Protein AF-A0A5M3Z1S5-F1 (afdb_monomer_lite)

Secondary structure (DSSP, 8-state):
-----PPPSS--EEEGGGGGSTTTHHHHHHHHHHIIIIISEEEEES-SS-HHHHHHHHHHHHHHHTS-HHHHHTTBGGG-TTS-EEE-TT--EETTEE---EEEEEES--PPPPTTS-GGGGGS----PPPTTTSTTHHHHHHHHHHHHHHHHHHHHHHHHHHTT--TTTTGGGS-SSPPEEEEEEEEPPPPTTTGGG--SSPSB--SSSEEEEE--SS---EEEE-TTS-EEE----TTEEEEEE-HHHHHHTTTSSPPPPEEE---GGGGB-TTS-B---EEEEEEEEPPPTT--GGG------HHHHTT---HHHHHHHHHHHHHHTSS-HHHHHHHHHHHHSHHHHHHH-HHHHHHHHHHT--TT-EEEEPSEEE--SS-EEE----BTTB-EEEEESTT--EEEEGGGSTTSSPPTTPPPPGGG--SEEEES-BSEEEESEEEESSS-SEEEES-BS-EEES-EEES-SS-SEEEEES--S-EEES-EEE----GGGTT-S--SEEEEEE--S-EEEES-EEES-SS-SEE-TTB-S-EEEES-EEESTT---S--SS------SEE-----TTT------EEES-EEES-SS-SEE-TT--S--EEES-EEES-SSEEEEESSS--EEES-EEES-SSEEEEE-TT-EEES-TTTSSSPP-GGGBSB--THHHHSPPPTTSPPPP--BT-BTT--S-S--S---

Structure (mmCIF, N/CA/C/O backbone):
data_AF-A0A5M3Z1S5-F1
#
_entry.id   AF-A0A5M3Z1S5-F1
#
loop_
_atom_site.group_PDB
_atom_site.id
_atom_site.type_symbol
_atom_site.label_atom_id
_atom_site.label_alt_id
_atom_site.label_comp_id
_atom_site.label_asym_id
_atom_site.label_entity_id
_atom_site.label_seq_id
_atom_site.pdbx_PDB_ins_code
_atom_site.Cartn_x
_atom_site.Cartn_y
_atom_site.Cartn_z
_atom_site.occupancy
_atom_site.B_iso_or_equiv
_atom_site.auth_seq_id
_atom_site.auth_comp_id
_atom_site.auth_asym_id
_atom_site.auth_atom_id
_atom_site.pdbx_PDB_model_num
ATOM 1 N N . MET A 1 1 ? 0.746 31.531 33.035 1.00 31.23 1 MET A N 1
ATOM 2 C CA . MET A 1 1 ? 0.737 30.301 33.853 1.00 31.23 1 MET A CA 1
ATOM 3 C C . MET A 1 1 ? -0.451 29.482 33.391 1.00 31.23 1 MET A C 1
ATOM 5 O O . MET A 1 1 ? -1.576 29.908 33.619 1.00 31.23 1 MET A O 1
ATOM 9 N N . GLY A 1 2 ? -0.214 28.416 32.624 1.00 34.62 2 GLY A N 1
ATOM 10 C CA . GLY A 1 2 ? -1.288 27.522 32.191 1.00 34.62 2 GLY A CA 1
ATOM 11 C C . GLY A 1 2 ? -1.871 26.830 33.416 1.00 34.62 2 GLY A C 1
ATOM 12 O O . GLY A 1 2 ? -1.127 26.220 34.178 1.00 34.62 2 GLY A O 1
ATOM 13 N N . SER A 1 3 ? -3.172 26.990 33.645 1.00 36.91 3 SER A N 1
ATOM 14 C CA . SER A 1 3 ? -3.889 26.186 34.631 1.00 36.91 3 SER A CA 1
ATOM 15 C C . SER A 1 3 ? -3.786 24.737 34.162 1.00 36.91 3 SER A C 1
ATOM 17 O O . SER A 1 3 ? -4.304 24.375 33.108 1.00 36.91 3 SER A O 1
ATOM 19 N N . THR A 1 4 ? -3.047 23.924 34.911 1.00 44.56 4 THR A N 1
ATOM 20 C CA . THR A 1 4 ? -3.123 22.471 34.813 1.00 44.56 4 THR A CA 1
ATOM 21 C C . THR A 1 4 ? -4.563 22.105 35.135 1.00 44.56 4 THR A C 1
ATOM 23 O O . THR A 1 4 ? -5.009 22.308 36.264 1.00 44.56 4 THR A O 1
ATOM 26 N N . GLN A 1 5 ? -5.320 21.665 34.135 1.00 56.38 5 GLN A N 1
ATOM 27 C CA . GLN A 1 5 ? -6.647 21.105 34.355 1.00 56.38 5 GLN A CA 1
ATOM 28 C C . GLN A 1 5 ? -6.456 19.902 35.295 1.00 56.38 5 GLN A C 1
ATOM 30 O O . GLN A 1 5 ? -5.717 18.979 34.950 1.00 56.38 5 GLN A O 1
ATOM 35 N N . GLU A 1 6 ? -7.010 19.952 36.510 1.00 70.38 6 GLU A N 1
ATOM 36 C CA . GLU A 1 6 ? -6.863 18.860 37.478 1.00 70.38 6 GLU A CA 1
ATOM 37 C C . GLU A 1 6 ? -7.389 17.558 36.856 1.00 70.38 6 GLU A C 1
ATOM 39 O O . GLU A 1 6 ? -8.497 17.509 36.320 1.00 70.38 6 GLU A O 1
ATOM 44 N N . SER A 1 7 ? -6.558 16.513 36.862 1.00 86.31 7 SER A N 1
ATOM 45 C CA . SER A 1 7 ? -6.956 15.192 36.370 1.00 86.31 7 SER A CA 1
ATOM 46 C C . SER A 1 7 ? -7.886 14.531 37.380 1.00 86.31 7 SER A C 1
ATOM 48 O O . SER A 1 7 ? -7.648 14.614 38.584 1.00 86.31 7 SER A O 1
ATOM 50 N N . PHE A 1 8 ? -8.932 13.854 36.903 1.00 92.50 8 PHE A N 1
ATOM 51 C CA . PHE A 1 8 ? -9.831 13.132 37.798 1.00 92.50 8 PHE A CA 1
ATOM 52 C C . PHE A 1 8 ? -9.092 11.990 38.514 1.00 92.50 8 PHE A C 1
ATOM 54 O O . PHE A 1 8 ? -8.218 11.327 37.946 1.00 92.50 8 PHE A O 1
ATOM 61 N N . THR A 1 9 ? -9.476 11.755 39.766 1.00 94.81 9 THR A N 1
ATOM 62 C CA . THR A 1 9 ? -8.934 10.695 40.635 1.00 94.81 9 THR A CA 1
ATOM 63 C C . THR A 1 9 ? -9.995 9.673 41.048 1.00 94.81 9 THR A C 1
ATOM 65 O O . THR A 1 9 ? -9.673 8.656 41.656 1.00 94.81 9 THR A O 1
ATOM 68 N N . ALA A 1 10 ? -11.259 9.920 40.694 1.00 95.44 10 ALA A N 1
ATOM 69 C CA . ALA A 1 10 ? -12.390 9.037 40.937 1.00 95.44 10 ALA A CA 1
ATOM 70 C C . ALA A 1 10 ? -13.400 9.139 39.788 1.00 95.44 10 ALA A C 1
ATOM 72 O O . ALA A 1 10 ? -13.480 10.165 39.109 1.00 95.44 10 ALA A O 1
ATOM 73 N N . ILE A 1 11 ? -14.176 8.074 39.585 1.00 97.81 11 ILE A N 1
ATOM 74 C CA . ILE A 1 11 ? -15.256 8.038 38.595 1.00 97.81 11 ILE A CA 1
ATOM 75 C C . ILE A 1 11 ? -16.530 8.630 39.231 1.00 97.81 11 ILE A C 1
ATOM 77 O O . ILE A 1 11 ? -16.941 8.136 40.285 1.00 97.81 11 ILE A O 1
ATOM 81 N N . PRO A 1 12 ? -17.155 9.665 38.635 1.00 97.94 12 PRO A N 1
ATOM 82 C CA . PRO A 1 12 ? -18.381 10.275 39.149 1.00 97.94 12 PRO A CA 1
ATOM 83 C C . PRO A 1 12 ? -19.529 9.276 39.306 1.00 97.94 12 PRO A C 1
ATOM 85 O O . PRO A 1 12 ? -19.636 8.321 38.539 1.00 97.94 12 PRO A O 1
ATOM 88 N N . VAL A 1 13 ? -20.418 9.532 40.267 1.00 98.56 13 VAL A N 1
ATOM 89 C CA . VAL A 1 13 ? -21.649 8.761 40.487 1.00 98.56 13 VAL A CA 1
ATOM 90 C C . VAL A 1 13 ? -22.838 9.686 40.276 1.00 98.56 13 VAL A C 1
ATOM 92 O O . VAL A 1 13 ? -22.976 10.685 40.977 1.00 98.56 13 VAL A O 1
ATOM 95 N N . LEU A 1 14 ? -23.685 9.355 39.309 1.00 98.56 14 LEU A N 1
ATOM 96 C CA . LEU A 1 14 ? -24.862 10.125 38.930 1.00 98.56 14 LEU A CA 1
ATOM 97 C C . LEU A 1 14 ? -26.131 9.368 39.322 1.00 98.56 14 LEU A C 1
ATOM 99 O O . LEU A 1 14 ? -26.306 8.199 38.979 1.00 98.56 14 LEU A O 1
ATOM 103 N N . ASP A 1 15 ? -27.039 10.061 40.005 1.00 98.00 15 ASP A N 1
ATOM 104 C CA . ASP A 1 15 ? -28.352 9.536 40.377 1.00 98.00 15 ASP A CA 1
ATOM 105 C C . ASP A 1 15 ? -29.384 9.862 39.293 1.00 98.00 15 ASP A C 1
ATOM 107 O O . ASP A 1 15 ? -29.826 11.007 39.166 1.00 98.00 15 ASP A O 1
ATOM 111 N N . TYR A 1 16 ? -29.785 8.853 38.514 1.00 97.88 16 TYR A N 1
ATOM 112 C CA . TYR A 1 16 ? -30.726 9.037 37.409 1.00 97.88 16 TYR A CA 1
ATOM 113 C C . TYR A 1 16 ? -32.087 9.566 37.872 1.00 97.88 16 TYR A C 1
ATOM 115 O O . TYR A 1 16 ? -32.732 10.309 37.131 1.00 97.88 16 TYR A O 1
ATOM 123 N N . SER A 1 17 ? -32.521 9.268 39.103 1.00 96.12 17 SER A N 1
ATOM 124 C CA . SER A 1 17 ? -33.814 9.742 39.613 1.00 96.12 17 SER A CA 1
ATOM 125 C C . SER A 1 17 ? -33.900 11.275 39.637 1.00 96.12 17 SER A C 1
ATOM 127 O O . SER A 1 17 ? -34.969 11.840 39.381 1.00 96.12 17 SER A O 1
ATOM 129 N N . LYS A 1 18 ? -32.760 11.963 39.811 1.00 97.38 18 LYS A N 1
ATOM 130 C CA . LYS A 1 18 ? -32.663 13.428 39.768 1.00 97.38 18 LYS A CA 1
ATOM 131 C C . LYS A 1 18 ? -32.948 14.015 38.384 1.00 97.38 18 LYS A C 1
ATOM 133 O O . LYS A 1 18 ? -33.353 15.173 38.311 1.00 97.38 18 LYS A O 1
ATOM 138 N N . SER A 1 19 ? -32.794 13.249 37.303 1.00 96.25 19 SER A N 1
ATOM 139 C CA . SER A 1 19 ? -33.059 13.720 35.933 1.00 96.25 19 SER A CA 1
ATOM 140 C C . SER A 1 19 ? -34.552 13.943 35.641 1.00 96.25 19 SER A C 1
ATOM 142 O O . SER A 1 19 ? -34.900 14.680 34.719 1.00 96.25 19 SER A O 1
ATOM 144 N N . THR A 1 20 ? -35.439 13.348 36.449 1.00 90.75 20 THR A N 1
ATOM 145 C CA . THR A 1 20 ? -36.884 13.276 36.171 1.00 90.75 20 THR A CA 1
ATOM 146 C C . THR A 1 20 ? -37.706 14.437 36.743 1.00 90.75 20 THR A C 1
ATOM 148 O O . THR A 1 20 ? -38.813 14.694 36.271 1.00 90.75 20 THR A O 1
ATOM 151 N N . SER A 1 21 ? -37.182 15.172 37.731 1.00 92.50 21 SER A N 1
ATOM 152 C CA . SER A 1 21 ? -37.865 16.318 38.349 1.00 92.50 21 SER A CA 1
ATOM 153 C C . SER A 1 21 ? -37.245 17.641 37.913 1.00 92.50 21 SER A C 1
ATOM 155 O O . SER A 1 21 ? -36.029 17.811 37.949 1.00 92.50 21 SER A O 1
ATOM 157 N N . ALA A 1 22 ? -38.082 18.632 37.597 1.00 92.06 22 ALA A N 1
ATOM 158 C CA . ALA A 1 22 ? -37.635 19.971 37.210 1.00 92.06 22 ALA A CA 1
ATOM 159 C C . ALA A 1 22 ? -36.759 20.666 38.275 1.00 92.06 22 ALA A C 1
ATOM 161 O O . ALA A 1 22 ? -35.953 21.525 37.929 1.00 92.06 22 ALA A O 1
ATOM 162 N N . THR A 1 23 ? -36.895 20.303 39.556 1.00 95.81 23 THR A N 1
ATOM 163 C CA . THR A 1 23 ? -36.104 20.894 40.649 1.00 95.81 23 THR A CA 1
ATOM 164 C C . THR A 1 23 ? -34.704 20.298 40.779 1.00 95.81 23 THR A C 1
ATOM 166 O O . THR A 1 23 ? -33.784 21.008 41.168 1.00 95.81 23 THR A O 1
ATOM 169 N N . THR A 1 24 ? -34.530 19.016 40.455 1.00 96.88 24 THR A N 1
ATOM 170 C CA . THR A 1 24 ? -33.260 18.285 40.610 1.00 96.88 24 THR A CA 1
ATOM 171 C C . THR A 1 24 ? -32.516 18.109 39.290 1.00 96.88 24 THR A C 1
ATOM 173 O O . THR A 1 24 ? -31.300 17.933 39.288 1.00 96.88 24 THR A O 1
ATOM 176 N N . LYS A 1 25 ? -33.220 18.200 38.155 1.00 97.56 25 LYS A N 1
ATOM 177 C CA . LYS A 1 25 ? -32.637 18.040 36.822 1.00 97.56 25 LYS A CA 1
ATOM 178 C C . LYS A 1 25 ? -31.481 19.012 36.548 1.00 97.56 25 LYS A C 1
ATOM 180 O O . LYS A 1 25 ? -30.489 18.553 35.995 1.00 97.56 25 LYS A O 1
ATOM 185 N N . PRO A 1 26 ? -31.521 20.300 36.954 1.00 97.75 26 PRO A N 1
ATOM 186 C CA . PRO A 1 26 ? -30.384 21.200 36.749 1.00 97.75 26 PRO A CA 1
ATOM 187 C C . PRO A 1 26 ? -29.087 20.726 37.421 1.00 97.75 26 PRO A C 1
ATOM 189 O O . PRO A 1 26 ? -28.021 20.848 36.826 1.00 97.75 26 PRO A O 1
ATOM 192 N N . GLU A 1 27 ? -29.175 20.154 38.628 1.00 97.31 27 GLU A N 1
ATOM 193 C CA . GLU A 1 27 ? -28.022 19.566 39.328 1.00 97.31 27 GLU A CA 1
ATOM 194 C C . GLU A 1 27 ? -27.493 18.352 38.553 1.00 97.31 27 GLU A C 1
ATOM 196 O O . GLU A 1 27 ? -26.311 18.294 38.228 1.00 97.31 27 GLU A O 1
ATOM 201 N N . PHE A 1 28 ? -28.387 17.444 38.145 1.00 98.38 28 PHE A N 1
ATOM 202 C CA . PHE A 1 28 ? -28.019 16.279 37.338 1.00 98.38 28 PHE A CA 1
ATOM 203 C C . PHE A 1 28 ? -27.331 16.668 36.019 1.00 98.38 28 PHE A C 1
ATOM 205 O O . PHE A 1 28 ? -26.339 16.054 35.639 1.00 98.38 28 PHE A O 1
ATOM 212 N N . LEU A 1 29 ? -27.830 17.690 35.315 1.00 98.44 29 LEU A N 1
ATOM 213 C CA . LEU A 1 29 ? -27.228 18.164 34.065 1.00 98.44 29 LEU A CA 1
ATOM 214 C C . LEU A 1 29 ? -25.839 18.778 34.289 1.00 98.44 29 LEU A C 1
ATOM 216 O O . LEU A 1 29 ? -24.965 18.616 33.438 1.00 98.44 29 LEU A O 1
ATOM 220 N N . ALA A 1 30 ? -25.614 19.452 35.420 1.00 97.75 30 ALA A N 1
ATOM 221 C CA . ALA A 1 30 ? -24.298 19.973 35.783 1.00 97.75 30 ALA A CA 1
ATOM 222 C C . ALA A 1 30 ? -23.302 18.838 36.082 1.00 97.75 30 ALA A C 1
ATOM 224 O O . ALA A 1 30 ? -22.184 18.855 35.559 1.00 97.75 30 ALA A O 1
ATOM 225 N N . ASP A 1 31 ? -23.725 17.825 36.841 1.00 98.06 31 ASP A N 1
ATOM 226 C CA . ASP A 1 31 ? -22.919 16.633 37.132 1.00 98.06 31 ASP A CA 1
ATOM 227 C C . ASP A 1 31 ? -22.617 15.836 35.854 1.00 98.06 31 ASP A C 1
ATOM 229 O O . ASP A 1 31 ? -21.479 15.421 35.620 1.00 98.06 31 ASP A O 1
ATOM 233 N N . LEU A 1 32 ? -23.613 15.690 34.973 1.00 98.62 32 LEU A N 1
ATOM 234 C CA . LEU A 1 32 ? -23.456 15.050 33.669 1.00 98.62 32 LEU A CA 1
ATOM 235 C C . LEU A 1 32 ? -22.481 15.817 32.785 1.00 98.62 32 LEU A C 1
ATOM 237 O O . LEU A 1 32 ? -21.563 15.208 32.242 1.00 98.62 32 LEU A O 1
ATOM 241 N N . ARG A 1 33 ? -22.613 17.146 32.686 1.00 98.06 33 ARG A N 1
ATOM 242 C CA . ARG A 1 33 ? -21.656 17.996 31.964 1.00 98.06 33 ARG A CA 1
ATOM 243 C C . ARG A 1 33 ? -20.241 17.780 32.489 1.00 98.06 33 ARG A C 1
ATOM 245 O O . ARG A 1 33 ? -19.320 17.605 31.695 1.00 98.06 33 ARG A O 1
ATOM 252 N N . HIS A 1 34 ? -20.055 17.762 33.809 1.00 95.81 34 HIS A N 1
ATOM 253 C CA . HIS A 1 34 ? -18.743 17.511 34.393 1.00 95.81 34 HIS A CA 1
ATOM 254 C C . HIS A 1 34 ? -18.195 16.137 33.984 1.00 95.81 34 HIS A C 1
ATOM 256 O O . HIS A 1 34 ? -17.055 16.063 33.514 1.00 95.81 34 HIS A O 1
ATOM 262 N N . ALA A 1 35 ? -19.008 15.083 34.103 1.00 97.56 35 ALA A N 1
ATOM 263 C CA . ALA A 1 35 ? -18.623 13.719 33.765 1.00 97.56 35 ALA A CA 1
ATOM 264 C C . ALA A 1 35 ? -18.248 13.569 32.282 1.00 97.56 35 ALA A C 1
ATOM 266 O O . ALA A 1 35 ? -17.169 13.064 31.980 1.00 97.56 35 ALA A O 1
ATOM 267 N N . ILE A 1 36 ? -19.078 14.050 31.351 1.00 97.25 36 ILE A N 1
ATOM 268 C CA . ILE A 1 36 ? -18.842 13.864 29.909 1.00 97.25 36 ILE A CA 1
ATOM 269 C C . ILE A 1 36 ? -17.706 14.738 29.368 1.00 97.25 36 ILE A C 1
ATOM 271 O O . ILE A 1 36 ? -17.037 14.331 28.422 1.00 97.25 36 ILE A O 1
ATOM 275 N N . VAL A 1 37 ? -17.456 15.911 29.961 1.00 94.62 37 VAL A N 1
ATOM 276 C CA . VAL A 1 37 ? -16.393 16.826 29.510 1.00 94.62 37 VAL A CA 1
ATOM 277 C C . VAL A 1 37 ? -15.037 16.464 30.112 1.00 94.62 37 VAL A C 1
ATOM 279 O O . VAL A 1 37 ? -14.031 16.476 29.405 1.00 94.62 37 VAL A O 1
ATOM 282 N N . ASN A 1 38 ? -14.977 16.136 31.407 1.00 92.19 38 ASN A N 1
ATOM 283 C CA . ASN A 1 38 ? -13.699 16.014 32.123 1.00 92.19 38 ASN A CA 1
ATOM 284 C C . ASN A 1 38 ? -13.256 14.570 32.373 1.00 92.19 38 ASN A C 1
ATOM 286 O O . ASN A 1 38 ? -12.061 14.340 32.564 1.00 92.19 38 ASN A O 1
ATOM 290 N N . VAL A 1 39 ? -14.192 13.615 32.388 1.00 95.69 39 VAL A N 1
ATOM 291 C CA . VAL A 1 39 ? -13.917 12.227 32.794 1.00 95.69 39 VAL A CA 1
ATOM 292 C C . VAL A 1 39 ? -14.161 11.234 31.664 1.00 95.69 39 VAL A C 1
ATOM 294 O O . VAL A 1 39 ? -13.369 10.313 31.492 1.00 95.69 39 VAL A O 1
ATOM 297 N N . GLY A 1 40 ? -15.243 11.388 30.901 1.00 96.50 40 GLY A N 1
ATOM 298 C CA . GLY A 1 40 ? -15.674 10.444 29.866 1.00 96.50 40 GLY A CA 1
ATOM 299 C C . GLY A 1 40 ? -16.294 9.145 30.397 1.00 96.50 40 GLY A C 1
ATOM 300 O O . GLY A 1 40 ? -16.609 8.259 29.605 1.00 96.50 40 GLY A O 1
ATOM 301 N N . PHE A 1 41 ? -16.456 9.026 31.719 1.00 97.88 41 PHE A N 1
ATOM 302 C CA . PHE A 1 41 ? -16.986 7.866 32.441 1.00 97.88 41 PHE A CA 1
ATOM 303 C C . PHE A 1 41 ? -17.805 8.326 33.650 1.00 97.88 41 PHE A C 1
ATOM 305 O O . PHE A 1 41 ? -17.449 9.318 34.287 1.00 97.88 41 PHE A O 1
ATOM 312 N N . PHE A 1 42 ? -18.851 7.582 34.002 1.00 98.69 42 PHE A N 1
ATOM 313 C CA . PHE A 1 42 ? -19.573 7.726 35.269 1.00 98.69 42 PHE A CA 1
ATOM 314 C C . PHE A 1 42 ? -20.336 6.446 35.636 1.00 98.69 42 PHE A C 1
ATOM 316 O O . PHE A 1 42 ? -20.694 5.655 34.767 1.00 98.69 42 PHE A O 1
ATOM 323 N N . TYR A 1 43 ? -20.617 6.256 36.923 1.00 98.81 43 TYR A N 1
ATOM 324 C CA . TYR A 1 43 ? -21.642 5.321 37.384 1.00 98.81 43 TYR A CA 1
ATOM 325 C C . TYR A 1 43 ? -23.011 5.981 37.308 1.00 98.81 43 TYR A C 1
ATOM 327 O O . TYR A 1 43 ? -23.169 7.133 37.704 1.00 98.81 43 TYR A O 1
ATOM 335 N N . LEU A 1 44 ? -24.009 5.232 36.863 1.00 98.69 44 LEU A N 1
ATOM 336 C CA . LEU A 1 44 ? -25.404 5.630 36.854 1.00 98.69 44 LEU A CA 1
ATOM 337 C C . LEU A 1 44 ? -26.184 4.734 37.815 1.00 98.69 44 LEU A C 1
ATOM 339 O O . LEU A 1 44 ? -26.415 3.562 37.516 1.00 98.69 44 LEU A O 1
ATOM 343 N N . ILE A 1 45 ? -26.586 5.283 38.957 1.00 98.38 45 ILE A N 1
ATOM 344 C CA . ILE A 1 45 ? -27.422 4.599 39.952 1.00 98.38 45 ILE A CA 1
ATOM 345 C C . ILE A 1 45 ? -28.891 4.984 39.777 1.00 98.38 45 ILE A C 1
ATOM 347 O O . ILE A 1 45 ? -29.209 5.999 39.151 1.00 98.38 45 ILE A O 1
ATOM 351 N N . HIS A 1 46 ? -29.790 4.169 40.335 1.00 97.19 46 HIS A N 1
ATOM 352 C CA . HIS A 1 46 ? -31.245 4.357 40.235 1.00 97.19 46 HIS A CA 1
ATOM 353 C C . HIS A 1 46 ? -31.742 4.504 38.781 1.00 97.19 46 HIS A C 1
ATOM 355 O O . HIS A 1 46 ? -32.722 5.200 38.511 1.00 97.19 46 HIS A O 1
ATOM 361 N N . HIS A 1 47 ? -31.054 3.857 37.834 1.00 97.06 47 HIS A N 1
ATOM 362 C CA . HIS A 1 47 ? -31.477 3.770 36.438 1.00 97.06 47 HIS A CA 1
ATOM 363 C C . HIS A 1 47 ? -32.789 2.960 36.323 1.00 97.06 47 HIS A C 1
ATOM 365 O O . HIS A 1 47 ? -33.087 2.136 37.188 1.00 97.06 47 HIS A O 1
ATOM 371 N N . PRO A 1 48 ? -33.589 3.139 35.257 1.00 96.38 48 PRO A N 1
ATOM 372 C CA . PRO A 1 48 ? -34.958 2.618 35.194 1.00 96.38 48 PRO A CA 1
ATOM 373 C C . PRO A 1 48 ? -35.058 1.128 34.817 1.00 96.38 48 PRO A C 1
ATOM 375 O O . PRO A 1 48 ? -36.157 0.624 34.597 1.00 96.38 48 PRO A O 1
ATOM 378 N N . VAL A 1 49 ? -33.934 0.413 34.705 1.00 97.50 49 VAL A N 1
ATOM 379 C CA . VAL A 1 49 ? -33.937 -1.002 34.299 1.00 97.50 49 VAL A CA 1
ATOM 380 C C . VAL A 1 49 ? -34.211 -1.857 35.528 1.00 97.50 49 VAL A C 1
ATOM 382 O O . VAL A 1 49 ? -33.453 -1.811 36.494 1.00 97.50 49 VAL A O 1
ATOM 385 N N . ASP A 1 50 ? -35.285 -2.642 35.474 1.00 98.06 50 ASP A N 1
ATOM 386 C CA . ASP A 1 50 ? -35.726 -3.491 36.581 1.00 98.06 50 ASP A CA 1
ATOM 387 C C . ASP A 1 50 ? -34.604 -4.458 37.031 1.00 98.06 50 ASP A C 1
ATOM 389 O O . ASP A 1 50 ? -34.082 -5.220 36.203 1.00 98.06 50 ASP A O 1
ATOM 393 N N . PRO A 1 51 ? -34.242 -4.482 38.331 1.00 97.62 51 PRO A N 1
ATOM 394 C CA . PRO A 1 51 ? -33.271 -5.428 38.877 1.00 97.62 51 PRO A CA 1
ATOM 395 C C . PRO A 1 51 ? -33.564 -6.900 38.545 1.00 97.62 51 PRO A C 1
ATOM 397 O O . PRO A 1 51 ? -32.629 -7.681 38.366 1.00 97.62 51 PRO A O 1
ATOM 400 N N . ALA A 1 52 ? -34.834 -7.297 38.412 1.00 98.12 52 ALA A N 1
ATOM 401 C CA . ALA A 1 52 ? -35.207 -8.656 38.021 1.00 98.12 52 ALA A CA 1
ATOM 402 C C . ALA A 1 52 ? -34.821 -8.974 36.565 1.00 98.12 52 ALA A C 1
ATOM 404 O O . ALA A 1 52 ? -34.397 -10.093 36.268 1.00 98.12 52 ALA A O 1
ATOM 405 N N . VAL A 1 53 ? -34.914 -7.989 35.662 1.00 98.50 53 VAL A N 1
ATOM 406 C CA . VAL A 1 53 ? -34.464 -8.123 34.265 1.00 98.50 53 VAL A CA 1
ATOM 407 C C . VAL A 1 53 ? -32.943 -8.264 34.217 1.00 98.50 53 VAL A C 1
ATOM 409 O O . VAL A 1 53 ? -32.434 -9.143 33.520 1.00 98.50 53 VAL A O 1
ATOM 412 N N . VAL A 1 54 ? -32.223 -7.455 35.004 1.00 98.25 54 VAL A N 1
ATOM 413 C CA . VAL A 1 54 ? -30.760 -7.545 35.146 1.00 98.25 54 VAL A CA 1
ATOM 414 C C . VAL A 1 54 ? -30.351 -8.928 35.651 1.00 98.25 54 VAL A C 1
ATOM 416 O O . VAL A 1 54 ? -29.522 -9.588 35.026 1.00 98.25 54 VAL A O 1
ATOM 419 N N . GLN A 1 55 ? -30.955 -9.401 36.743 1.00 97.94 55 GLN A N 1
ATOM 420 C CA . GLN A 1 55 ? -30.599 -10.686 37.341 1.00 97.94 55 GLN A CA 1
ATOM 421 C C . GLN A 1 55 ? -30.866 -11.857 36.385 1.00 97.94 55 GLN A C 1
ATOM 423 O O . GLN A 1 55 ? -29.992 -12.702 36.193 1.00 97.94 55 GLN A O 1
ATOM 428 N N . ASN A 1 56 ? -32.023 -11.869 35.714 1.00 98.19 56 ASN A N 1
ATOM 429 C CA . ASN A 1 56 ? -32.348 -12.895 34.723 1.00 98.19 56 ASN A CA 1
ATOM 430 C C . ASN A 1 56 ? -31.331 -12.906 33.566 1.00 98.19 56 ASN A C 1
ATOM 432 O O . ASN A 1 56 ? -30.889 -13.974 33.137 1.00 98.19 56 ASN A O 1
ATOM 436 N N . LEU A 1 57 ? -30.893 -11.734 33.089 1.00 98.56 57 LEU A N 1
ATOM 437 C CA . LEU A 1 57 ? -29.842 -11.652 32.074 1.00 98.56 57 LEU A CA 1
ATOM 438 C C . LEU A 1 57 ? -28.516 -12.239 32.565 1.00 98.56 57 LEU A C 1
ATOM 440 O O . LEU A 1 57 ? -27.874 -12.987 31.824 1.00 98.56 57 LEU A O 1
ATOM 444 N N . VAL A 1 58 ? -28.097 -11.917 33.791 1.00 98.31 58 VAL A N 1
ATOM 445 C CA . VAL A 1 58 ? -26.856 -12.448 34.376 1.00 98.31 58 VAL A CA 1
ATOM 446 C C . VAL A 1 58 ? -26.912 -13.975 34.466 1.00 98.31 58 VAL A C 1
ATOM 448 O O . VAL A 1 58 ? -25.961 -14.648 34.060 1.00 98.31 58 VAL A O 1
ATOM 451 N N . ASP A 1 59 ? -28.037 -14.533 34.912 1.00 98.25 59 ASP A N 1
ATOM 452 C CA . ASP A 1 59 ? -28.220 -15.982 35.033 1.00 98.25 59 ASP A CA 1
ATOM 453 C C . ASP A 1 59 ? -28.197 -16.677 33.662 1.00 98.25 59 ASP A C 1
ATOM 455 O O . ASP A 1 59 ? -27.496 -17.676 33.476 1.00 98.25 59 ASP A O 1
ATOM 459 N N . LYS A 1 60 ? -28.887 -16.114 32.660 1.00 98.31 60 LYS A N 1
ATOM 460 C CA . LYS A 1 60 ? -28.865 -16.627 31.278 1.00 98.31 60 LYS A CA 1
ATOM 461 C C . LYS A 1 60 ? -27.502 -16.481 30.612 1.00 98.31 60 LYS A C 1
ATOM 463 O O . LYS A 1 60 ? -27.113 -17.353 29.839 1.00 98.31 60 LYS A O 1
ATOM 468 N N . THR A 1 61 ? -26.755 -15.432 30.941 1.00 98.38 61 THR A N 1
ATOM 469 C CA . THR A 1 61 ? -25.380 -15.238 30.468 1.00 98.38 61 THR A CA 1
ATOM 470 C C . THR A 1 61 ? -24.466 -16.339 30.998 1.00 98.38 61 THR A C 1
ATOM 472 O O . THR A 1 61 ? -23.727 -16.939 30.222 1.00 98.38 61 THR A O 1
ATOM 475 N N . ARG A 1 62 ? -24.542 -16.664 32.296 1.00 97.75 62 ARG A N 1
ATOM 476 C CA . ARG A 1 62 ? -23.771 -17.777 32.879 1.00 97.75 62 ARG A CA 1
ATOM 477 C C . ARG A 1 62 ? -24.117 -19.104 32.205 1.00 97.75 62 ARG A C 1
ATOM 479 O O . ARG A 1 62 ? -23.215 -19.780 31.718 1.00 97.75 62 ARG A O 1
ATOM 486 N N . ALA A 1 63 ? -25.412 -19.402 32.069 1.00 97.88 63 ALA A N 1
ATOM 487 C CA . ALA A 1 63 ? -25.883 -20.608 31.386 1.00 97.88 63 ALA A CA 1
ATOM 488 C C . ALA A 1 63 ? -25.376 -20.709 29.935 1.00 97.88 63 ALA A C 1
ATOM 490 O O . ALA A 1 63 ? -25.013 -21.795 29.490 1.00 97.88 63 ALA A O 1
ATOM 491 N N . LEU A 1 64 ? -25.300 -19.585 29.210 1.00 98.25 64 LEU A N 1
ATOM 492 C CA . LEU A 1 64 ? -24.753 -19.533 27.852 1.00 98.25 64 LEU A CA 1
ATOM 493 C C . LEU A 1 64 ? -23.279 -19.930 27.796 1.00 98.25 64 LEU A C 1
ATOM 495 O O . LEU A 1 64 ? -22.884 -20.731 26.950 1.00 98.25 64 LEU A O 1
ATOM 499 N N . PHE A 1 65 ? -22.462 -19.396 28.701 1.00 98.00 65 PHE A N 1
ATOM 500 C CA . PHE A 1 65 ? -21.036 -19.712 28.734 1.00 98.00 65 PHE A CA 1
ATOM 501 C C . PHE A 1 65 ? -20.726 -21.128 29.233 1.00 98.00 65 PHE A C 1
ATOM 503 O O . PHE A 1 65 ? -19.668 -21.664 28.880 1.00 98.00 65 PHE A O 1
ATOM 510 N N . ASP A 1 66 ? -21.630 -21.716 30.017 1.00 96.75 66 ASP A N 1
ATOM 511 C CA . ASP A 1 66 ? -21.532 -23.084 30.536 1.00 96.75 66 ASP A CA 1
ATOM 512 C C . ASP A 1 66 ? -21.978 -24.150 29.521 1.00 96.75 66 ASP A C 1
ATOM 514 O O . ASP A 1 66 ? -21.779 -25.344 29.756 1.00 96.75 66 ASP A O 1
ATOM 518 N N . LEU A 1 67 ? -22.528 -23.748 28.366 1.00 97.38 67 LEU A N 1
ATOM 519 C CA . LEU A 1 67 ? -22.804 -24.683 27.279 1.00 97.38 67 LEU A CA 1
ATOM 520 C C . LEU A 1 67 ? -21.526 -25.407 26.813 1.00 97.38 67 LEU A C 1
ATOM 522 O O . LEU A 1 67 ? -20.454 -24.788 26.737 1.00 97.38 67 LEU A O 1
ATOM 526 N N . PRO A 1 68 ? -21.644 -26.686 26.398 1.00 96.62 68 PRO A N 1
ATOM 527 C CA . PRO A 1 68 ? -20.580 -27.383 25.684 1.00 96.62 68 PRO A CA 1
ATOM 528 C C . PRO A 1 68 ? -20.105 -26.580 24.472 1.00 96.62 68 PRO A C 1
ATOM 530 O O . PRO A 1 68 ? -20.899 -25.897 23.818 1.00 96.62 68 PRO A O 1
ATOM 533 N N . LEU A 1 69 ? -18.811 -26.669 24.155 1.00 96.19 69 LEU A N 1
ATOM 534 C CA . LEU A 1 69 ? -18.216 -25.913 23.052 1.00 96.19 69 LEU A CA 1
ATOM 535 C C . LEU A 1 69 ? -18.959 -26.166 21.738 1.00 96.19 69 LEU A C 1
ATOM 537 O O . LEU A 1 69 ? -19.244 -25.221 21.016 1.00 96.19 69 LEU A O 1
ATOM 541 N N . GLU A 1 70 ? -19.347 -27.410 21.473 1.00 96.56 70 GLU A N 1
ATOM 542 C CA . GLU A 1 70 ? -20.069 -27.817 20.268 1.00 96.56 70 GLU A CA 1
ATOM 543 C C . GLU A 1 70 ? -21.356 -27.004 20.083 1.00 96.56 70 GLU A C 1
ATOM 545 O O . GLU A 1 70 ? -21.647 -26.554 18.980 1.00 96.56 70 GLU A O 1
ATOM 550 N N . LYS A 1 71 ? -22.083 -26.737 21.177 1.00 96.81 71 LYS A N 1
ATOM 551 C CA . LYS A 1 71 ? -23.311 -25.934 21.161 1.00 96.81 71 LYS A CA 1
ATOM 552 C C . LYS A 1 71 ? -23.042 -24.445 20.973 1.00 96.81 71 LYS A C 1
ATOM 554 O O . LYS A 1 71 ? -23.828 -23.764 20.326 1.00 96.81 71 LYS A O 1
ATOM 559 N N . LYS A 1 72 ? -21.924 -23.934 21.491 1.00 97.56 72 LYS A N 1
ATOM 560 C CA . LYS A 1 72 ? -21.500 -22.545 21.251 1.00 97.56 72 LYS A CA 1
ATOM 561 C C . LYS A 1 72 ? -21.073 -22.332 19.796 1.00 97.56 72 LYS A C 1
ATOM 563 O O . LYS A 1 72 ? -21.358 -21.284 19.225 1.00 97.56 72 LYS A O 1
ATOM 568 N N . LEU A 1 73 ? -20.450 -23.340 19.180 1.00 96.75 73 LEU A N 1
ATOM 569 C CA . LEU A 1 73 ? -20.015 -23.299 17.781 1.00 96.75 73 LEU A CA 1
ATOM 570 C C . LEU A 1 73 ? -21.174 -23.319 16.772 1.00 96.75 73 LEU A C 1
ATOM 572 O O . LEU A 1 73 ? -21.017 -22.799 15.669 1.00 96.75 73 LEU A O 1
ATOM 576 N N . GLU A 1 74 ? -22.349 -23.841 17.143 1.00 96.69 74 GLU A N 1
ATOM 577 C CA . GLU A 1 74 ? -23.565 -23.741 16.311 1.00 96.69 74 GLU A CA 1
ATOM 578 C C . GLU A 1 74 ? -23.927 -22.277 15.997 1.00 96.69 74 GLU A C 1
ATOM 580 O O . GLU A 1 74 ? -24.450 -21.995 14.921 1.00 96.69 74 GLU A O 1
ATOM 585 N N . ILE A 1 75 ? -23.576 -21.343 16.889 1.00 97.19 75 ILE A N 1
ATOM 586 C CA . ILE A 1 75 ? -23.795 -19.898 16.739 1.00 97.19 75 ILE A CA 1
ATOM 587 C C . ILE A 1 75 ? -22.480 -19.106 16.632 1.00 97.19 75 ILE A C 1
ATOM 589 O O . ILE A 1 75 ? -22.428 -17.938 17.011 1.00 97.19 75 ILE A O 1
ATOM 593 N N . GLU A 1 76 ? -21.399 -19.722 16.136 1.00 97.81 76 GLU A N 1
ATOM 594 C CA . GLU A 1 76 ? -20.100 -19.060 15.914 1.00 97.81 76 GLU A CA 1
ATOM 595 C C . GLU A 1 76 ? -20.217 -17.871 14.953 1.00 97.81 76 GLU A C 1
ATOM 597 O O . GLU A 1 76 ? -20.944 -17.930 13.959 1.00 97.81 76 GLU A O 1
ATOM 602 N N . MET A 1 77 ? -19.491 -16.782 15.229 1.00 97.75 77 MET A N 1
ATOM 603 C CA . MET A 1 77 ? -19.583 -15.536 14.458 1.00 97.75 77 MET A CA 1
ATOM 604 C C . MET A 1 77 ? -19.305 -15.740 12.961 1.00 97.75 77 MET A C 1
ATOM 606 O O . MET A 1 77 ? -19.956 -15.105 12.134 1.00 97.75 77 MET A O 1
ATOM 610 N N . ILE A 1 78 ? -18.427 -16.684 12.599 1.00 96.88 78 ILE A N 1
ATOM 611 C CA . ILE A 1 78 ? -18.144 -17.066 11.206 1.00 96.88 78 ILE A CA 1
ATOM 612 C C . ILE A 1 78 ? -19.406 -17.459 10.418 1.00 96.88 78 ILE A C 1
ATOM 614 O O . ILE A 1 78 ? -19.446 -17.316 9.197 1.00 96.88 78 ILE A O 1
ATOM 618 N N . ASN A 1 79 ? -20.460 -17.933 11.085 1.00 97.25 79 ASN A N 1
ATOM 619 C CA . ASN A 1 79 ? -21.721 -18.318 10.451 1.00 97.25 79 ASN A CA 1
ATOM 620 C C . ASN A 1 79 ? -22.648 -17.123 10.162 1.00 97.25 79 ASN A C 1
ATOM 622 O O . ASN A 1 79 ? -23.645 -17.295 9.463 1.00 97.25 79 ASN A O 1
ATOM 626 N N . SER A 1 80 ? -22.309 -15.917 10.626 1.00 97.06 80 SER A N 1
ATOM 627 C CA . SER A 1 80 ? -23.098 -14.703 10.426 1.00 97.06 80 SER A CA 1
ATOM 628 C C . SER A 1 80 ? -22.341 -13.671 9.601 1.00 97.06 80 SER A C 1
ATOM 630 O O . SER A 1 80 ? -21.354 -13.087 10.050 1.00 97.06 80 SER A O 1
ATOM 632 N N . LYS A 1 81 ? -22.885 -13.330 8.427 1.00 95.00 81 LYS A N 1
ATOM 633 C CA . LYS A 1 81 ? -22.417 -12.173 7.647 1.00 95.00 81 LYS A CA 1
ATOM 634 C C . LYS A 1 81 ? -22.591 -10.834 8.390 1.00 95.00 81 LYS A C 1
ATOM 636 O O . LYS A 1 81 ? -22.063 -9.826 7.936 1.00 95.00 81 LYS A O 1
ATOM 641 N N . HIS A 1 82 ? -23.294 -10.832 9.528 1.00 96.69 82 HIS A N 1
ATOM 642 C CA . HIS A 1 82 ? -23.602 -9.659 10.347 1.00 96.69 82 HIS A CA 1
ATOM 643 C C . HIS A 1 82 ? -22.661 -9.456 11.541 1.00 96.69 82 HIS A C 1
ATOM 645 O O . HIS A 1 82 ? -22.844 -8.510 12.303 1.00 96.69 82 HIS A O 1
ATOM 651 N N . PHE A 1 83 ? -21.634 -10.303 11.706 1.00 97.00 83 PHE A N 1
ATOM 652 C CA . PHE A 1 83 ? -20.679 -10.221 12.825 1.00 97.00 83 PHE A CA 1
ATOM 653 C C . PHE A 1 83 ? -21.359 -10.322 14.206 1.00 97.00 83 PHE A C 1
ATOM 655 O O . PHE A 1 83 ? -21.004 -9.609 15.155 1.00 97.00 83 PHE A O 1
ATOM 662 N N . LEU A 1 84 ? -22.364 -11.202 14.291 1.00 97.62 84 LEU A N 1
ATOM 663 C CA . LEU A 1 84 ? -23.106 -11.562 15.503 1.00 97.62 84 LEU A CA 1
ATOM 664 C C . LEU A 1 84 ? -22.923 -13.057 15.774 1.00 97.62 84 LEU A C 1
ATOM 666 O O . LEU A 1 84 ? -23.020 -13.861 14.848 1.00 97.62 84 LEU A O 1
ATOM 670 N N . GLY A 1 85 ? -22.673 -13.440 17.022 1.00 97.94 85 GLY A N 1
ATOM 671 C CA . GLY A 1 85 ? -22.424 -14.825 17.419 1.00 97.94 85 GLY A CA 1
ATOM 672 C C . GLY A 1 85 ? -21.248 -14.987 18.378 1.00 97.94 85 GLY A C 1
ATOM 673 O O . GLY A 1 85 ? -20.754 -14.026 18.963 1.00 97.94 85 GLY A O 1
ATOM 674 N N . TYR A 1 86 ? -20.822 -16.232 18.550 1.00 98.44 86 TYR A N 1
ATOM 675 C CA . TYR A 1 86 ? -19.767 -16.653 19.463 1.00 98.44 86 TYR A CA 1
ATOM 676 C C . TYR A 1 86 ? -18.357 -16.393 18.908 1.00 98.44 86 TYR A C 1
ATOM 678 O O . TYR A 1 86 ? -18.056 -16.790 17.781 1.00 98.44 86 TYR A O 1
ATOM 686 N N . SER A 1 87 ? -17.490 -15.803 19.736 1.00 96.94 87 SER A N 1
ATOM 687 C CA . SER A 1 87 ? -16.035 -15.724 19.557 1.00 96.94 87 SER A CA 1
ATOM 688 C C . SER A 1 87 ? -15.339 -16.538 20.652 1.00 96.94 87 SER A C 1
ATOM 690 O O . SER A 1 87 ? -15.605 -16.379 21.850 1.00 96.94 87 SER A O 1
ATOM 692 N N . ARG A 1 88 ? -14.400 -17.394 20.242 1.00 96.25 88 ARG A N 1
ATOM 693 C CA . ARG A 1 88 ? -13.644 -18.277 21.143 1.00 96.25 88 ARG A CA 1
ATOM 694 C C . ARG A 1 88 ? -12.745 -17.495 22.106 1.00 96.25 88 ARG A C 1
ATOM 696 O O . ARG A 1 88 ? -12.377 -16.350 21.849 1.00 96.25 88 ARG A O 1
ATOM 703 N N . LEU A 1 89 ? -12.332 -18.157 23.190 1.00 95.31 89 LEU A N 1
ATOM 704 C CA . LEU A 1 89 ? -11.340 -17.620 24.123 1.00 95.31 89 LEU A CA 1
ATOM 705 C C . LEU A 1 89 ? -10.060 -17.208 23.377 1.00 95.31 89 LEU A C 1
ATOM 707 O O . LEU A 1 89 ? -9.439 -18.043 22.723 1.00 95.31 89 LEU A O 1
ATOM 711 N N . GLY A 1 90 ? -9.658 -15.941 23.496 1.00 92.88 90 GLY A N 1
ATOM 712 C CA . GLY A 1 90 ? -8.439 -15.438 22.851 1.00 92.88 90 GLY A CA 1
ATOM 713 C C . GLY A 1 90 ? -8.586 -15.064 21.374 1.00 92.88 90 GLY A C 1
ATOM 714 O O . GLY A 1 90 ? -7.585 -14.716 20.756 1.00 92.88 90 GLY A O 1
ATOM 715 N N . ALA A 1 91 ? -9.793 -15.138 20.799 1.00 91.19 91 ALA A N 1
ATOM 716 C CA . ALA A 1 91 ? -10.018 -14.814 19.387 1.00 91.19 91 ALA A CA 1
ATOM 717 C C . ALA A 1 91 ? -9.972 -13.302 19.093 1.00 91.19 91 ALA A C 1
ATOM 719 O O . ALA A 1 91 ? -9.650 -12.895 17.981 1.00 91.19 91 ALA A O 1
ATOM 720 N N . GLU A 1 92 ? -10.281 -12.464 20.082 1.00 90.94 92 GLU A N 1
ATOM 721 C CA . GLU A 1 92 ? -10.296 -11.007 19.929 1.00 90.94 92 GLU A CA 1
ATOM 722 C C . GLU A 1 92 ? -8.906 -10.407 20.170 1.00 90.94 92 GLU A C 1
ATOM 724 O O . GLU A 1 92 ? -8.131 -10.913 20.981 1.00 90.94 92 GLU A O 1
ATOM 729 N N . THR A 1 93 ? -8.597 -9.298 19.498 1.00 89.19 93 THR A N 1
ATOM 730 C CA . THR A 1 93 ? -7.310 -8.602 19.623 1.00 89.19 93 THR A CA 1
ATOM 731 C C . THR A 1 93 ? -7.527 -7.128 19.945 1.00 89.19 93 THR A C 1
ATOM 733 O O . THR A 1 93 ? -8.148 -6.408 19.168 1.00 89.19 93 THR A O 1
ATOM 736 N N . THR A 1 94 ? -6.939 -6.655 21.044 1.00 89.38 94 THR A N 1
ATOM 737 C CA . THR A 1 94 ? -6.877 -5.230 21.402 1.00 89.38 94 THR A CA 1
ATOM 738 C C . THR A 1 94 ? -5.428 -4.833 21.655 1.00 89.38 94 THR A C 1
ATOM 740 O O . THR A 1 94 ? -4.629 -5.631 22.145 1.00 89.38 94 THR A O 1
ATOM 743 N N . ALA A 1 95 ? -5.050 -3.602 21.294 1.00 86.56 95 ALA A N 1
ATOM 744 C CA . ALA A 1 95 ? -3.678 -3.103 21.452 1.00 86.56 95 ALA A CA 1
ATOM 745 C C . ALA A 1 95 ? -2.604 -4.062 20.876 1.00 86.56 95 ALA A C 1
ATOM 747 O O . ALA A 1 95 ? -1.510 -4.195 21.426 1.00 86.56 95 ALA A O 1
ATOM 748 N N . ARG A 1 96 ? -2.928 -4.727 19.750 1.00 85.12 96 ARG A N 1
ATOM 749 C CA . ARG A 1 96 ? -2.079 -5.701 19.025 1.00 85.12 96 ARG A CA 1
ATOM 750 C C . ARG A 1 96 ? -1.711 -6.964 19.819 1.00 85.12 96 ARG A C 1
ATOM 752 O O . ARG A 1 96 ? -0.739 -7.635 19.485 1.00 85.12 96 ARG A O 1
ATOM 759 N N . LYS A 1 97 ? -2.466 -7.289 20.865 1.00 88.94 97 LYS A N 1
ATOM 760 C CA . LYS A 1 97 ? -2.311 -8.510 21.664 1.00 88.94 97 LYS A CA 1
ATOM 761 C C . LYS A 1 97 ? -3.658 -9.235 21.749 1.00 88.94 97 LYS A C 1
ATOM 763 O O . LYS A 1 97 ? -4.705 -8.604 21.630 1.00 88.94 97 LYS A O 1
ATOM 768 N N . ALA A 1 98 ? -3.633 -10.552 21.935 1.00 91.69 98 ALA A N 1
ATOM 769 C CA . ALA A 1 98 ? -4.854 -11.331 22.118 1.00 91.69 98 ALA A CA 1
ATOM 770 C C . ALA A 1 98 ? -5.510 -10.988 23.464 1.00 91.69 98 ALA A C 1
ATOM 772 O O . ALA A 1 98 ? -4.826 -10.885 24.485 1.00 91.69 98 ALA A O 1
ATOM 773 N N . ASP A 1 99 ? -6.824 -10.806 23.465 1.00 94.62 99 ASP A N 1
ATOM 774 C CA . ASP A 1 99 ? -7.614 -10.560 24.665 1.00 94.62 99 ASP A CA 1
ATOM 775 C C . ASP A 1 99 ? -7.987 -11.891 25.319 1.00 94.62 99 ASP A C 1
ATOM 777 O O . ASP A 1 99 ? -8.647 -12.726 24.699 1.00 94.62 99 ASP A O 1
ATOM 781 N N . TYR A 1 100 ? -7.632 -12.103 26.586 1.00 96.44 100 TYR A N 1
ATOM 782 C CA . TYR A 1 100 ? -7.960 -13.338 27.305 1.00 96.44 100 TYR A CA 1
ATOM 783 C C . TYR A 1 100 ? -9.416 -13.330 27.792 1.00 96.44 100 TYR A C 1
ATOM 785 O O . TYR A 1 100 ? -9.721 -13.222 28.982 1.00 96.44 100 TYR A O 1
ATOM 793 N N . ARG A 1 101 ? -10.329 -13.393 26.822 1.00 96.38 101 ARG A N 1
ATOM 794 C CA . ARG A 1 101 ? -11.779 -13.404 27.001 1.00 96.38 101 ARG A CA 1
ATOM 795 C C . ARG A 1 101 ? -12.455 -14.309 25.987 1.00 96.38 101 ARG A C 1
ATOM 797 O O . ARG A 1 101 ? -11.970 -14.475 24.872 1.00 96.38 101 ARG A O 1
ATOM 804 N N . GLU A 1 102 ? -13.589 -14.848 26.393 1.00 97.50 102 GLU A N 1
ATOM 805 C CA . GLU A 1 102 ? -14.567 -15.534 25.555 1.00 97.50 102 GLU A CA 1
ATOM 806 C C . GLU A 1 102 ? -15.795 -14.614 25.431 1.00 97.50 102 GLU A C 1
ATOM 808 O O . GLU A 1 102 ? -16.160 -13.971 26.422 1.00 97.50 102 GLU A O 1
ATOM 813 N N . GLN A 1 103 ? -16.430 -14.503 24.257 1.00 97.81 103 GLN A N 1
ATOM 814 C CA . GLN A 1 103 ? -17.563 -13.578 24.099 1.00 97.81 103 GLN A CA 1
ATOM 815 C C . GLN A 1 103 ? -18.650 -14.050 23.130 1.00 97.81 103 GLN A C 1
ATOM 817 O O . GLN A 1 103 ? -18.409 -14.875 22.253 1.00 97.81 103 GLN A O 1
ATOM 822 N N . PHE A 1 104 ? -19.839 -13.470 23.283 1.00 98.62 104 PHE A N 1
ATOM 823 C CA . PHE A 1 104 ? -20.923 -13.520 22.307 1.00 98.62 104 PHE A CA 1
ATOM 824 C C . PHE A 1 104 ? -21.363 -12.103 21.949 1.00 98.62 104 PHE A C 1
ATOM 826 O O . PHE A 1 104 ? -21.600 -11.285 22.840 1.00 98.62 104 PHE A O 1
ATOM 833 N N . ASP A 1 105 ? -21.518 -11.840 20.658 1.00 98.25 105 ASP A N 1
ATOM 834 C CA . ASP A 1 105 ? -22.023 -10.582 20.121 1.00 98.25 105 ASP A CA 1
ATOM 835 C C . ASP A 1 105 ? -23.487 -10.755 19.699 1.00 98.25 105 ASP A C 1
ATOM 837 O O . ASP A 1 105 ? -23.798 -11.555 18.818 1.00 98.25 105 ASP A O 1
ATOM 841 N N . PHE A 1 106 ? -24.369 -9.965 20.303 1.00 98.19 106 PHE A N 1
ATOM 842 C CA . PHE A 1 106 ? -25.781 -9.838 19.947 1.00 98.19 106 PHE A CA 1
ATOM 843 C C . PHE A 1 106 ? -26.098 -8.379 19.599 1.00 98.19 106 PHE A C 1
ATOM 845 O O . PHE A 1 106 ? -25.288 -7.477 19.817 1.00 98.19 106 PHE A O 1
ATOM 852 N N . ALA A 1 107 ? -27.277 -8.122 19.058 1.00 96.44 107 ALA A N 1
ATOM 853 C CA . ALA A 1 107 ? -27.772 -6.781 18.791 1.00 96.44 107 ALA A CA 1
ATOM 854 C C . ALA A 1 107 ? -29.295 -6.719 18.928 1.00 96.44 107 ALA A C 1
ATOM 856 O O . ALA A 1 107 ? -29.964 -7.739 19.093 1.00 96.44 107 ALA A O 1
ATOM 857 N N . THR A 1 108 ? -29.853 -5.513 18.833 1.00 94.50 108 THR A N 1
ATOM 858 C CA . THR A 1 108 ? -31.280 -5.326 18.545 1.00 94.50 108 THR A CA 1
ATOM 859 C C . THR A 1 108 ? -31.655 -6.170 17.326 1.00 94.50 108 THR A C 1
ATOM 861 O O . THR A 1 108 ? -30.995 -6.072 16.293 1.00 94.50 108 THR A O 1
ATOM 864 N N . GLU A 1 109 ? -32.673 -7.025 17.458 1.00 93.31 109 GLU A N 1
ATOM 865 C CA . GLU A 1 109 ? -33.084 -7.920 16.375 1.00 93.31 109 GLU A CA 1
ATOM 866 C C . GLU A 1 109 ? -33.612 -7.098 15.193 1.00 93.31 109 GLU A C 1
ATOM 868 O O . GLU A 1 109 ? -34.618 -6.397 15.305 1.00 93.31 109 GLU A O 1
ATOM 873 N N . LEU A 1 110 ? -32.930 -7.203 14.054 1.00 91.25 110 LEU A N 1
ATOM 874 C CA . LEU A 1 110 ? -33.286 -6.535 12.806 1.00 91.25 110 LEU A CA 1
ATOM 875 C C . LEU A 1 110 ? -33.282 -7.554 11.658 1.00 91.25 110 LEU A C 1
ATOM 877 O O . LEU A 1 110 ? -32.505 -8.512 11.692 1.00 91.25 110 LEU A O 1
ATOM 881 N N . PRO A 1 111 ? -34.129 -7.379 10.627 1.00 92.31 111 PRO A N 1
ATOM 882 C CA . PRO A 1 111 ? -34.051 -8.207 9.431 1.00 92.31 111 PRO A CA 1
ATOM 883 C C . PRO A 1 111 ? -32.714 -7.992 8.709 1.00 92.31 111 PRO A C 1
ATOM 885 O O . PRO A 1 111 ? -32.058 -6.962 8.869 1.00 92.31 111 PRO A O 1
ATOM 888 N N . ALA A 1 112 ? -32.311 -8.965 7.891 1.00 92.25 112 ALA A N 1
ATOM 889 C CA . ALA A 1 112 ? -31.173 -8.778 6.998 1.00 92.25 112 ALA A CA 1
ATOM 890 C C . ALA A 1 112 ? -31.503 -7.707 5.934 1.00 92.25 112 ALA A C 1
ATOM 892 O O . ALA A 1 112 ? -32.652 -7.656 5.484 1.00 92.25 112 ALA A O 1
ATOM 893 N N . PRO A 1 113 ? -30.521 -6.892 5.508 1.00 92.25 113 PRO A N 1
ATOM 894 C CA . PRO A 1 113 ? -30.717 -5.899 4.457 1.00 92.25 113 PRO A CA 1
ATOM 895 C C . PRO A 1 113 ? -31.052 -6.560 3.117 1.00 92.25 113 PRO A C 1
ATOM 897 O O . PRO A 1 113 ? -30.677 -7.714 2.860 1.00 92.25 113 PRO A O 1
ATOM 900 N N . GLY A 1 114 ? -31.751 -5.811 2.264 1.00 91.81 114 GLY A N 1
ATOM 901 C CA . GLY A 1 114 ? -32.086 -6.238 0.906 1.00 91.81 114 GLY A CA 1
ATOM 902 C C . GLY A 1 114 ? -30.849 -6.419 0.007 1.00 91.81 114 GLY A C 1
ATOM 903 O O . GLY A 1 114 ? -29.774 -5.911 0.323 1.00 91.81 114 GLY A O 1
ATOM 904 N N . PRO A 1 115 ? -30.979 -7.127 -1.132 1.00 88.62 115 PRO A N 1
ATOM 905 C CA . PRO A 1 115 ? -29.862 -7.362 -2.054 1.00 88.62 115 PRO A CA 1
ATOM 906 C C . PRO A 1 115 ? -29.327 -6.079 -2.712 1.00 88.62 115 PRO A C 1
ATOM 908 O O . PRO A 1 115 ? -28.159 -6.045 -3.085 1.00 88.62 115 PRO A O 1
ATOM 911 N N . ASP A 1 116 ? -30.161 -5.041 -2.821 1.00 92.44 116 ASP A N 1
ATOM 912 C CA . ASP A 1 116 ? -29.820 -3.758 -3.450 1.00 92.44 116 ASP A CA 1
ATOM 913 C C . ASP A 1 116 ? -29.304 -2.711 -2.445 1.00 92.44 116 ASP A C 1
ATOM 915 O O . ASP A 1 116 ? -28.979 -1.583 -2.820 1.00 92.44 116 ASP A O 1
ATOM 919 N N . GLU A 1 117 ? -29.248 -3.047 -1.152 1.00 93.12 117 GLU A N 1
ATOM 920 C CA . GLU A 1 117 ? -28.708 -2.142 -0.141 1.00 93.12 117 GLU A CA 1
ATOM 921 C C . GLU A 1 117 ? -27.172 -2.091 -0.187 1.00 93.12 117 GLU A C 1
ATOM 923 O O . GLU A 1 117 ? -26.520 -3.089 -0.509 1.00 93.12 117 GLU A O 1
ATOM 928 N N . PRO A 1 118 ? -26.559 -0.952 0.192 1.00 93.12 118 PRO A N 1
ATOM 929 C CA . PRO A 1 118 ? -25.109 -0.844 0.279 1.00 93.12 118 PRO A CA 1
ATOM 930 C C . PRO A 1 118 ? -24.497 -1.955 1.136 1.00 93.12 118 PRO A C 1
ATOM 932 O O . PRO A 1 118 ? -25.001 -2.265 2.216 1.00 93.12 118 PRO A O 1
ATOM 935 N N . LEU A 1 119 ? -23.358 -2.505 0.704 1.00 92.81 119 LEU A N 1
ATOM 936 C CA . LEU A 1 119 ? -22.732 -3.672 1.337 1.00 92.81 119 LEU A CA 1
ATOM 937 C C . LEU A 1 119 ? -22.544 -3.507 2.854 1.00 92.81 119 LEU A C 1
ATOM 939 O O . LEU A 1 119 ? -22.776 -4.455 3.610 1.00 92.81 119 LEU A O 1
ATOM 943 N N . TYR A 1 120 ? -22.188 -2.298 3.305 1.00 93.75 120 TYR A N 1
ATOM 944 C CA . TYR A 1 120 ? -21.996 -1.980 4.719 1.00 93.75 120 TYR A CA 1
ATOM 945 C C . TYR A 1 120 ? -23.241 -2.163 5.584 1.00 93.75 120 TYR A C 1
ATOM 947 O O . TYR A 1 120 ? -23.098 -2.365 6.787 1.00 93.75 120 TYR A O 1
ATOM 955 N N . ARG A 1 121 ? -24.455 -2.148 5.018 1.00 94.00 121 ARG A N 1
ATOM 956 C CA . ARG A 1 121 ? -25.689 -2.422 5.768 1.00 94.00 121 ARG A CA 1
ATOM 957 C C . ARG A 1 121 ? -25.733 -3.852 6.295 1.00 94.00 121 ARG A C 1
ATOM 959 O O . ARG A 1 121 ? -26.414 -4.097 7.285 1.00 94.00 121 ARG A O 1
ATOM 966 N N . ASN A 1 122 ? -24.935 -4.776 5.746 1.00 94.56 122 ASN A N 1
ATOM 967 C CA . ASN A 1 122 ? -24.836 -6.131 6.287 1.00 94.56 122 ASN A CA 1
ATOM 968 C C . ASN A 1 122 ? -24.222 -6.198 7.690 1.00 94.56 122 ASN A C 1
ATOM 970 O O . ASN A 1 122 ? -24.292 -7.257 8.290 1.00 94.56 122 ASN A O 1
ATOM 974 N N . ILE A 1 123 ? -23.690 -5.124 8.278 1.00 92.31 123 ILE A N 1
ATOM 975 C CA . ILE A 1 123 ? -23.372 -5.142 9.721 1.00 92.31 123 ILE A CA 1
ATOM 976 C C . ILE A 1 123 ? -24.628 -5.116 10.611 1.00 92.31 123 ILE A C 1
ATOM 978 O O . ILE A 1 123 ? -24.525 -5.266 11.826 1.00 92.31 123 ILE A O 1
ATOM 982 N N . CYS A 1 124 ? -25.804 -4.909 10.014 1.00 91.62 124 CYS A N 1
ATOM 983 C CA . CYS A 1 124 ? -27.115 -5.074 10.625 1.00 91.62 124 CYS A CA 1
ATOM 984 C C . CYS A 1 124 ? -27.772 -6.348 10.079 1.00 91.62 124 CYS A C 1
ATOM 986 O O . CYS A 1 124 ? -27.683 -6.637 8.885 1.00 91.62 124 CYS A O 1
ATOM 988 N N . GLY A 1 125 ? -28.426 -7.113 10.951 1.00 92.38 125 GLY A N 1
ATOM 989 C CA . GLY A 1 125 ? -29.145 -8.326 10.579 1.00 92.38 125 GLY A CA 1
ATOM 990 C C . GLY A 1 125 ? -29.519 -9.180 11.790 1.00 92.38 125 GLY A C 1
ATOM 991 O O . GLY A 1 125 ? -29.310 -8.749 12.928 1.00 92.38 125 GLY A O 1
ATOM 992 N N . PRO A 1 126 ? -30.076 -10.380 11.557 1.00 95.38 126 PRO A N 1
ATOM 993 C CA . PRO A 1 126 ? -30.593 -11.232 12.618 1.00 95.38 126 PRO A CA 1
ATOM 994 C C . PRO A 1 126 ? -29.479 -11.770 13.518 1.00 95.38 126 PRO A C 1
ATOM 996 O O . PRO A 1 126 ? -28.376 -12.094 13.062 1.00 95.38 126 PRO A O 1
ATOM 999 N N . ASN A 1 127 ? -29.798 -11.923 14.802 1.00 97.62 127 ASN A N 1
ATOM 1000 C CA . ASN A 1 127 ? -28.933 -12.605 15.755 1.00 97.62 127 ASN A CA 1
ATOM 1001 C C . ASN A 1 127 ? -28.854 -14.115 15.479 1.00 97.62 127 ASN A C 1
ATOM 1003 O O . ASN A 1 127 ? -29.775 -14.725 14.931 1.00 97.62 127 ASN A O 1
ATOM 1007 N N . GLN A 1 128 ? -27.772 -14.742 15.947 1.00 97.50 128 GLN A N 1
ATOM 1008 C CA . GLN A 1 128 ? -27.667 -16.199 16.036 1.00 97.50 128 GLN A CA 1
ATOM 1009 C C . GLN A 1 128 ? -28.073 -16.654 17.442 1.00 97.50 128 GLN A C 1
ATOM 1011 O O . GLN A 1 128 ? -27.316 -16.492 18.398 1.00 97.50 128 GLN A O 1
ATOM 1016 N N . TRP A 1 129 ? -29.282 -17.195 17.579 1.00 97.50 129 TRP A N 1
ATOM 1017 C CA . TRP A 1 129 ? -29.836 -17.598 18.873 1.00 97.50 129 TRP A CA 1
ATOM 1018 C C . TRP A 1 129 ? -29.407 -19.022 19.263 1.00 97.50 129 TRP A C 1
ATOM 1020 O O . TRP A 1 129 ? -29.438 -19.907 18.406 1.00 97.50 129 TRP A O 1
ATOM 1030 N N . PRO A 1 130 ? -29.035 -19.276 20.536 1.00 96.38 130 PRO A N 1
ATOM 1031 C CA . PRO A 1 130 ? -28.778 -20.634 21.006 1.00 96.38 130 PRO A CA 1
ATOM 1032 C C . PRO A 1 130 ? -30.053 -21.486 20.935 1.00 96.38 130 PRO A C 1
ATOM 1034 O O . PRO A 1 130 ? -31.165 -20.957 20.951 1.00 96.38 130 PRO A O 1
ATOM 1037 N N . ASP A 1 131 ? -29.894 -22.812 20.897 1.00 92.94 131 ASP A N 1
ATOM 1038 C CA . ASP A 1 131 ? -31.025 -23.746 20.929 1.00 92.94 131 ASP A CA 1
ATOM 1039 C C . ASP A 1 131 ? -31.911 -23.481 22.160 1.00 92.94 131 ASP A C 1
ATOM 1041 O O . ASP A 1 131 ? -31.463 -23.580 23.308 1.00 92.94 131 ASP A O 1
ATOM 1045 N N . GLU A 1 132 ? -33.188 -23.187 21.914 1.00 95.06 132 GLU A N 1
ATOM 1046 C CA . GLU A 1 132 ? -34.203 -22.922 22.937 1.00 95.06 132 GLU A CA 1
ATOM 1047 C C . GLU A 1 132 ? -34.337 -24.085 23.935 1.00 95.06 132 GLU A C 1
ATOM 1049 O O . GLU A 1 132 ? -34.705 -23.884 25.087 1.00 95.06 132 GLU A O 1
ATOM 1054 N N . ARG A 1 133 ? -34.000 -25.319 23.538 1.00 94.88 133 ARG A N 1
ATOM 1055 C CA . ARG A 1 133 ? -34.005 -26.483 24.442 1.00 94.88 133 ARG A CA 1
ATOM 1056 C C . ARG A 1 133 ? -32.790 -26.517 25.364 1.00 94.88 133 ARG A C 1
ATOM 1058 O O . ARG A 1 133 ? -32.869 -27.114 26.434 1.00 94.88 133 ARG A O 1
ATOM 1065 N N . ALA A 1 134 ? -31.676 -25.917 24.947 1.00 93.81 134 ALA A N 1
ATOM 1066 C CA . ALA A 1 134 ? -30.454 -25.847 25.738 1.00 93.81 134 ALA A CA 1
ATOM 1067 C C . ALA A 1 134 ? -30.533 -24.720 26.776 1.00 93.81 134 ALA A C 1
ATOM 1069 O O . ALA A 1 134 ? -30.121 -24.912 27.918 1.00 93.81 134 ALA A O 1
ATOM 1070 N N . ILE A 1 135 ? -31.100 -23.564 26.401 1.00 96.38 135 ILE A N 1
ATOM 1071 C CA . ILE A 1 135 ? -31.301 -22.425 27.309 1.00 96.38 135 ILE A CA 1
ATOM 1072 C C . ILE A 1 135 ? -32.684 -21.794 27.082 1.00 96.38 135 ILE A C 1
ATOM 1074 O O . ILE A 1 135 ? -32.786 -20.731 26.463 1.00 96.38 135 ILE A O 1
ATOM 1078 N N . PRO A 1 136 ? -33.758 -22.395 27.626 1.00 97.19 136 PRO A N 1
ATOM 1079 C CA . PRO A 1 136 ? -35.114 -21.880 27.447 1.00 97.19 136 PRO A CA 1
ATOM 1080 C C . PRO A 1 136 ? -35.244 -20.415 27.870 1.00 97.19 136 PRO A C 1
ATOM 1082 O O . PRO A 1 136 ? -34.764 -20.032 28.941 1.00 97.19 136 PRO A O 1
ATOM 1085 N N . GLY A 1 137 ? -35.891 -19.597 27.048 1.00 97.69 137 GLY A N 1
ATOM 1086 C CA . GLY A 1 137 ? -36.145 -18.179 27.285 1.00 97.69 137 GLY A CA 1
ATOM 1087 C C . GLY A 1 137 ? -34.943 -17.255 27.074 1.00 97.69 137 GLY A C 1
ATOM 1088 O O . GLY A 1 137 ? -35.052 -16.073 27.389 1.00 97.69 137 GLY A O 1
ATOM 1089 N N . PHE A 1 138 ? -33.801 -17.740 26.561 1.00 98.25 138 PHE A N 1
ATOM 1090 C CA . PHE A 1 138 ? -32.607 -16.901 26.374 1.00 98.25 138 PHE A CA 1
ATOM 1091 C C . PHE A 1 138 ? -32.882 -15.685 25.482 1.00 98.25 138 PHE A C 1
ATOM 1093 O O . PHE A 1 138 ? -32.580 -14.555 25.872 1.00 98.25 138 PHE A O 1
ATOM 1100 N N . ARG A 1 139 ? -33.497 -15.912 24.313 1.00 97.81 139 ARG A N 1
ATOM 1101 C CA . ARG A 1 139 ? -33.847 -14.843 23.368 1.00 97.81 139 ARG A CA 1
ATOM 1102 C C . ARG A 1 139 ? -34.715 -13.779 24.036 1.00 97.81 139 ARG A C 1
ATOM 1104 O O . ARG A 1 139 ? -34.367 -12.603 24.014 1.00 97.81 139 ARG A O 1
ATOM 1111 N N . GLN A 1 140 ? -35.799 -14.212 24.680 1.00 98.19 140 GLN A N 1
ATOM 1112 C CA . GLN A 1 140 ? -36.735 -13.314 25.352 1.00 98.19 140 GLN A CA 1
ATOM 1113 C C . GLN A 1 140 ? -36.041 -12.486 26.440 1.00 98.19 140 GLN A C 1
ATOM 1115 O O . GLN A 1 140 ? -36.276 -11.283 26.527 1.00 98.19 140 GLN A O 1
ATOM 1120 N N . THR A 1 141 ? -35.172 -13.096 27.254 1.00 98.44 141 THR A N 1
ATOM 1121 C CA . THR A 1 141 ? -34.394 -12.379 28.274 1.00 98.44 141 THR A CA 1
ATOM 1122 C C . THR A 1 141 ? -33.501 -11.297 27.660 1.00 98.44 141 THR A C 1
ATOM 1124 O O . THR A 1 141 ? -33.486 -10.171 28.159 1.00 98.44 141 THR A O 1
ATOM 1127 N N . LEU A 1 142 ? -32.778 -11.606 26.578 1.00 98.00 142 LEU A N 1
ATOM 1128 C CA . LEU A 1 142 ? -31.873 -10.653 25.930 1.00 98.00 142 LEU A CA 1
ATOM 1129 C C . LEU A 1 142 ? -32.639 -9.500 25.266 1.00 98.00 142 LEU A C 1
ATOM 1131 O O . LEU A 1 142 ? -32.297 -8.337 25.476 1.00 98.00 142 LEU A O 1
ATOM 1135 N N . GLU A 1 143 ? -33.706 -9.812 24.525 1.00 97.75 143 GLU A N 1
ATOM 1136 C CA . GLU A 1 143 ? -34.585 -8.813 23.903 1.00 97.75 143 GLU A CA 1
ATOM 1137 C C . GLU A 1 143 ? -35.249 -7.913 24.960 1.00 97.75 143 GLU A C 1
ATOM 1139 O O . GLU A 1 143 ? -35.330 -6.701 24.769 1.00 97.75 143 GLU A O 1
ATOM 1144 N N . THR A 1 144 ? -35.651 -8.472 26.108 1.00 98.31 144 THR A N 1
ATOM 1145 C CA . THR A 1 144 ? -36.247 -7.708 27.221 1.00 98.31 144 THR A CA 1
ATOM 1146 C C . THR A 1 144 ? -35.239 -6.733 27.829 1.00 98.31 144 THR A C 1
ATOM 1148 O O . THR A 1 144 ? -35.577 -5.577 28.073 1.00 98.31 144 THR A O 1
ATOM 1151 N N . TYR A 1 145 ? -33.992 -7.163 28.051 1.00 98.50 145 TYR A N 1
ATOM 1152 C CA . TYR A 1 145 ? -32.951 -6.279 28.577 1.00 98.50 145 TYR A CA 1
ATOM 1153 C C . TYR A 1 145 ? -32.582 -5.163 27.593 1.00 98.50 145 TYR A C 1
ATOM 1155 O O . TYR A 1 145 ? -32.550 -3.997 27.983 1.00 98.50 145 TYR A O 1
ATOM 1163 N N . LEU A 1 146 ? -32.371 -5.487 26.311 1.00 97.19 146 LEU A N 1
ATOM 1164 C CA . LEU A 1 146 ? -32.124 -4.475 25.278 1.00 97.19 146 LEU A CA 1
ATOM 1165 C C . LEU A 1 146 ? -33.291 -3.488 25.160 1.00 97.19 146 LEU A C 1
ATOM 1167 O O . LEU A 1 146 ? -33.064 -2.282 25.078 1.00 97.19 146 LEU A O 1
ATOM 1171 N N . GLY A 1 147 ? -34.530 -3.983 25.213 1.00 96.38 147 GLY A N 1
ATOM 1172 C CA . GLY A 1 147 ? -35.733 -3.155 25.219 1.00 96.38 147 GLY A CA 1
ATOM 1173 C C . GLY A 1 147 ? -35.853 -2.250 26.449 1.00 96.38 147 GLY A C 1
ATOM 1174 O O . GLY A 1 147 ? -36.428 -1.173 26.344 1.00 96.38 147 GLY A O 1
ATOM 1175 N N . ALA A 1 148 ? -35.284 -2.637 27.594 1.00 97.19 148 ALA A N 1
ATOM 1176 C CA . ALA A 1 148 ? -35.253 -1.810 28.801 1.00 97.19 148 ALA A CA 1
ATOM 1177 C C . ALA A 1 148 ? -34.126 -0.758 28.784 1.00 97.19 148 ALA A C 1
ATOM 1179 O O . ALA A 1 148 ? -34.292 0.328 29.337 1.00 97.19 148 ALA A O 1
ATOM 1180 N N . VAL A 1 149 ? -32.989 -1.056 28.144 1.00 97.38 149 VAL A N 1
ATOM 1181 C CA . VAL A 1 149 ? -31.863 -0.115 27.996 1.00 97.38 149 VAL A CA 1
ATOM 1182 C C . VAL A 1 149 ? -32.114 0.905 26.880 1.00 97.38 149 VAL A C 1
ATOM 1184 O O . VAL A 1 149 ? -31.688 2.048 27.007 1.00 97.38 149 VAL A O 1
ATOM 1187 N N . ALA A 1 150 ? -32.825 0.542 25.809 1.00 95.69 150 ALA A N 1
ATOM 1188 C CA . ALA A 1 150 ? -33.031 1.427 24.660 1.00 95.69 150 ALA A CA 1
ATOM 1189 C C . ALA A 1 150 ? -33.686 2.786 25.014 1.00 95.69 150 ALA A C 1
ATOM 1191 O O . ALA A 1 150 ? -33.110 3.809 24.647 1.00 95.69 150 ALA A O 1
ATOM 1192 N N . PRO A 1 151 ? -34.786 2.862 25.796 1.00 95.69 151 PRO A N 1
ATOM 1193 C CA . PRO A 1 151 ? -35.367 4.146 26.199 1.00 95.69 151 PRO A CA 1
ATOM 1194 C C . PRO A 1 151 ? -34.422 4.994 27.054 1.00 95.69 151 PRO A C 1
ATOM 1196 O O . PRO A 1 151 ? -34.423 6.217 26.953 1.00 95.69 151 PRO A O 1
ATOM 1199 N N . LEU A 1 152 ? -33.599 4.349 27.889 1.00 96.44 152 LEU A N 1
ATOM 1200 C CA . LEU A 1 152 ? -32.569 5.037 28.664 1.00 96.44 152 LEU A CA 1
ATOM 1201 C C . LEU A 1 152 ? -31.519 5.651 27.730 1.00 96.44 152 LEU A C 1
ATOM 1203 O O . LEU A 1 152 ? -31.155 6.811 27.899 1.00 96.44 152 LEU A O 1
ATOM 1207 N N . ALA A 1 153 ? -31.062 4.895 26.732 1.00 96.19 153 ALA A N 1
ATOM 1208 C CA . ALA A 1 153 ? -30.090 5.356 25.750 1.00 96.19 153 ALA A CA 1
ATOM 1209 C C . ALA A 1 153 ? -30.627 6.522 24.901 1.00 96.19 153 ALA A C 1
ATOM 1211 O O . ALA A 1 153 ? -29.894 7.481 24.652 1.00 96.19 153 ALA A O 1
ATOM 1212 N N . ASP A 1 154 ? -31.897 6.475 24.494 1.00 95.19 154 ASP A N 1
ATOM 1213 C CA . ASP A 1 154 ? -32.555 7.571 23.774 1.00 95.19 154 ASP A CA 1
ATOM 1214 C C . ASP A 1 154 ? -32.707 8.822 24.666 1.00 95.19 154 ASP A C 1
ATOM 1216 O O . ASP A 1 154 ? -32.428 9.936 24.222 1.00 95.19 154 ASP A O 1
ATOM 1220 N N . GLU A 1 155 ? -33.052 8.663 25.950 1.00 96.44 155 GLU A N 1
ATOM 1221 C CA . GLU A 1 155 ? -33.120 9.788 26.898 1.00 96.44 155 GLU A CA 1
ATOM 1222 C C . GLU A 1 155 ? -31.741 10.429 27.122 1.00 96.44 155 GLU A C 1
ATOM 1224 O O . GLU A 1 155 ? -31.634 11.650 27.232 1.00 96.44 155 GLU A O 1
ATOM 1229 N N . PHE A 1 156 ? -30.654 9.650 27.122 1.00 97.38 156 PHE A N 1
ATOM 1230 C CA . PHE A 1 156 ? -29.303 10.209 27.230 1.00 97.38 156 PHE A CA 1
ATOM 1231 C C . PHE A 1 156 ? -28.897 11.067 26.026 1.00 97.38 156 PHE A C 1
ATOM 1233 O O . PHE A 1 156 ? -28.102 11.988 26.205 1.00 97.38 156 PHE A O 1
ATOM 1240 N N . GLN A 1 157 ? -29.475 10.862 24.837 1.00 96.69 157 GLN A N 1
ATOM 1241 C CA . GLN A 1 157 ? -29.289 11.799 23.717 1.00 96.69 157 GLN A CA 1
ATOM 1242 C C . GLN A 1 157 ? -29.837 13.189 24.075 1.00 96.69 157 GLN A C 1
ATOM 1244 O O . GLN A 1 157 ? -29.225 14.204 23.749 1.00 96.69 157 GLN A O 1
ATOM 1249 N N . ILE A 1 158 ? -30.964 13.239 24.790 1.00 97.38 158 ILE A N 1
ATOM 1250 C CA . ILE A 1 158 ? -31.603 14.482 25.233 1.00 97.38 158 ILE A CA 1
ATOM 1251 C C . ILE A 1 158 ? -30.832 15.094 26.404 1.00 97.38 158 ILE A C 1
ATOM 1253 O O . ILE A 1 158 ? -30.502 16.279 26.368 1.00 97.38 158 ILE A O 1
ATOM 1257 N N . LEU A 1 159 ? -30.509 14.293 27.423 1.00 98.31 159 LEU A N 1
ATOM 1258 C CA . LEU A 1 159 ? -29.809 14.763 28.620 1.00 98.31 159 LEU A CA 1
ATOM 1259 C C . LEU A 1 159 ? -28.411 15.290 28.293 1.00 98.31 159 LEU A C 1
ATOM 1261 O O . LEU A 1 159 ? -28.000 16.292 28.868 1.00 98.31 159 LEU A O 1
ATOM 1265 N N . ILE A 1 160 ? -27.691 14.665 27.355 1.00 98.38 160 ILE A N 1
ATOM 1266 C CA . ILE A 1 160 ? -26.390 15.166 26.892 1.00 98.38 160 ILE A CA 1
ATOM 1267 C C . ILE A 1 160 ? -26.565 16.474 26.125 1.00 98.38 160 ILE A C 1
ATOM 1269 O O . ILE A 1 160 ? -25.815 17.413 26.377 1.00 98.38 160 ILE A O 1
ATOM 1273 N N . ALA A 1 161 ? -27.558 16.577 25.236 1.00 98.12 161 ALA A N 1
ATOM 1274 C CA . ALA A 1 161 ? -27.825 17.829 24.534 1.00 98.12 161 ALA A CA 1
ATOM 1275 C C . ALA A 1 161 ? -28.118 18.968 25.528 1.00 98.12 161 ALA A C 1
ATOM 1277 O O . ALA A 1 161 ? -27.472 20.011 25.473 1.00 98.12 161 ALA A O 1
ATOM 1278 N N . GLU A 1 162 ? -29.003 18.746 26.502 1.00 97.88 162 GLU A N 1
ATOM 1279 C CA . GLU A 1 162 ? -29.309 19.729 27.549 1.00 97.88 162 GLU A CA 1
ATOM 1280 C C . GLU A 1 162 ? -28.094 20.034 28.438 1.00 97.88 162 GLU A C 1
ATOM 1282 O O . GLU A 1 162 ? -27.844 21.192 28.766 1.00 97.88 162 GLU A O 1
ATOM 1287 N N . ALA A 1 163 ? -27.29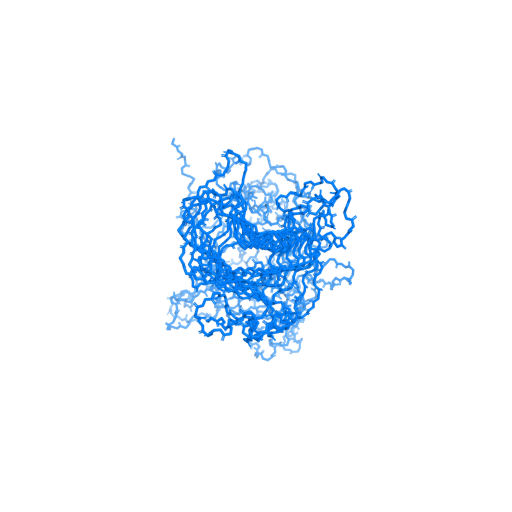3 19.026 28.796 1.00 98.06 163 ALA A N 1
ATOM 1288 C CA . ALA A 1 163 ? -26.064 19.226 29.558 1.00 98.06 163 ALA A CA 1
ATOM 1289 C C . ALA A 1 163 ? -25.031 20.044 28.774 1.00 98.06 163 ALA A C 1
ATOM 1291 O O . ALA A 1 163 ? -24.214 20.715 29.392 1.00 98.06 163 ALA A O 1
ATOM 1292 N N . LEU A 1 164 ? -25.079 20.053 27.443 1.00 97.69 164 LEU A N 1
ATOM 1293 C CA . LEU A 1 164 ? -24.251 20.892 26.574 1.00 97.69 164 LEU A CA 1
ATOM 1294 C C . LEU A 1 164 ? -24.958 22.192 26.148 1.00 97.69 164 LEU A C 1
ATOM 1296 O O . LEU A 1 164 ? -24.506 22.844 25.212 1.00 97.69 164 LEU A O 1
ATOM 1300 N N . ASP A 1 165 ? -26.059 22.571 26.808 1.00 97.38 165 ASP A N 1
ATOM 1301 C CA . ASP A 1 165 ? -26.881 23.747 26.480 1.00 97.38 165 ASP A CA 1
ATOM 1302 C C . ASP A 1 165 ? -27.324 23.799 24.996 1.00 97.38 165 ASP A C 1
ATOM 1304 O O . ASP A 1 165 ? -27.524 24.870 24.420 1.00 97.38 165 ASP A O 1
ATOM 1308 N N . LEU A 1 166 ? -27.486 22.628 24.372 1.00 97.25 166 LEU A N 1
ATOM 1309 C CA . LEU A 1 166 ? -27.996 22.443 23.015 1.00 97.25 166 LEU A CA 1
ATOM 1310 C C . LEU A 1 166 ? -29.524 22.267 23.015 1.00 97.25 166 LEU A C 1
ATOM 1312 O O . LEU A 1 166 ? -30.120 21.881 24.027 1.00 97.25 166 LEU A O 1
ATOM 1316 N N . PRO A 1 167 ? -30.193 22.466 21.862 1.00 96.69 167 PRO A N 1
ATOM 1317 C CA . PRO A 1 167 ? -31.575 22.032 21.689 1.00 96.69 167 PRO A CA 1
ATOM 1318 C C . PRO A 1 167 ? -31.739 20.540 22.013 1.00 96.69 167 PRO A C 1
ATOM 1320 O O . PRO A 1 167 ? -30.940 19.716 21.576 1.00 96.69 167 PRO A O 1
ATOM 1323 N N . ARG A 1 168 ? -32.822 20.177 22.714 1.00 95.19 168 ARG A N 1
ATOM 1324 C CA . ARG A 1 168 ? -33.091 18.806 23.206 1.00 95.19 168 ARG A CA 1
ATOM 1325 C C . ARG A 1 168 ? -32.978 17.705 22.143 1.00 95.19 168 ARG A C 1
ATOM 1327 O O . ARG A 1 168 ? -32.658 16.572 22.471 1.00 95.19 168 ARG A O 1
ATOM 1334 N N . THR A 1 169 ? -33.257 18.027 20.884 1.00 94.50 169 THR A N 1
ATOM 1335 C CA . THR A 1 169 ? -33.268 17.081 19.758 1.00 94.50 169 THR A CA 1
ATOM 1336 C C . THR A 1 169 ? -32.002 17.144 18.899 1.00 94.50 169 THR A C 1
ATOM 1338 O O . THR A 1 169 ? -31.915 16.436 17.899 1.00 94.50 169 THR A O 1
ATOM 1341 N N . ALA A 1 170 ? -31.009 17.967 19.261 1.00 95.25 170 ALA A N 1
ATOM 1342 C CA . ALA A 1 170 ? -29.838 18.249 18.424 1.00 95.25 170 ALA A CA 1
ATOM 1343 C C . ALA A 1 170 ? -29.009 17.002 18.076 1.00 95.25 170 ALA A C 1
ATOM 1345 O O . ALA A 1 170 ? -28.378 16.960 17.022 1.00 95.25 170 ALA A O 1
ATOM 1346 N N . LEU A 1 171 ? -29.026 15.986 18.944 1.00 95.50 171 LEU A N 1
ATOM 1347 C CA . LEU A 1 171 ? -28.276 14.745 18.759 1.00 95.50 171 LEU A CA 1
ATOM 1348 C C . LEU A 1 171 ? -29.088 13.637 18.068 1.00 95.50 171 LEU A C 1
ATOM 1350 O O . LEU A 1 171 ? -28.494 12.743 17.476 1.00 95.50 171 LEU A O 1
ATOM 1354 N N . GLN A 1 172 ? -30.424 13.709 18.073 1.00 92.69 172 GLN A N 1
ATOM 1355 C CA . GLN A 1 172 ? -31.297 12.647 17.540 1.00 92.69 172 GLN A CA 1
ATOM 1356 C C . GLN A 1 172 ? -31.097 12.404 16.036 1.00 92.69 172 GLN A C 1
ATOM 1358 O O . GLN A 1 172 ? -31.236 11.279 15.568 1.00 92.69 172 GLN A O 1
ATOM 1363 N N . GLN A 1 173 ? -30.710 13.440 15.286 1.00 92.31 173 GLN A N 1
ATOM 1364 C CA . GLN A 1 173 ? -30.433 13.356 13.845 1.00 92.31 173 GLN A CA 1
ATOM 1365 C C . GLN A 1 173 ? -29.283 12.399 13.478 1.00 92.31 173 GLN A C 1
ATOM 1367 O O . GLN A 1 173 ? -29.150 12.028 12.316 1.00 92.31 173 GLN A O 1
ATOM 1372 N N . PHE A 1 174 ? -28.444 12.001 14.440 1.00 94.06 174 PHE A N 1
ATOM 1373 C CA . PHE A 1 174 ? -27.289 11.135 14.198 1.00 94.06 174 PHE A CA 1
ATOM 1374 C C . PHE A 1 174 ? -27.588 9.642 14.375 1.00 94.06 174 PHE A C 1
ATOM 1376 O O . PHE A 1 174 ? -26.679 8.826 14.234 1.00 94.06 174 PHE A O 1
ATOM 1383 N N . PHE A 1 175 ? -28.827 9.258 14.675 1.00 93.56 175 PHE A N 1
ATOM 1384 C CA . PHE A 1 175 ? -29.200 7.872 14.954 1.00 93.56 175 PHE A CA 1
ATOM 1385 C C . PHE A 1 175 ? -30.163 7.329 13.897 1.00 93.56 175 PHE A C 1
ATOM 1387 O O . PHE A 1 175 ? -31.011 8.050 13.374 1.00 93.56 175 PHE A O 1
ATOM 1394 N N . ASP A 1 176 ? -30.021 6.040 13.578 1.00 88.56 176 ASP A N 1
ATOM 1395 C CA . ASP A 1 176 ? -31.012 5.328 12.767 1.00 88.56 176 ASP A CA 1
ATOM 1396 C C . ASP A 1 176 ? -32.310 5.163 13.578 1.00 88.56 176 ASP A C 1
ATOM 1398 O O . ASP A 1 176 ? -32.271 5.024 14.800 1.00 88.56 176 ASP A O 1
ATOM 1402 N N . VAL A 1 177 ? -33.459 5.130 12.898 1.00 84.69 177 VAL A N 1
ATOM 1403 C CA . VAL A 1 177 ? -34.751 4.778 13.506 1.00 84.69 177 VAL A CA 1
ATOM 1404 C C . VAL A 1 177 ? -35.277 3.514 12.816 1.00 84.69 177 VAL A C 1
ATOM 1406 O O . VAL A 1 177 ? -35.569 3.570 11.619 1.00 84.69 177 VAL A O 1
ATOM 1409 N N . PRO A 1 178 ? -35.425 2.380 13.529 1.00 82.38 178 PRO A N 1
ATOM 1410 C CA . PRO A 1 178 ? -35.163 2.190 14.962 1.00 82.38 178 PRO A CA 1
ATOM 1411 C C . PRO A 1 178 ? -33.668 2.232 15.336 1.00 82.38 178 PRO A C 1
ATOM 1413 O O . PRO A 1 178 ? -32.815 1.793 14.563 1.00 82.38 178 PRO A O 1
ATOM 1416 N N . SER A 1 179 ? -33.374 2.707 16.556 1.00 80.38 179 SER A N 1
ATOM 1417 C CA . SER A 1 179 ? -32.021 2.729 17.126 1.00 80.38 179 SER A CA 1
ATOM 1418 C C . SER A 1 179 ? -31.443 1.317 17.204 1.00 80.38 179 SER A C 1
ATOM 1420 O O . SER A 1 179 ? -32.093 0.375 17.665 1.00 80.38 179 SER A O 1
ATOM 1422 N N . ARG A 1 180 ? -30.182 1.177 16.792 1.00 84.25 180 ARG A N 1
ATOM 1423 C CA . ARG A 1 180 ? -29.446 -0.089 16.829 1.00 84.25 180 ARG A CA 1
ATOM 1424 C C . ARG A 1 180 ? -28.528 -0.137 18.047 1.00 84.25 180 ARG A C 1
ATOM 1426 O O . ARG A 1 180 ? -27.601 0.664 18.178 1.00 84.25 180 ARG A O 1
ATOM 1433 N N . HIS A 1 181 ? -28.757 -1.114 18.914 1.00 94.19 181 HIS A N 1
ATOM 1434 C CA . HIS A 1 181 ? -27.887 -1.375 20.053 1.00 94.19 181 HIS A CA 1
ATOM 1435 C C . HIS A 1 181 ? -27.144 -2.680 19.831 1.00 94.19 181 HIS A C 1
ATOM 1437 O O . HIS A 1 181 ? -27.766 -3.717 19.595 1.00 94.19 181 HIS A O 1
ATOM 1443 N N . LYS A 1 182 ? -25.815 -2.639 19.910 1.00 95.75 182 LYS A N 1
ATOM 1444 C CA . LYS A 1 182 ? -24.993 -3.849 19.934 1.00 95.75 182 LYS A CA 1
ATOM 1445 C C . LYS A 1 182 ? -24.738 -4.232 21.383 1.00 95.75 182 LYS A C 1
ATOM 1447 O O . LYS A 1 182 ? -24.505 -3.366 22.209 1.00 95.75 182 LYS A O 1
ATOM 1452 N N . MET A 1 183 ? -24.743 -5.513 21.704 1.00 97.56 183 MET A N 1
ATOM 1453 C CA . MET A 1 183 ? -24.482 -6.011 23.047 1.00 97.56 183 MET A CA 1
ATOM 1454 C C . MET A 1 183 ? -23.432 -7.104 22.992 1.00 97.56 183 MET A C 1
ATOM 1456 O O . MET A 1 183 ? -23.458 -7.959 22.109 1.00 97.56 183 MET A O 1
ATOM 1460 N N . LYS A 1 184 ? -22.511 -7.095 23.952 1.00 98.12 184 LYS A N 1
ATOM 1461 C CA . LYS A 1 184 ? -21.589 -8.212 24.146 1.00 98.12 184 LYS A CA 1
ATOM 1462 C C . LYS A 1 184 ? -21.868 -8.881 25.477 1.00 98.12 184 LYS A C 1
ATOM 1464 O O . LYS A 1 184 ? -22.064 -8.211 26.482 1.00 98.12 184 LYS A O 1
ATOM 1469 N N . LEU A 1 185 ? -21.837 -10.203 25.487 1.00 98.69 185 LEU A N 1
ATOM 1470 C CA . LEU A 1 185 ? -21.697 -11.003 26.695 1.00 98.69 185 LEU A CA 1
ATOM 1471 C C . LEU A 1 185 ? -20.241 -11.435 26.757 1.00 98.69 185 LEU A C 1
ATOM 1473 O O . LEU A 1 185 ? -19.773 -12.073 25.819 1.00 98.69 185 LEU A O 1
ATOM 1477 N N . ILE A 1 186 ? -19.510 -11.066 27.808 1.00 98.62 186 ILE A N 1
ATOM 1478 C CA . ILE A 1 186 ? -18.065 -11.311 27.890 1.00 98.62 186 ILE A CA 1
ATOM 1479 C C . ILE A 1 186 ? -17.741 -12.074 29.170 1.00 98.62 186 ILE A C 1
ATOM 1481 O O . ILE A 1 186 ? -18.153 -11.664 30.257 1.00 98.62 186 ILE A O 1
ATOM 1485 N N . LYS A 1 187 ? -16.959 -13.147 29.038 1.00 98.44 187 LYS A N 1
ATOM 1486 C CA . LYS A 1 187 ? -16.404 -13.946 30.132 1.00 98.44 187 LYS A CA 1
ATOM 1487 C C . LYS A 1 187 ? -14.884 -13.819 30.146 1.00 98.44 187 LYS A C 1
ATOM 1489 O O . LYS A 1 187 ? -14.215 -14.170 29.176 1.00 98.44 187 LYS A O 1
ATOM 1494 N N . TYR A 1 188 ? -14.342 -13.380 31.276 1.00 97.94 188 TYR A N 1
ATOM 1495 C CA . TYR A 1 188 ? -12.911 -13.402 31.562 1.00 97.94 188 TYR A CA 1
ATOM 1496 C C . TYR A 1 188 ? -12.629 -14.514 32.578 1.00 97.94 188 TYR A C 1
ATOM 1498 O O . TYR A 1 188 ? -13.010 -14.381 33.747 1.00 97.94 188 TYR A O 1
ATOM 1506 N N . PRO A 1 189 ? -12.000 -15.625 32.169 1.00 95.69 189 PRO A N 1
ATOM 1507 C CA . PRO A 1 189 ? -11.520 -16.614 33.120 1.00 95.69 189 PRO A CA 1
ATOM 1508 C C . PRO A 1 189 ? -10.313 -16.072 33.909 1.00 95.69 189 PRO A C 1
ATOM 1510 O O . PRO A 1 189 ? -9.611 -15.183 33.414 1.00 95.69 189 PRO A O 1
ATOM 1513 N N . PRO A 1 190 ? -10.025 -16.619 35.106 1.00 93.25 190 PRO A N 1
ATOM 1514 C CA . PRO A 1 190 ? -8.774 -16.337 35.802 1.00 93.25 190 PRO A CA 1
ATOM 1515 C C . PRO A 1 190 ? -7.577 -16.623 34.882 1.00 93.25 190 PRO A C 1
ATOM 1517 O O . PRO A 1 190 ? -7.570 -17.659 34.202 1.00 93.25 190 PRO A O 1
ATOM 1520 N N . PRO A 1 191 ? -6.571 -15.734 34.812 1.00 88.56 191 PRO A N 1
ATOM 1521 C CA . PRO A 1 191 ? -5.430 -15.963 33.940 1.00 88.56 191 PRO A CA 1
ATOM 1522 C C . PRO A 1 191 ? -4.591 -17.152 34.439 1.00 88.56 191 PRO A C 1
ATOM 1524 O O . PRO A 1 191 ? -4.542 -17.416 35.646 1.00 88.56 191 PRO A O 1
ATOM 1527 N N . PRO A 1 192 ? -3.868 -17.853 33.548 1.00 86.00 192 PRO A N 1
ATOM 1528 C CA . PRO A 1 192 ? -2.953 -18.911 33.956 1.00 86.00 192 PRO A CA 1
ATOM 1529 C C . PRO A 1 192 ? -1.857 -18.361 34.876 1.00 86.00 192 PRO A C 1
ATOM 1531 O O . PRO A 1 192 ? -1.225 -17.349 34.564 1.00 86.00 192 PRO A O 1
ATOM 1534 N N . ALA A 1 193 ? -1.578 -19.048 35.988 1.00 81.88 193 ALA A N 1
ATOM 1535 C CA . ALA A 1 193 ? -0.601 -18.589 36.983 1.00 81.88 193 ALA A CA 1
ATOM 1536 C C . ALA A 1 193 ? 0.799 -18.339 36.385 1.00 81.88 193 ALA A C 1
ATOM 1538 O O . ALA A 1 193 ? 1.486 -17.402 36.781 1.00 81.88 193 ALA A O 1
ATOM 1539 N N . SER A 1 194 ? 1.198 -19.135 35.389 1.00 80.56 194 SER A N 1
ATOM 1540 C CA . SER A 1 194 ? 2.493 -19.035 34.706 1.00 80.56 194 SER A CA 1
ATOM 1541 C C . SER A 1 194 ? 2.642 -17.812 33.794 1.00 80.56 194 SER A C 1
ATOM 1543 O O . SER A 1 194 ? 3.765 -17.445 33.465 1.00 80.56 194 SER A O 1
ATOM 1545 N N . SER A 1 195 ? 1.541 -17.189 33.362 1.00 81.38 195 SER A N 1
ATOM 1546 C CA . SER A 1 195 ? 1.549 -16.083 32.391 1.00 81.38 195 SER A CA 1
ATOM 1547 C C . SER A 1 195 ? 0.702 -14.886 32.824 1.00 81.38 195 SER A C 1
ATOM 1549 O O . SER A 1 195 ? 0.446 -13.990 32.017 1.00 81.38 195 SER A O 1
ATOM 1551 N N . ALA A 1 196 ? 0.278 -14.832 34.091 1.00 75.62 196 ALA A N 1
ATOM 1552 C CA . ALA A 1 196 ? -0.665 -13.831 34.587 1.00 75.62 196 ALA A CA 1
ATOM 1553 C C . ALA A 1 196 ? -0.219 -12.386 34.309 1.00 75.62 196 ALA A C 1
ATOM 1555 O O . ALA A 1 196 ? -1.017 -11.579 33.847 1.00 75.62 196 ALA A O 1
ATOM 1556 N N . ALA A 1 197 ? 1.069 -12.073 34.490 1.00 75.88 197 ALA A N 1
ATOM 1557 C CA . ALA A 1 197 ? 1.614 -10.733 34.242 1.00 75.88 197 ALA A CA 1
ATOM 1558 C C . ALA A 1 197 ? 1.617 -10.312 32.756 1.00 75.88 197 ALA A C 1
ATOM 1560 O O . ALA A 1 197 ? 1.737 -9.129 32.452 1.00 75.88 197 ALA A O 1
ATOM 1561 N N . GLN A 1 198 ? 1.509 -11.268 31.829 1.00 78.25 198 GLN A N 1
ATOM 1562 C CA . GLN A 1 198 ? 1.539 -11.033 30.379 1.00 78.25 198 GLN A CA 1
ATOM 1563 C C . GLN A 1 198 ? 0.151 -11.164 29.736 1.00 78.25 198 GLN A C 1
ATOM 1565 O O . GLN A 1 198 ? -0.013 -10.857 28.556 1.00 78.25 198 GLN A O 1
ATOM 1570 N N . THR A 1 199 ? -0.841 -11.621 30.503 1.00 87.94 199 THR A N 1
ATOM 1571 C CA . THR A 1 199 ? -2.193 -11.894 30.018 1.00 87.94 199 THR A CA 1
ATOM 1572 C C . THR A 1 199 ? -3.029 -10.624 30.130 1.00 87.94 199 THR A C 1
ATOM 1574 O O . THR A 1 199 ? -3.287 -10.146 31.234 1.00 87.94 199 THR A O 1
ATOM 1577 N N . GLN A 1 200 ? -3.458 -10.064 29.000 1.00 93.50 200 GLN A N 1
ATOM 1578 C CA . GLN A 1 200 ? -4.385 -8.933 29.014 1.00 93.50 200 GLN A CA 1
ATOM 1579 C C . GLN A 1 200 ? -5.836 -9.412 28.987 1.00 93.50 200 GLN A C 1
ATOM 1581 O O . GLN A 1 200 ? -6.141 -10.447 28.396 1.00 93.50 200 GLN A O 1
ATOM 1586 N N . GLY A 1 201 ? -6.730 -8.642 29.610 1.00 94.69 201 GLY A N 1
ATOM 1587 C CA . GLY A 1 201 ? -8.165 -8.754 29.373 1.00 94.69 201 GLY A CA 1
ATOM 1588 C C . GLY A 1 201 ? -8.488 -8.092 28.048 1.00 94.69 201 GLY A C 1
ATOM 1589 O O . GLY A 1 201 ? -8.103 -8.589 27.004 1.00 94.69 201 GLY A O 1
ATOM 1590 N N . VAL A 1 202 ? -9.150 -6.945 28.093 1.00 96.25 202 VAL A N 1
ATOM 1591 C CA . VAL A 1 202 ? -9.198 -6.026 26.952 1.00 96.25 202 VAL A CA 1
ATOM 1592 C C . VAL A 1 202 ? -8.104 -4.989 27.162 1.00 96.25 202 VAL A C 1
ATOM 1594 O O . VAL A 1 202 ? -8.029 -4.387 28.237 1.00 96.25 202 VAL A O 1
ATOM 1597 N N . GLY A 1 203 ? -7.235 -4.821 26.167 1.00 95.81 203 GLY A N 1
ATOM 1598 C CA . GLY A 1 203 ? -6.143 -3.847 26.209 1.00 95.81 203 GLY A CA 1
ATOM 1599 C C . GLY A 1 203 ? -6.615 -2.379 26.254 1.00 95.81 203 GLY A C 1
ATOM 1600 O O . GLY A 1 203 ? -7.804 -2.101 26.099 1.00 95.81 203 GLY A O 1
ATOM 1601 N N . PRO A 1 204 ? -5.694 -1.415 26.456 1.00 96.69 204 PRO A N 1
ATOM 1602 C CA . PRO A 1 204 ? -6.004 0.016 26.403 1.00 96.69 204 PRO A CA 1
ATOM 1603 C C . PRO A 1 204 ? -6.653 0.426 25.075 1.00 96.69 204 PRO A C 1
ATOM 1605 O O . PRO A 1 204 ? -6.049 0.251 24.014 1.00 96.69 204 PRO A O 1
ATOM 1608 N N . HIS A 1 205 ? -7.863 0.981 25.130 1.00 95.88 205 HIS A N 1
ATOM 1609 C CA . HIS A 1 205 ? -8.605 1.447 23.954 1.00 95.88 205 HIS A CA 1
ATOM 1610 C C . HIS A 1 205 ? -9.660 2.506 24.319 1.00 95.88 205 HIS A C 1
ATOM 1612 O O . HIS A 1 205 ? -9.916 2.756 25.494 1.00 95.88 205 HIS A O 1
ATOM 1618 N N . LYS A 1 206 ? -10.263 3.121 23.294 1.00 94.88 206 LYS A N 1
ATOM 1619 C CA . LYS A 1 206 ? -11.486 3.933 23.385 1.00 94.88 206 LYS A CA 1
ATOM 1620 C C . LYS A 1 206 ? -12.581 3.246 22.561 1.00 94.88 206 LYS A C 1
ATOM 1622 O O . LYS A 1 206 ? -12.272 2.746 21.476 1.00 94.88 206 LYS A O 1
ATOM 1627 N N . ASP A 1 207 ? -13.825 3.275 23.028 1.00 94.88 207 ASP A N 1
ATOM 1628 C CA . ASP A 1 207 ? -14.969 2.744 22.270 1.00 94.88 207 ASP A CA 1
ATOM 1629 C C . ASP A 1 207 ? -15.249 3.590 21.028 1.00 94.88 207 ASP A C 1
ATOM 1631 O O . ASP A 1 207 ? -15.046 4.804 21.042 1.00 94.88 207 ASP A O 1
ATOM 1635 N N . SER A 1 208 ? -15.705 2.967 19.940 1.00 91.75 208 SER A N 1
ATOM 1636 C CA . SER A 1 208 ? -15.954 3.683 18.676 1.00 91.75 208 SER A CA 1
ATOM 1637 C C . SER A 1 208 ? -17.362 4.271 18.601 1.00 91.75 208 SER A C 1
ATOM 1639 O O . SER A 1 208 ? -17.585 5.245 17.886 1.00 91.75 208 SER A O 1
ATOM 1641 N N . GLU A 1 209 ? -18.296 3.671 19.331 1.00 91.81 209 GLU A N 1
ATOM 1642 C CA . GLU A 1 209 ? -19.717 3.991 19.358 1.00 91.81 209 GLU A CA 1
ATOM 1643 C C . GLU A 1 209 ? -20.011 5.329 20.070 1.00 91.81 209 GLU A C 1
ATOM 1645 O O . GLU A 1 209 ? -19.102 6.083 20.415 1.00 91.81 209 GLU A O 1
ATOM 1650 N N . PHE A 1 210 ? -21.287 5.693 20.217 1.00 96.25 210 PHE A N 1
ATOM 1651 C CA . PHE A 1 210 ? -21.700 6.962 20.824 1.00 96.25 210 PHE A CA 1
ATOM 1652 C C . PHE A 1 210 ? -21.591 6.917 22.351 1.00 96.25 210 PHE A C 1
ATOM 1654 O O . PHE A 1 210 ? -20.852 7.695 22.958 1.00 96.25 210 PHE A O 1
ATOM 1661 N N . LEU A 1 211 ? -22.290 5.953 22.949 1.00 97.94 211 LEU A N 1
ATOM 1662 C CA . LEU A 1 211 ? -22.261 5.639 24.372 1.00 97.94 211 LEU A CA 1
ATOM 1663 C C . LEU A 1 211 ? -22.154 4.131 24.562 1.00 97.94 211 LEU A C 1
ATOM 1665 O O . LEU A 1 211 ? -22.682 3.353 23.762 1.00 97.94 211 LEU A O 1
ATOM 1669 N N . THR A 1 212 ? -21.554 3.739 25.676 1.00 98.44 212 THR A N 1
ATOM 1670 C CA . THR A 1 212 ? -21.574 2.362 26.165 1.00 98.44 212 THR A CA 1
ATOM 1671 C C . THR A 1 212 ? -22.250 2.334 27.530 1.00 98.44 212 THR A C 1
ATOM 1673 O O . THR A 1 212 ? -21.870 3.088 28.421 1.00 98.44 212 THR A O 1
ATOM 1676 N N . PHE A 1 213 ? -23.232 1.450 27.697 1.00 98.62 213 PHE A N 1
ATOM 1677 C CA . PHE A 1 213 ? -23.881 1.126 28.966 1.00 98.62 213 PHE A CA 1
ATOM 1678 C C . PHE A 1 213 ? -23.377 -0.241 29.425 1.00 98.62 213 PHE A C 1
ATOM 1680 O O . PHE A 1 213 ? -23.764 -1.277 28.886 1.00 98.62 213 PHE A O 1
ATOM 1687 N N . LEU A 1 214 ? -22.472 -0.252 30.396 1.00 98.62 214 LEU A N 1
ATOM 1688 C CA . LEU A 1 214 ? -21.812 -1.448 30.893 1.00 98.62 214 LEU A CA 1
ATOM 1689 C C . LEU A 1 214 ? -22.433 -1.923 32.205 1.00 98.62 214 LEU A C 1
ATOM 1691 O O . LEU A 1 214 ? -22.332 -1.268 33.242 1.00 98.62 214 LEU A O 1
ATOM 1695 N N . LEU A 1 215 ? -22.967 -3.141 32.176 1.00 98.62 215 LEU A N 1
ATOM 1696 C CA . LEU A 1 215 ? -23.293 -3.905 33.371 1.00 98.62 215 LEU A CA 1
ATOM 1697 C C . LEU A 1 215 ? -22.077 -4.734 33.821 1.00 98.62 215 LEU A C 1
ATOM 1699 O O . LEU A 1 215 ? -21.624 -5.659 33.131 1.00 98.62 215 LEU A O 1
ATOM 1703 N N . GLN A 1 216 ? -21.567 -4.436 35.017 1.00 97.94 216 GLN A N 1
ATOM 1704 C CA . GLN A 1 216 ? -20.556 -5.248 35.701 1.00 97.94 216 GLN A CA 1
ATOM 1705 C C . GLN A 1 216 ? -21.236 -6.428 36.414 1.00 97.94 216 GLN A C 1
ATOM 1707 O O . GLN A 1 216 ? -21.495 -6.391 37.608 1.00 97.94 216 GLN A O 1
ATOM 1712 N N . ALA A 1 217 ? -21.529 -7.495 35.666 1.00 97.06 217 ALA A N 1
ATOM 1713 C CA . ALA A 1 217 ? -22.374 -8.624 36.088 1.00 97.06 217 ALA A CA 1
ATOM 1714 C C . ALA A 1 217 ? -21.835 -9.494 37.252 1.00 97.06 217 ALA A C 1
ATOM 1716 O O . ALA A 1 217 ? -22.471 -10.471 37.650 1.00 97.06 217 ALA A O 1
ATOM 1717 N N . THR A 1 218 ? -20.643 -9.202 37.775 1.00 96.38 218 THR A N 1
ATOM 1718 C CA . THR A 1 218 ? -20.019 -9.932 38.891 1.00 96.38 218 THR A CA 1
ATOM 1719 C C . THR A 1 218 ? -19.180 -8.991 39.753 1.00 96.38 218 THR A C 1
ATOM 1721 O O . THR A 1 218 ? -18.707 -7.986 39.223 1.00 96.38 218 THR A O 1
ATOM 1724 N N . PRO A 1 219 ? -18.897 -9.338 41.025 1.00 95.38 219 PRO A N 1
ATOM 1725 C CA . PRO A 1 219 ? -18.189 -8.458 41.965 1.00 95.38 219 PRO A CA 1
ATOM 1726 C C . PRO A 1 219 ? -16.683 -8.287 41.681 1.00 95.38 219 PRO A C 1
ATOM 1728 O O . PRO A 1 219 ? -15.972 -7.675 42.470 1.00 95.38 219 PRO A O 1
ATOM 1731 N N . HIS A 1 220 ? -16.176 -8.812 40.562 1.00 96.94 220 HIS A N 1
ATOM 1732 C CA . HIS A 1 220 ? -14.761 -8.736 40.209 1.00 96.94 220 HIS A CA 1
ATOM 1733 C C . HIS A 1 220 ? -14.348 -7.294 39.851 1.00 96.94 220 HIS A C 1
ATOM 1735 O O . HIS A 1 220 ? -14.888 -6.734 38.882 1.00 96.94 220 HIS A O 1
ATOM 1741 N N . PRO A 1 221 ? -13.342 -6.708 40.530 1.00 94.50 221 PRO A N 1
ATOM 1742 C CA . PRO A 1 221 ? -12.690 -5.501 40.040 1.00 94.50 221 PRO A CA 1
ATOM 1743 C C . PRO A 1 221 ? -11.951 -5.784 38.720 1.00 94.50 221 PRO A C 1
ATOM 1745 O O . PRO A 1 221 ? -11.887 -6.914 38.233 1.00 94.50 221 PRO A O 1
ATOM 1748 N N . GLY A 1 222 ? -11.407 -4.734 38.109 1.00 94.12 222 GLY A N 1
ATOM 1749 C CA . GLY A 1 222 ? -10.502 -4.871 36.967 1.00 94.12 222 GLY A CA 1
ATOM 1750 C C . GLY A 1 222 ? -10.783 -3.926 35.809 1.00 94.12 222 GLY A C 1
ATOM 1751 O O . GLY A 1 222 ? -9.906 -3.762 34.971 1.00 94.12 222 GLY A O 1
ATOM 1752 N N . LEU A 1 223 ? -11.951 -3.278 35.744 1.00 98.12 223 LEU A N 1
ATOM 1753 C CA . LEU A 1 223 ? -12.107 -2.139 34.837 1.00 98.12 223 LEU A CA 1
ATOM 1754 C C . LEU A 1 223 ? -11.247 -0.983 35.359 1.00 98.12 223 LEU A C 1
ATOM 1756 O O . LEU A 1 223 ? -11.341 -0.624 36.532 1.00 98.12 223 LEU A O 1
ATOM 1760 N N . GLU A 1 224 ? -10.419 -0.418 34.489 1.00 98.12 224 GLU A N 1
ATOM 1761 C CA . GLU A 1 224 ? -9.551 0.716 34.800 1.00 98.12 224 GLU A CA 1
ATOM 1762 C C . GLU A 1 224 ? -9.681 1.777 33.703 1.00 98.12 224 GLU A C 1
ATOM 1764 O O . GLU A 1 224 ? -9.671 1.451 32.513 1.00 98.12 224 GLU A O 1
ATOM 1769 N N . VAL A 1 225 ? -9.778 3.042 34.108 1.00 97.94 225 VAL A N 1
ATOM 1770 C CA . VAL A 1 225 ? -9.971 4.211 33.241 1.00 97.94 225 VAL A CA 1
ATOM 1771 C C . VAL A 1 225 ? -8.759 5.125 33.375 1.00 97.94 225 VAL A C 1
ATOM 1773 O O . VAL A 1 225 ? -8.352 5.450 34.486 1.00 97.94 225 VAL A O 1
ATOM 1776 N N . GLN A 1 226 ? -8.156 5.534 32.265 1.00 97.12 226 GLN A N 1
ATOM 1777 C CA . GLN A 1 226 ? -6.937 6.335 32.288 1.00 97.12 226 GLN A CA 1
ATOM 1778 C C . GLN A 1 226 ? -7.255 7.832 32.377 1.00 97.12 226 GLN A C 1
ATOM 1780 O O . GLN A 1 226 ? -7.946 8.367 31.512 1.00 97.12 226 GLN A O 1
ATOM 1785 N N . ASN A 1 227 ? -6.736 8.527 33.388 1.00 94.50 227 ASN A N 1
ATOM 1786 C CA . ASN A 1 227 ? -6.875 9.981 33.490 1.00 94.50 227 ASN A CA 1
ATOM 1787 C C . ASN A 1 227 ? -5.878 10.726 32.577 1.00 94.50 227 ASN A C 1
ATOM 1789 O O . ASN A 1 227 ? -5.010 10.125 31.939 1.00 94.50 227 ASN A O 1
ATOM 1793 N N . LYS A 1 228 ? -5.976 12.063 32.515 1.00 88.25 228 LYS A N 1
ATOM 1794 C CA . LYS A 1 228 ? -5.099 12.894 31.664 1.00 88.25 228 LYS A CA 1
ATOM 1795 C C . LYS A 1 228 ? -3.630 12.914 32.120 1.00 88.25 228 LYS A C 1
ATOM 1797 O O . LYS A 1 228 ? -2.762 13.237 31.314 1.00 88.25 228 LYS A O 1
ATOM 1802 N N . ALA A 1 229 ? -3.341 12.526 33.364 1.00 90.12 229 ALA A N 1
ATOM 1803 C CA . ALA A 1 229 ? -1.983 12.318 33.870 1.00 90.12 229 ALA A CA 1
ATOM 1804 C C . ALA A 1 229 ? -1.390 10.951 33.463 1.00 90.12 229 ALA A C 1
ATOM 1806 O O . ALA A 1 229 ? -0.226 10.671 33.744 1.00 90.12 229 ALA A O 1
ATOM 1807 N N . GLY A 1 230 ? -2.167 10.102 32.779 1.00 93.19 230 GLY A N 1
ATOM 1808 C CA . GLY A 1 230 ? -1.757 8.762 32.361 1.00 93.19 230 GLY A CA 1
ATOM 1809 C C . GLY A 1 230 ? -1.950 7.686 33.433 1.00 93.19 230 GLY A C 1
ATOM 1810 O O . GLY A 1 230 ? -1.577 6.532 33.199 1.00 93.19 230 GLY A O 1
ATOM 1811 N N . GLU A 1 231 ? -2.545 8.031 34.576 1.00 96.50 231 GLU A N 1
ATOM 1812 C CA . GLU A 1 231 ? -2.788 7.130 35.703 1.00 96.50 231 GLU A CA 1
ATOM 1813 C C . GLU A 1 231 ? -4.054 6.298 35.477 1.00 96.50 231 GLU A C 1
ATOM 1815 O O . GLU A 1 231 ? -5.055 6.788 34.956 1.00 96.50 231 GLU A O 1
ATOM 1820 N N . TRP A 1 232 ? -4.021 5.031 35.891 1.00 97.31 232 TRP A N 1
ATOM 1821 C CA . TRP A 1 232 ? -5.154 4.111 35.787 1.00 97.31 232 TRP A CA 1
ATOM 1822 C C . TRP A 1 232 ? -6.019 4.181 37.047 1.00 97.31 232 TRP A C 1
ATOM 1824 O O . TRP A 1 232 ? -5.601 3.747 38.118 1.00 97.31 232 TRP A O 1
ATOM 1834 N N . ILE A 1 233 ? -7.233 4.709 36.906 1.00 98.00 233 ILE A N 1
ATOM 1835 C CA . ILE A 1 233 ? -8.222 4.851 37.973 1.00 98.00 233 ILE A CA 1
ATOM 1836 C C . ILE A 1 233 ? -9.150 3.626 37.967 1.00 98.00 233 ILE A C 1
ATOM 1838 O O . ILE A 1 233 ? -9.763 3.335 36.935 1.00 98.00 233 ILE A O 1
ATOM 1842 N N . PRO A 1 234 ? -9.272 2.883 39.080 1.00 97.56 234 PRO A N 1
ATOM 1843 C CA . PRO A 1 234 ? -10.117 1.697 39.136 1.00 97.56 234 PRO A CA 1
ATOM 1844 C C . PRO A 1 234 ? -11.607 2.059 39.110 1.00 97.56 234 PRO A C 1
ATOM 1846 O O . PRO A 1 234 ? -12.050 2.997 39.773 1.00 97.56 234 PRO A O 1
ATOM 1849 N N . ALA A 1 235 ? -12.389 1.249 38.399 1.00 97.81 235 ALA A N 1
ATOM 1850 C CA . ALA A 1 235 ? -13.846 1.291 38.377 1.00 97.81 235 ALA A CA 1
ATOM 1851 C C . ALA A 1 235 ? -14.420 -0.024 38.963 1.00 97.81 235 ALA A C 1
ATOM 1853 O O . ALA A 1 235 ? -14.789 -0.944 38.217 1.00 97.81 235 ALA A O 1
ATOM 1854 N N . PRO A 1 236 ? -14.410 -0.182 40.304 1.00 96.75 236 PRO A N 1
ATOM 1855 C CA . PRO A 1 236 ? -14.916 -1.389 40.956 1.00 96.75 236 PRO A CA 1
ATOM 1856 C C . PRO A 1 236 ? -16.440 -1.535 40.776 1.00 96.75 236 PRO A C 1
ATOM 1858 O O . PRO A 1 236 ? -17.140 -0.528 40.787 1.00 96.75 236 PRO A O 1
ATOM 1861 N N . PRO A 1 237 ? -16.976 -2.765 40.656 1.00 96.94 237 PRO A N 1
ATOM 1862 C CA . PRO A 1 237 ? -18.418 -2.977 40.543 1.00 96.94 237 PRO A CA 1
ATOM 1863 C C . PRO A 1 237 ? -19.206 -2.299 41.669 1.00 96.94 237 PRO A C 1
ATOM 1865 O O . PRO A 1 237 ? -18.839 -2.405 42.840 1.00 96.94 237 PRO A O 1
ATOM 1868 N N . MET A 1 238 ? -20.302 -1.634 41.303 1.00 96.94 238 MET A N 1
ATOM 1869 C CA . MET A 1 238 ? -21.237 -0.999 42.229 1.00 96.94 238 MET A CA 1
ATOM 1870 C C . MET A 1 238 ? -22.640 -1.566 41.999 1.00 96.94 238 MET A C 1
ATOM 1872 O O . MET A 1 238 ? -23.188 -1.459 40.898 1.00 96.94 238 MET A O 1
ATOM 1876 N N . ASP A 1 239 ? -23.211 -2.179 43.035 1.00 94.25 239 ASP A N 1
ATOM 1877 C CA . ASP A 1 239 ? -24.524 -2.825 42.970 1.00 94.25 239 ASP A CA 1
ATOM 1878 C C . ASP A 1 239 ? -25.621 -1.831 42.563 1.00 94.25 239 ASP A C 1
ATOM 1880 O O . ASP A 1 239 ? -25.685 -0.707 43.062 1.00 94.25 239 ASP A O 1
ATOM 1884 N N . GLY A 1 240 ? -26.494 -2.249 41.642 1.00 95.62 240 GLY A N 1
ATOM 1885 C CA . GLY A 1 240 ? -27.587 -1.413 41.132 1.00 95.62 240 GLY A CA 1
ATOM 1886 C C . GLY A 1 240 ? -27.147 -0.258 40.224 1.00 95.62 240 GLY A C 1
ATOM 1887 O O . GLY A 1 240 ? -27.928 0.671 40.013 1.00 95.62 240 GLY A O 1
ATOM 1888 N N . SER A 1 241 ? -25.914 -0.295 39.708 1.00 98.25 241 SER A N 1
ATOM 1889 C CA . SER A 1 241 ? -25.396 0.708 38.777 1.00 98.25 241 SER A CA 1
ATOM 1890 C C . SER A 1 241 ? -25.119 0.150 37.379 1.00 98.25 241 SER A C 1
ATOM 1892 O O . SER A 1 241 ? -24.860 -1.042 37.190 1.00 98.25 241 SER A O 1
ATOM 1894 N N . LEU A 1 242 ? -25.109 1.055 36.402 1.00 98.62 242 LEU A N 1
ATOM 1895 C CA . LEU A 1 242 ? -24.441 0.869 35.115 1.00 98.62 242 LEU A CA 1
ATOM 1896 C C . LEU A 1 242 ? -23.223 1.789 35.062 1.00 98.62 242 LEU A C 1
ATOM 1898 O O . LEU A 1 242 ? -23.306 2.940 35.482 1.00 98.62 242 LEU A O 1
ATOM 1902 N N . VAL A 1 243 ? -22.110 1.322 34.503 1.00 98.69 243 VAL A N 1
ATOM 1903 C CA . VAL A 1 243 ? -21.030 2.224 34.087 1.00 98.69 243 VAL A CA 1
ATOM 1904 C C . VAL A 1 243 ? -21.387 2.756 32.709 1.00 98.69 243 VAL A C 1
ATOM 1906 O O . VAL A 1 243 ? -21.631 1.974 31.796 1.00 98.69 243 VAL A O 1
ATOM 1909 N N . VAL A 1 244 ? -21.416 4.073 32.549 1.00 98.69 244 VAL A N 1
ATOM 1910 C CA . VAL A 1 244 ? -21.638 4.718 31.257 1.00 98.69 244 VAL A CA 1
ATOM 1911 C C . VAL A 1 244 ? -20.350 5.390 30.820 1.00 98.69 244 VAL A C 1
ATOM 1913 O O . VAL A 1 244 ? -19.746 6.138 31.593 1.00 98.69 244 VAL A O 1
ATOM 1916 N N . ASN A 1 245 ? -19.931 5.137 29.584 1.00 97.44 245 ASN A N 1
ATOM 1917 C CA . ASN A 1 245 ? -18.777 5.810 29.005 1.00 97.44 245 ASN A CA 1
ATOM 1918 C C . ASN A 1 245 ? -19.045 6.390 27.628 1.00 97.44 245 ASN A C 1
ATOM 1920 O O . ASN A 1 245 ? -19.896 5.922 26.871 1.00 97.44 245 ASN A O 1
ATOM 1924 N N . ILE A 1 246 ? -18.279 7.433 27.333 1.00 97.62 246 ILE A N 1
ATOM 1925 C CA . ILE A 1 246 ? -18.344 8.187 26.091 1.00 97.62 246 ILE A CA 1
ATOM 1926 C C . ILE A 1 246 ? -17.443 7.522 25.058 1.00 97.62 246 ILE A C 1
ATOM 1928 O O . ILE A 1 246 ? -16.280 7.218 25.343 1.00 97.62 246 ILE A O 1
ATOM 1932 N N . GLY A 1 247 ? -17.975 7.297 23.860 1.00 96.56 247 GLY A N 1
ATOM 1933 C CA . GLY A 1 247 ? -17.199 6.774 22.746 1.00 96.56 247 GLY A CA 1
ATOM 1934 C C . GLY A 1 247 ? -16.783 7.854 21.747 1.00 96.56 247 GLY A C 1
ATOM 1935 O O . GLY A 1 247 ? -17.161 9.029 21.828 1.00 96.56 247 GLY A O 1
ATOM 1936 N N . ARG A 1 248 ? -15.944 7.450 20.792 1.00 94.81 248 ARG A N 1
ATOM 1937 C CA . ARG A 1 248 ? -15.298 8.353 19.831 1.00 94.81 248 ARG A CA 1
ATOM 1938 C C . ARG A 1 248 ? -16.278 9.058 18.907 1.00 94.81 248 ARG A C 1
ATOM 1940 O O . ARG A 1 248 ? -15.951 10.141 18.432 1.00 94.81 248 ARG A O 1
ATOM 1947 N N . ALA A 1 249 ? -17.451 8.479 18.657 1.00 94.62 249 ALA A N 1
ATOM 1948 C CA . ALA A 1 249 ? -18.476 9.136 17.859 1.00 94.62 249 ALA A CA 1
ATOM 1949 C C . ALA A 1 249 ? -18.938 10.447 18.514 1.00 94.62 249 ALA A C 1
ATOM 1951 O O . ALA A 1 249 ? -18.950 11.481 17.853 1.00 94.62 249 ALA A O 1
ATOM 1952 N N . LEU A 1 250 ? -19.245 10.445 19.817 1.00 96.56 250 LEU A N 1
ATOM 1953 C CA . LEU A 1 250 ? -19.660 11.667 20.515 1.00 96.56 250 LEU A CA 1
ATOM 1954 C C . LEU A 1 250 ? -18.495 12.662 20.685 1.00 96.56 250 LEU A C 1
ATOM 1956 O O . LEU A 1 250 ? -18.694 13.868 20.529 1.00 96.56 250 LEU A O 1
ATOM 1960 N N . GLU A 1 251 ? -17.274 12.174 20.936 1.00 95.31 251 GLU A N 1
ATOM 1961 C CA . GLU A 1 251 ? -16.055 13.005 20.948 1.00 95.31 251 GLU A CA 1
ATOM 1962 C C . GLU A 1 251 ? -15.870 13.739 19.608 1.00 95.31 251 GLU A C 1
ATOM 1964 O O . GLU A 1 251 ? -15.673 14.953 19.590 1.00 95.31 251 GLU A O 1
ATOM 1969 N N . ALA A 1 252 ? -16.019 13.037 18.481 1.00 93.31 252 ALA A N 1
ATOM 1970 C CA . ALA A 1 252 ? -15.902 13.622 17.147 1.00 93.31 252 ALA A CA 1
ATOM 1971 C C . ALA A 1 252 ? -17.040 14.607 16.828 1.00 93.31 252 ALA A C 1
ATOM 1973 O O . ALA A 1 252 ? -16.771 15.719 16.380 1.00 93.31 252 ALA A O 1
ATOM 1974 N N . LEU A 1 253 ? -18.299 14.232 17.090 1.00 94.38 253 LEU A N 1
ATOM 1975 C CA . LEU A 1 253 ? -19.474 15.075 16.818 1.00 94.38 253 LEU A CA 1
ATOM 1976 C C . LEU A 1 253 ? -19.446 16.401 17.592 1.00 94.38 253 LEU A C 1
ATOM 1978 O O . LEU A 1 253 ? -19.962 17.404 17.110 1.00 94.38 253 LEU A O 1
ATOM 1982 N N . THR A 1 254 ? -18.847 16.414 18.784 1.00 94.69 254 THR A N 1
ATOM 1983 C CA . THR A 1 254 ? -18.769 17.603 19.649 1.00 94.69 254 THR A CA 1
ATOM 1984 C C . THR A 1 254 ? -17.459 18.380 19.512 1.00 94.69 254 THR A C 1
ATOM 1986 O O . THR A 1 254 ? -17.208 19.293 20.299 1.00 94.69 254 THR A O 1
ATOM 1989 N N . GLY A 1 255 ? -16.598 18.025 18.551 1.00 91.19 255 GLY A N 1
ATOM 1990 C CA . GLY A 1 255 ? -15.298 18.678 18.366 1.00 91.19 255 GLY A CA 1
ATOM 1991 C C . GLY A 1 255 ? -14.363 18.533 19.574 1.00 91.19 255 GLY A C 1
ATOM 1992 O O . GLY A 1 255 ? -13.593 19.443 19.877 1.00 91.19 255 GLY A O 1
ATOM 1993 N N . GLY A 1 256 ? -14.463 17.414 20.298 1.00 91.94 256 GLY A N 1
ATOM 1994 C CA . GLY A 1 256 ? -13.634 17.096 21.462 1.00 91.94 256 GLY A CA 1
ATOM 1995 C C . GLY A 1 256 ? -14.141 17.651 22.794 1.00 91.94 256 GLY A C 1
ATOM 1996 O O . GLY A 1 256 ? -13.435 17.533 23.792 1.00 91.94 256 GLY A O 1
ATOM 1997 N N . VAL A 1 257 ? -15.338 18.255 22.842 1.00 94.88 257 VAL A N 1
ATOM 1998 C CA . VAL A 1 257 ? -15.933 18.724 24.108 1.00 94.88 257 VAL A CA 1
ATOM 1999 C C . VAL A 1 257 ? -16.267 17.555 25.026 1.00 94.88 257 VAL A C 1
ATOM 2001 O O . VAL A 1 257 ? -15.936 17.594 26.210 1.00 94.88 257 VAL A O 1
ATOM 2004 N N . CYS A 1 258 ? -16.906 16.515 24.494 1.00 95.75 258 CYS A N 1
ATOM 2005 C CA . CYS A 1 258 ? -17.080 15.267 25.222 1.00 95.75 258 CYS A CA 1
ATOM 2006 C C . CYS A 1 258 ? -15.819 14.409 25.078 1.00 95.75 258 CYS A C 1
ATOM 2008 O O . CYS A 1 258 ? -15.364 14.154 23.965 1.00 95.75 258 CYS A O 1
ATOM 2010 N N . THR A 1 259 ? -15.268 13.940 26.194 1.00 93.00 259 THR A N 1
ATOM 2011 C CA . THR A 1 259 ? -14.022 13.165 26.201 1.00 93.00 259 THR A CA 1
ATOM 2012 C C . THR A 1 259 ? -14.330 11.678 26.083 1.00 93.00 259 THR A C 1
ATOM 2014 O O . THR A 1 259 ? -14.978 11.122 26.966 1.00 93.00 259 THR A O 1
ATOM 2017 N N . ALA A 1 260 ? -13.817 11.007 25.050 1.00 95.31 260 ALA A N 1
ATOM 2018 C CA . ALA A 1 260 ? -13.771 9.548 25.032 1.00 95.31 260 ALA A CA 1
ATOM 2019 C C . ALA A 1 260 ? -12.499 9.092 25.755 1.00 95.31 260 ALA A C 1
ATOM 2021 O O . ALA A 1 260 ? -11.388 9.411 25.328 1.00 95.31 260 ALA A O 1
ATOM 2022 N N . THR A 1 261 ? -12.633 8.353 26.853 1.00 95.12 261 THR A N 1
ATOM 2023 C CA . THR A 1 261 ? -11.490 8.062 27.732 1.00 95.12 261 THR A CA 1
ATOM 2024 C C . THR A 1 261 ? -10.935 6.663 27.505 1.00 95.12 261 THR A C 1
ATOM 2026 O O . THR A 1 261 ? -11.674 5.684 27.361 1.00 95.12 261 THR A O 1
ATOM 2029 N N . THR A 1 262 ? -9.605 6.566 27.459 1.00 97.19 262 THR A N 1
ATOM 2030 C CA . THR A 1 262 ? -8.915 5.283 27.322 1.00 97.19 262 THR A CA 1
ATOM 2031 C C . THR A 1 262 ? -9.199 4.415 28.542 1.00 97.19 262 THR A C 1
ATOM 2033 O O . THR A 1 262 ? -9.036 4.860 29.675 1.00 97.19 262 THR A O 1
ATOM 2036 N N . HIS A 1 263 ? -9.581 3.163 28.327 1.00 98.12 263 HIS A N 1
ATOM 2037 C CA . HIS A 1 263 ? -9.869 2.215 29.395 1.00 98.12 263 HIS A CA 1
ATOM 2038 C C . HIS A 1 263 ? -9.368 0.808 29.039 1.00 98.12 263 HIS A C 1
ATOM 2040 O O . HIS A 1 263 ? -9.025 0.519 27.887 1.00 98.12 263 HIS A O 1
ATOM 2046 N N . ARG A 1 264 ? -9.260 -0.065 30.046 1.00 97.62 264 ARG A N 1
ATOM 2047 C CA . ARG A 1 264 ? -8.801 -1.456 29.898 1.00 97.62 264 ARG A CA 1
ATOM 2048 C C . ARG A 1 264 ? -9.430 -2.378 30.940 1.00 97.62 264 ARG A C 1
ATOM 2050 O O . ARG A 1 264 ? -10.031 -1.919 31.909 1.00 97.62 264 ARG A O 1
ATOM 2057 N N . VAL A 1 265 ? -9.226 -3.685 30.770 1.00 97.56 265 VAL A N 1
ATOM 2058 C CA . VAL A 1 265 ? -9.555 -4.699 31.781 1.00 97.56 265 VAL A CA 1
ATOM 2059 C C . VAL A 1 265 ? -8.283 -5.375 32.289 1.00 97.56 265 VAL A C 1
ATOM 2061 O O . VAL A 1 265 ? -7.625 -6.124 31.564 1.00 97.56 265 VAL A O 1
ATOM 2064 N N . SER A 1 266 ? -7.968 -5.132 33.557 1.00 95.31 266 SER A N 1
ATOM 2065 C CA . SER A 1 266 ? -6.918 -5.798 34.319 1.00 95.31 266 SER A CA 1
ATOM 2066 C C . SER A 1 266 ? -7.375 -7.182 34.776 1.00 95.31 266 SER A C 1
ATOM 2068 O O . SER A 1 266 ? -8.395 -7.331 35.452 1.00 95.31 266 SER A O 1
ATOM 2070 N N . LEU A 1 267 ? -6.592 -8.204 34.431 1.00 95.06 267 LEU A N 1
ATOM 2071 C CA . LEU A 1 267 ? -6.802 -9.584 34.875 1.00 95.06 267 LEU A CA 1
ATOM 2072 C C . LEU A 1 267 ? -5.877 -9.963 36.033 1.00 95.06 267 LEU A C 1
ATOM 2074 O O . LEU A 1 267 ? -5.560 -11.135 36.199 1.00 95.06 267 LEU A O 1
ATOM 2078 N N . ALA A 1 268 ? -5.404 -8.998 36.824 1.00 92.69 268 ALA A N 1
ATOM 2079 C CA . ALA A 1 268 ? -4.516 -9.298 37.939 1.00 92.69 268 ALA A CA 1
ATOM 2080 C C . ALA A 1 268 ? -5.122 -10.394 38.848 1.00 92.69 268 ALA A C 1
ATOM 2082 O O . ALA A 1 268 ? -6.310 -10.316 39.160 1.00 92.69 268 ALA A O 1
ATOM 2083 N N . PRO A 1 269 ? -4.352 -11.408 39.300 1.00 91.44 269 PRO A N 1
ATOM 2084 C CA . PRO A 1 269 ? -4.907 -12.545 40.043 1.00 91.44 269 PRO A CA 1
ATOM 2085 C C . PRO A 1 269 ? -5.727 -12.166 41.283 1.00 91.44 269 PRO A C 1
ATOM 2087 O O . PRO A 1 269 ? -6.704 -12.838 41.600 1.00 91.44 269 PRO A O 1
ATOM 2090 N N . HIS A 1 270 ? -5.374 -11.063 41.951 1.00 91.44 270 HIS A N 1
ATOM 2091 C CA . HIS A 1 270 ? -6.113 -10.558 43.110 1.00 91.44 270 HIS A CA 1
ATOM 2092 C C . HIS A 1 270 ? -7.538 -10.084 42.772 1.00 91.44 270 HIS A C 1
ATOM 2094 O O . HIS A 1 270 ? -8.363 -9.992 43.671 1.00 91.44 270 HIS A O 1
ATOM 2100 N N . ASN A 1 271 ? -7.857 -9.835 41.497 1.00 94.38 271 ASN A N 1
ATOM 2101 C CA . ASN A 1 271 ? -9.210 -9.491 41.051 1.00 94.38 271 ASN A CA 1
ATOM 2102 C C . ASN A 1 271 ? -10.165 -10.698 41.052 1.00 94.38 271 ASN A C 1
ATOM 2104 O O . ASN A 1 271 ? -11.370 -10.513 40.909 1.00 94.38 271 ASN A O 1
ATOM 2108 N N . PHE A 1 272 ? -9.642 -11.925 41.177 1.00 95.81 272 PHE A N 1
ATOM 2109 C CA . PHE A 1 272 ? -10.394 -13.186 41.081 1.00 95.81 272 PHE A CA 1
ATOM 2110 C C . PHE A 1 272 ? -10.564 -13.911 42.420 1.00 95.81 272 PHE A C 1
ATOM 2112 O O . PHE A 1 272 ? -10.991 -15.070 42.449 1.00 95.81 272 PHE A O 1
ATOM 2119 N N . ILE A 1 273 ? -10.228 -13.244 43.522 1.00 94.31 273 ILE A N 1
ATOM 2120 C CA . ILE A 1 273 ? -10.398 -13.752 44.881 1.00 94.31 273 ILE A CA 1
ATOM 2121 C C . ILE A 1 273 ? -11.148 -12.729 45.733 1.00 94.31 273 ILE A C 1
ATOM 2123 O O . ILE A 1 273 ? -11.008 -11.524 45.528 1.00 94.31 273 ILE A O 1
ATOM 2127 N N . ASP A 1 274 ? -11.962 -13.206 46.670 1.00 93.00 274 ASP A N 1
ATOM 2128 C CA . ASP A 1 274 ? -12.613 -12.351 47.660 1.00 93.00 274 ASP A CA 1
ATOM 2129 C C . ASP A 1 274 ? -11.632 -11.902 48.762 1.00 93.00 274 ASP A C 1
ATOM 2131 O O . ASP A 1 274 ? -10.453 -12.271 48.782 1.00 93.00 274 ASP A O 1
ATOM 2135 N N . ALA A 1 275 ? -12.126 -11.106 49.714 1.00 90.00 275 ALA A N 1
ATOM 2136 C CA . ALA A 1 275 ? -11.336 -10.621 50.847 1.00 90.00 275 ALA A CA 1
ATOM 2137 C C . ALA A 1 275 ? -10.805 -11.748 51.761 1.00 90.00 275 ALA A C 1
ATOM 2139 O O . ALA A 1 275 ? -9.917 -11.507 52.578 1.00 90.00 275 ALA A O 1
ATOM 2140 N N . GLN A 1 276 ? -11.338 -12.965 51.639 1.00 92.12 276 GLN A N 1
ATOM 2141 C CA . GLN A 1 276 ? -10.949 -14.160 52.384 1.00 92.12 276 GLN A CA 1
ATOM 2142 C C . GLN A 1 276 ? -10.020 -15.078 51.567 1.00 92.12 276 GLN A C 1
ATOM 2144 O O . GLN A 1 276 ? -9.559 -16.095 52.085 1.00 92.12 276 GLN A O 1
ATOM 2149 N N . GLY A 1 277 ? -9.705 -14.719 50.318 1.00 91.12 277 GLY A N 1
ATOM 2150 C CA . GLY A 1 277 ? -8.873 -15.508 49.411 1.00 91.12 277 GLY A CA 1
ATOM 2151 C C . GLY A 1 277 ? -9.622 -16.623 48.670 1.00 91.12 277 GLY A C 1
ATOM 2152 O O . GLY A 1 277 ? -8.984 -17.444 48.010 1.00 91.12 277 GLY A O 1
ATOM 2153 N N . THR A 1 278 ? -10.952 -16.675 48.756 1.00 94.06 278 THR A N 1
ATOM 2154 C CA . THR A 1 278 ? -11.780 -17.650 48.034 1.00 94.06 278 THR A CA 1
ATOM 2155 C C . THR A 1 278 ? -11.926 -17.230 46.580 1.00 94.06 278 THR A C 1
ATOM 2157 O O . THR A 1 278 ? -12.127 -16.055 46.287 1.00 94.06 278 THR A O 1
ATOM 2160 N N . SER A 1 279 ? -11.857 -18.183 45.648 1.00 94.62 279 SER A N 1
ATOM 2161 C CA . SER A 1 279 ? -12.053 -17.881 44.229 1.00 94.62 279 SER A CA 1
ATOM 2162 C C . SER A 1 279 ? -13.465 -17.360 43.951 1.00 94.62 279 SER A C 1
ATOM 2164 O O . SER A 1 279 ? -14.452 -17.985 44.336 1.00 94.62 279 SER A O 1
ATOM 2166 N N . LEU A 1 280 ? -13.543 -16.258 43.205 1.00 95.06 280 LEU A N 1
ATOM 2167 C CA . LEU A 1 280 ? -14.787 -15.676 42.697 1.00 95.06 280 LEU A CA 1
ATOM 2168 C C . LEU A 1 280 ? -15.258 -16.321 41.376 1.00 95.06 280 LEU A C 1
ATOM 2170 O O . LEU A 1 280 ? -16.335 -15.996 40.872 1.00 95.06 280 LEU A O 1
ATOM 2174 N N . GLY A 1 281 ? -14.473 -17.247 40.813 1.00 95.31 281 GLY A N 1
ATOM 2175 C CA . GLY A 1 281 ? -14.725 -17.829 39.496 1.00 95.31 281 GLY A CA 1
ATOM 2176 C C . GLY A 1 281 ? -14.380 -16.863 38.351 1.00 95.31 281 GLY A C 1
ATOM 2177 O O . GLY A 1 281 ? -13.412 -16.116 38.461 1.00 95.31 281 GLY A O 1
ATOM 2178 N N . PRO A 1 282 ? -15.085 -16.920 37.206 1.00 96.75 282 PRO A N 1
ATOM 2179 C CA . PRO A 1 282 ? -14.863 -16.005 36.088 1.00 96.75 282 PRO A CA 1
ATOM 2180 C C . PRO A 1 282 ? -15.606 -14.668 36.251 1.00 96.75 282 PRO A C 1
ATOM 2182 O O . PRO A 1 282 ? -16.731 -14.610 36.754 1.00 96.75 282 PRO A O 1
ATOM 2185 N N . ARG A 1 283 ? -15.013 -13.594 35.716 1.00 97.56 283 ARG A N 1
ATOM 2186 C CA . ARG A 1 283 ? -15.632 -12.263 35.624 1.00 97.56 283 ARG A CA 1
ATOM 2187 C C . ARG A 1 283 ? -16.541 -12.183 34.403 1.00 97.56 283 ARG A C 1
ATOM 2189 O O . ARG A 1 283 ? -16.105 -12.495 33.297 1.00 97.56 283 ARG A O 1
ATOM 2196 N N . PHE A 1 284 ? -17.758 -11.677 34.587 1.00 98.38 284 PHE A N 1
ATOM 2197 C CA . PHE A 1 284 ? -18.687 -11.388 33.491 1.00 98.38 284 PHE A CA 1
ATOM 2198 C C . PHE A 1 284 ? -18.889 -9.880 33.308 1.00 98.38 284 PHE A C 1
ATOM 2200 O O . PHE A 1 284 ? -18.970 -9.125 34.279 1.00 98.38 284 PHE A O 1
ATOM 2207 N N . SER A 1 285 ? -18.950 -9.430 32.056 1.00 98.38 285 SER A N 1
ATOM 2208 C CA . SER A 1 285 ? -19.199 -8.032 31.680 1.00 98.38 285 SER A CA 1
ATOM 2209 C C . SER A 1 285 ? -20.154 -7.972 30.498 1.00 98.38 285 SER A C 1
ATOM 2211 O O . SER A 1 285 ? -19.993 -8.735 29.544 1.00 98.38 285 SER A O 1
ATOM 2213 N N . ILE A 1 286 ? -21.144 -7.082 30.578 1.00 98.69 286 ILE A N 1
ATOM 2214 C CA . ILE A 1 286 ? -22.216 -6.978 29.587 1.00 98.69 286 ILE A CA 1
ATOM 2215 C C . ILE A 1 286 ? -22.345 -5.518 29.127 1.00 98.69 286 ILE A C 1
ATOM 2217 O O . ILE A 1 286 ? -23.127 -4.764 29.707 1.00 98.69 286 ILE A O 1
ATOM 2221 N N . PRO A 1 287 ? -21.528 -5.067 28.156 1.00 98.44 287 PRO A N 1
ATOM 2222 C CA . PRO A 1 287 ? -21.691 -3.753 27.546 1.00 98.44 287 PRO A CA 1
ATOM 2223 C C . PRO A 1 287 ? -22.769 -3.756 26.456 1.00 98.44 287 PRO A C 1
ATOM 2225 O O . PRO A 1 287 ? -22.809 -4.651 25.605 1.00 98.44 287 PRO A O 1
ATOM 2228 N N . VAL A 1 288 ? -23.594 -2.710 26.459 1.00 98.56 288 VAL A N 1
ATOM 2229 C CA . VAL A 1 288 ? -24.510 -2.329 25.380 1.00 98.56 288 VAL A CA 1
ATOM 2230 C C . VAL A 1 288 ? -23.994 -1.042 24.739 1.00 98.56 288 VAL A C 1
ATOM 2232 O O . VAL A 1 288 ? -23.903 -0.009 25.393 1.00 98.56 288 VAL A O 1
ATOM 2235 N N . PHE A 1 289 ? -23.660 -1.105 23.457 1.00 97.44 289 PHE A N 1
ATOM 2236 C CA . PHE A 1 289 ? -23.130 -0.009 22.660 1.00 97.44 289 PHE A CA 1
ATOM 2237 C C . PHE A 1 289 ? -24.254 0.646 21.855 1.00 97.44 289 PHE A C 1
ATOM 2239 O O . PHE A 1 289 ? -24.931 -0.016 21.059 1.00 97.44 289 PHE A O 1
ATOM 2246 N N . GLN A 1 290 ? -24.429 1.951 22.034 1.00 96.12 290 GLN A N 1
ATOM 2247 C CA . GLN A 1 290 ? -25.328 2.781 21.241 1.00 96.12 290 GLN A CA 1
ATOM 2248 C C . GLN A 1 290 ? -24.567 3.311 20.023 1.00 96.12 290 GLN A C 1
ATOM 2250 O O . GLN A 1 290 ? -23.696 4.169 20.149 1.00 96.12 290 GLN A O 1
ATOM 2255 N N . GLY A 1 291 ? -24.854 2.777 18.837 1.00 91.50 291 GLY A N 1
ATOM 2256 C CA . GLY A 1 291 ? -24.208 3.214 17.597 1.00 91.50 291 GLY A CA 1
ATOM 2257 C C . GLY A 1 291 ? -24.911 4.415 16.961 1.00 91.50 291 GLY A C 1
ATOM 2258 O O . GLY A 1 291 ? -26.124 4.548 17.074 1.00 91.50 291 GLY A O 1
ATOM 2259 N N . ILE A 1 292 ? -24.165 5.241 16.226 1.00 93.19 292 ILE A N 1
ATOM 2260 C CA . ILE A 1 292 ? -24.737 6.254 15.319 1.00 93.19 292 ILE A CA 1
ATOM 2261 C C . ILE A 1 292 ? -25.149 5.634 13.977 1.00 93.19 292 ILE A C 1
ATOM 2263 O O . ILE A 1 292 ? -24.840 4.467 13.705 1.00 93.19 292 ILE A O 1
ATOM 2267 N N . SER A 1 293 ? -25.869 6.386 13.147 1.00 93.62 293 SER A N 1
ATOM 2268 C CA . SER A 1 293 ? -26.322 5.940 11.828 1.00 93.62 293 SER A CA 1
ATOM 2269 C C . SER A 1 293 ? -25.148 5.592 10.907 1.00 93.62 293 SER A C 1
ATOM 2271 O O . SER A 1 293 ? -24.100 6.242 10.911 1.00 93.62 293 SER A O 1
ATOM 2273 N N . LEU A 1 294 ? -25.332 4.539 10.107 1.00 92.25 294 LEU A N 1
ATOM 2274 C CA . LEU A 1 294 ? -24.341 4.074 9.130 1.00 92.25 294 LEU A CA 1
ATOM 2275 C C . LEU A 1 294 ? -24.207 4.958 7.902 1.00 92.25 294 LEU A C 1
ATOM 2277 O O . LEU A 1 294 ? -23.177 4.897 7.230 1.00 92.25 294 LEU A O 1
ATOM 2281 N N . ASP A 1 295 ? -25.227 5.764 7.629 1.00 92.19 295 ASP A N 1
ATOM 2282 C CA . ASP A 1 295 ? -25.274 6.623 6.450 1.00 92.19 295 ASP A CA 1
ATOM 2283 C C . ASP A 1 295 ? -24.658 8.002 6.707 1.00 92.19 295 ASP A C 1
ATOM 2285 O O . ASP A 1 295 ? -24.570 8.817 5.788 1.00 92.19 295 ASP A O 1
ATOM 2289 N N . LEU A 1 296 ? -24.208 8.277 7.937 1.00 92.25 296 LEU A N 1
ATOM 2290 C CA . LEU A 1 296 ? -23.536 9.533 8.239 1.00 92.25 296 LEU A CA 1
ATOM 2291 C C . LEU A 1 296 ? -22.218 9.647 7.473 1.00 92.25 296 LEU A C 1
ATOM 2293 O O . LEU A 1 296 ? -21.429 8.707 7.388 1.00 92.25 296 LEU A O 1
ATOM 2297 N N . SER A 1 297 ? -21.981 10.854 6.974 1.00 90.81 297 SER A N 1
ATOM 2298 C CA . SER A 1 297 ? -20.747 11.307 6.332 1.00 90.81 297 SER A CA 1
ATOM 2299 C C . SER A 1 297 ? -20.485 12.749 6.760 1.00 90.81 297 SER A C 1
ATOM 2301 O O . SER A 1 297 ? -21.398 13.401 7.274 1.00 90.81 297 SER A O 1
ATOM 2303 N N . ALA A 1 298 ? -19.290 13.277 6.492 1.00 87.56 298 ALA A N 1
ATOM 2304 C CA . ALA A 1 298 ? -18.932 14.643 6.877 1.00 87.56 298 ALA A CA 1
ATOM 2305 C C . ALA A 1 298 ? -19.930 15.695 6.349 1.00 87.56 298 ALA A C 1
ATOM 2307 O O . ALA A 1 298 ? -20.257 16.638 7.061 1.00 87.56 298 ALA A O 1
ATOM 2308 N N . ALA A 1 299 ? -20.481 15.495 5.146 1.00 84.81 299 ALA A N 1
ATOM 2309 C CA . ALA A 1 299 ? -21.452 16.403 4.530 1.00 84.81 299 ALA A CA 1
ATOM 2310 C C . ALA A 1 299 ? -22.798 16.491 5.276 1.00 84.81 299 ALA A C 1
ATOM 2312 O O . ALA A 1 299 ? -23.517 17.478 5.133 1.00 84.81 299 ALA A O 1
ATOM 2313 N N . ASN A 1 300 ? -23.136 15.474 6.073 1.00 84.75 300 ASN A N 1
ATOM 2314 C CA . ASN A 1 300 ? -24.446 15.339 6.716 1.00 84.75 300 ASN A CA 1
ATOM 2315 C C . ASN A 1 300 ? -24.352 15.474 8.242 1.00 84.75 300 ASN A C 1
ATOM 2317 O O . ASN A 1 300 ? -25.322 15.201 8.947 1.00 84.75 300 ASN A O 1
ATOM 2321 N N . VAL A 1 301 ? -23.190 15.878 8.761 1.00 87.44 301 VAL A N 1
ATOM 2322 C CA . VAL A 1 301 ? -23.002 16.158 10.180 1.00 87.44 301 VAL A CA 1
ATOM 2323 C C . VAL A 1 301 ? -22.952 17.662 10.398 1.00 87.44 301 VAL A C 1
ATOM 2325 O O . VAL A 1 301 ? -22.057 18.346 9.912 1.00 87.44 301 VAL A O 1
ATOM 2328 N N . SER A 1 302 ? -23.905 18.173 11.176 1.00 86.69 302 SER A N 1
ATOM 2329 C CA . SER A 1 302 ? -23.921 19.561 11.624 1.00 86.69 302 SER A CA 1
ATOM 2330 C C . SER A 1 302 ? -24.362 19.633 13.082 1.00 86.69 302 SER A C 1
ATOM 2332 O O . SER A 1 302 ? -25.468 19.215 13.430 1.00 86.69 302 SER A O 1
ATOM 2334 N N . LEU A 1 303 ? -23.478 20.146 13.937 1.00 91.69 303 LEU A N 1
ATOM 2335 C CA . LEU A 1 303 ? -23.748 20.394 15.348 1.00 91.69 303 LEU A CA 1
ATOM 2336 C C . LEU A 1 303 ? -23.034 21.681 15.775 1.00 91.69 303 LEU A C 1
ATOM 2338 O O . LEU A 1 303 ? -21.806 21.733 15.793 1.00 91.69 303 LEU A O 1
ATOM 2342 N N . ASP A 1 304 ? -23.798 22.722 16.103 1.00 91.31 304 ASP A N 1
ATOM 2343 C CA . ASP A 1 304 ? -23.248 23.996 16.574 1.00 91.31 304 ASP A CA 1
ATOM 2344 C C . ASP A 1 304 ? -23.137 23.986 18.102 1.00 91.31 304 ASP A C 1
ATOM 2346 O O . ASP A 1 304 ? -24.144 24.050 18.808 1.00 91.31 304 ASP A O 1
ATOM 2350 N N . ILE A 1 305 ? -21.911 23.853 18.615 1.00 93.75 305 ILE A N 1
ATOM 2351 C CA . ILE A 1 305 ? -21.648 23.848 20.055 1.00 93.75 305 ILE A CA 1
ATOM 2352 C C . ILE A 1 305 ? -21.566 25.295 20.567 1.00 93.75 305 ILE A C 1
ATOM 2354 O O . ILE A 1 305 ? -20.689 26.040 20.115 1.00 93.75 305 ILE A O 1
ATOM 2358 N N . PRO A 1 306 ? -22.391 25.694 21.561 1.00 95.38 306 PRO A N 1
ATOM 2359 C CA . PRO A 1 306 ? -22.364 27.042 22.114 1.00 95.38 306 PRO A CA 1
ATOM 2360 C C . PRO A 1 306 ? -20.952 27.459 22.559 1.00 95.38 306 PRO A C 1
ATOM 2362 O O . PRO A 1 306 ? -20.251 26.653 23.184 1.00 95.38 306 PRO A O 1
ATOM 2365 N N . PRO A 1 307 ? -20.517 28.712 22.311 1.00 93.50 307 PRO A N 1
ATOM 2366 C CA . PRO A 1 307 ? -19.154 29.145 22.619 1.00 93.50 307 PRO A CA 1
ATOM 2367 C C . PRO A 1 307 ? -18.732 28.879 24.068 1.00 93.50 307 PRO A C 1
ATOM 2369 O O . PRO A 1 307 ? -17.633 28.386 24.302 1.00 93.50 307 PRO A O 1
ATOM 2372 N N . HIS A 1 308 ? -19.621 29.109 25.041 1.00 93.81 308 HIS A N 1
ATOM 2373 C CA . HIS A 1 308 ? -19.318 28.890 26.459 1.00 93.81 308 HIS A CA 1
ATOM 2374 C C . HIS A 1 308 ? -19.118 27.412 26.828 1.00 93.81 308 HIS A C 1
ATOM 2376 O O . HIS A 1 308 ? -18.452 27.129 27.820 1.00 93.81 308 HIS A O 1
ATOM 2382 N N . ILE A 1 309 ? -19.658 26.482 26.034 1.00 94.19 309 ILE A N 1
ATOM 2383 C CA . ILE A 1 309 ? -19.465 25.033 26.181 1.00 94.19 309 ILE A CA 1
ATOM 2384 C C . ILE A 1 309 ? -18.195 24.591 25.463 1.00 94.19 309 ILE A C 1
ATOM 2386 O O . ILE A 1 309 ? -17.374 23.877 26.034 1.00 94.19 309 ILE A O 1
ATOM 2390 N N . ARG A 1 310 ? -17.979 25.079 24.239 1.00 89.62 310 ARG A N 1
ATOM 2391 C CA . ARG A 1 310 ? -16.747 24.840 23.478 1.00 89.62 310 ARG A CA 1
ATOM 2392 C C . ARG A 1 310 ? -15.502 25.293 24.250 1.00 89.62 310 ARG A C 1
ATOM 2394 O O . ARG A 1 310 ? -14.462 24.635 24.212 1.00 89.62 310 ARG A O 1
ATOM 2401 N N . ASP A 1 311 ? -15.611 26.396 24.985 1.00 89.69 311 ASP A N 1
ATOM 2402 C CA . ASP A 1 311 ? -14.510 26.991 25.746 1.00 89.69 311 ASP A CA 1
ATOM 2403 C C . ASP A 1 311 ? -14.219 26.281 27.086 1.00 89.69 311 ASP A C 1
ATOM 2405 O O . ASP A 1 311 ? -13.251 26.641 27.770 1.00 89.69 311 ASP A O 1
ATOM 2409 N N . LEU A 1 312 ? -14.994 25.240 27.439 1.00 87.69 312 LEU A N 1
ATOM 2410 C CA . LEU A 1 312 ? -14.664 24.305 28.526 1.00 87.69 312 LEU A CA 1
ATOM 2411 C C . LEU A 1 312 ? -13.432 23.451 28.189 1.00 87.69 312 LEU A C 1
ATOM 2413 O O . LEU A 1 312 ? -12.682 23.070 29.089 1.00 87.69 312 LEU A O 1
ATOM 2417 N N . VAL A 1 313 ? -13.187 23.189 26.900 1.00 83.12 313 VAL A N 1
ATOM 2418 C CA . VAL A 1 313 ? -11.988 22.498 26.412 1.00 83.12 313 VAL A CA 1
ATOM 2419 C C . VAL A 1 313 ? -11.069 23.517 25.754 1.00 83.12 313 VAL A C 1
ATOM 2421 O O . VAL A 1 313 ? -11.301 23.941 24.625 1.00 83.12 313 VAL A O 1
ATOM 2424 N N . ARG A 1 314 ? -10.023 23.927 26.478 1.00 75.94 314 ARG A N 1
ATOM 2425 C CA . ARG A 1 314 ? -9.015 24.898 26.004 1.00 75.94 314 ARG A CA 1
ATOM 2426 C C . ARG A 1 314 ? -7.755 24.252 25.435 1.00 75.94 314 ARG A C 1
ATOM 2428 O O . ARG A 1 314 ? -6.886 24.958 24.941 1.00 75.94 314 ARG A O 1
ATOM 2435 N N . ASP A 1 315 ? -7.647 22.933 25.543 1.00 78.88 315 ASP A N 1
ATOM 2436 C CA . ASP A 1 315 ? -6.513 22.183 25.023 1.00 78.88 315 ASP A CA 1
ATOM 2437 C C . ASP A 1 315 ? -6.642 22.044 23.497 1.00 78.88 315 ASP A C 1
ATOM 2439 O O . ASP A 1 315 ? -7.508 21.325 22.992 1.00 78.88 315 ASP A O 1
ATOM 2443 N N . GLU A 1 316 ? -5.790 22.763 22.764 1.00 78.31 316 GLU A N 1
ATOM 2444 C CA . GLU A 1 316 ? -5.741 22.722 21.298 1.00 78.31 316 GLU A CA 1
ATOM 2445 C C . GLU A 1 316 ? -5.437 21.320 20.767 1.00 78.31 316 GLU A C 1
ATOM 2447 O O . GLU A 1 316 ? -5.961 20.938 19.720 1.00 78.31 316 GLU A O 1
ATOM 2452 N N . LYS A 1 317 ? -4.664 20.516 21.507 1.00 80.88 317 LYS A N 1
ATOM 2453 C CA . LYS A 1 317 ? -4.359 19.142 21.113 1.00 80.88 317 LYS A CA 1
ATOM 2454 C C . LYS A 1 317 ? -5.609 18.272 21.152 1.00 80.88 317 LYS A C 1
ATOM 2456 O O . LYS A 1 317 ? -5.836 17.515 20.219 1.00 80.88 317 LYS A O 1
ATOM 2461 N N . VAL A 1 318 ? -6.451 18.417 22.178 1.00 81.56 318 VAL A N 1
ATOM 2462 C CA . VAL A 1 318 ? -7.726 17.678 22.269 1.00 81.56 318 VAL A CA 1
ATOM 2463 C C . VAL A 1 318 ? -8.636 18.018 21.089 1.00 81.56 318 VAL A C 1
ATOM 2465 O O . VAL A 1 318 ? -9.232 17.121 20.497 1.00 81.56 318 VAL A O 1
ATOM 2468 N N . ARG A 1 319 ? -8.708 19.300 20.708 1.00 80.44 319 ARG A N 1
ATOM 2469 C CA . ARG A 1 319 ? -9.501 19.740 19.549 1.00 80.44 319 ARG A CA 1
ATOM 2470 C C . ARG A 1 319 ? -8.947 19.177 18.237 1.00 80.44 319 ARG A C 1
ATOM 2472 O O . ARG A 1 319 ? -9.710 18.630 17.448 1.00 80.44 319 ARG A O 1
ATOM 2479 N N . SER A 1 320 ? -7.631 19.247 18.036 1.00 80.69 320 SER A N 1
ATOM 2480 C CA . SER A 1 320 ? -6.967 18.698 16.847 1.00 80.69 320 SER A CA 1
ATOM 2481 C C . SER A 1 320 ? -7.106 17.171 16.753 1.00 80.69 320 SER A C 1
ATOM 2483 O O . SER A 1 320 ? -7.422 16.640 15.688 1.00 80.69 320 SER A O 1
ATOM 2485 N N . ASP A 1 321 ? -6.968 16.453 17.871 1.00 80.62 321 ASP A N 1
ATOM 2486 C CA . ASP A 1 321 ? -7.170 15.001 17.938 1.00 80.62 321 ASP A CA 1
ATOM 2487 C C . ASP A 1 321 ? -8.628 14.622 17.617 1.00 80.62 321 ASP A C 1
ATOM 2489 O O . ASP A 1 321 ? -8.881 13.623 16.931 1.00 80.62 321 ASP A O 1
ATOM 2493 N N . ALA A 1 322 ? -9.599 15.416 18.077 1.00 82.25 322 ALA A N 1
ATOM 2494 C CA . ALA A 1 322 ? -11.010 15.225 17.760 1.00 82.25 322 ALA A CA 1
ATOM 2495 C C . ALA A 1 322 ? -11.309 15.494 16.278 1.00 82.25 322 ALA A C 1
ATOM 2497 O O . ALA A 1 322 ? -11.997 14.693 15.650 1.00 82.25 322 ALA A O 1
ATOM 2498 N N . GLU A 1 323 ? -10.736 16.543 15.686 1.00 83.81 323 GLU A N 1
ATOM 2499 C CA . GLU A 1 323 ? -10.854 16.837 14.253 1.00 83.81 323 GLU A CA 1
ATOM 2500 C C . GLU A 1 323 ? -10.242 15.720 13.394 1.00 83.81 323 GLU A C 1
ATOM 2502 O O . GLU A 1 323 ? -10.872 15.214 12.466 1.00 83.81 323 GLU A O 1
ATOM 2507 N N . ALA A 1 324 ? -9.052 15.234 13.752 1.00 82.12 324 ALA A N 1
ATOM 2508 C CA . ALA A 1 324 ? -8.436 14.089 13.086 1.00 82.12 324 ALA A CA 1
ATOM 2509 C C . ALA A 1 324 ? -9.273 12.805 13.242 1.00 82.12 324 ALA A C 1
ATOM 2511 O O . ALA A 1 324 ? -9.291 11.949 12.351 1.00 82.12 324 ALA A O 1
ATOM 2512 N N . THR A 1 325 ? -9.969 12.648 14.373 1.00 82.19 325 THR A N 1
ATOM 2513 C CA . THR A 1 325 ? -10.919 11.549 14.598 1.00 82.19 325 THR A CA 1
ATOM 2514 C C . THR A 1 325 ? -12.143 11.692 13.705 1.00 82.19 325 THR A C 1
ATOM 2516 O O . THR A 1 325 ? -12.533 10.713 13.072 1.00 82.19 325 THR A O 1
ATOM 2519 N N . PHE A 1 326 ? -12.707 12.896 13.618 1.00 87.06 326 PHE A N 1
ATOM 2520 C CA . PHE A 1 326 ? -13.837 13.222 12.760 1.00 87.06 326 PHE A CA 1
ATOM 2521 C C . PHE A 1 326 ? -13.506 12.929 11.296 1.00 87.06 326 PHE A C 1
ATOM 2523 O O . PHE A 1 326 ? -14.147 12.086 10.673 1.00 87.06 326 PHE A O 1
ATOM 2530 N N . ASN A 1 327 ? -12.427 13.515 10.779 1.00 81.94 327 ASN A N 1
ATOM 2531 C CA . ASN A 1 327 ? -12.014 13.343 9.387 1.00 81.94 327 ASN A CA 1
ATOM 2532 C C . ASN A 1 327 ? -11.787 11.872 9.026 1.00 81.94 327 ASN A C 1
ATOM 2534 O O . ASN A 1 327 ? -12.082 11.452 7.913 1.00 81.94 327 ASN A O 1
ATOM 2538 N N . ARG A 1 328 ? -11.301 11.063 9.973 1.00 82.25 328 ARG A N 1
ATOM 2539 C CA . ARG A 1 328 ? -11.112 9.623 9.776 1.00 82.25 328 ARG A CA 1
ATOM 2540 C C . ARG A 1 328 ? -12.419 8.838 9.821 1.00 82.25 328 ARG A C 1
ATOM 2542 O O . ARG A 1 328 ? -12.616 7.962 8.989 1.00 82.25 328 ARG A O 1
ATOM 2549 N N . MET A 1 329 ? -13.274 9.110 10.806 1.00 81.75 329 MET A N 1
ATOM 2550 C CA . MET A 1 329 ? -14.533 8.388 11.014 1.00 81.75 329 MET A CA 1
ATOM 2551 C C . MET A 1 329 ? -15.540 8.677 9.897 1.00 81.75 329 MET A C 1
ATOM 2553 O O . MET A 1 329 ? -16.260 7.777 9.478 1.00 81.75 329 MET A O 1
ATOM 2557 N N . PHE A 1 330 ? -15.550 9.912 9.397 1.00 83.31 330 PHE A N 1
ATOM 2558 C CA . PHE A 1 330 ? -16.473 10.397 8.375 1.00 83.31 330 PHE A CA 1
ATOM 2559 C C . PHE A 1 330 ? -15.823 10.507 6.980 1.00 83.31 330 PHE A C 1
ATOM 2561 O O . PHE A 1 330 ? -16.337 11.221 6.114 1.00 83.31 330 PHE A O 1
ATOM 2568 N N . ARG A 1 331 ? -14.700 9.803 6.745 1.00 79.38 331 ARG A N 1
ATOM 2569 C CA . ARG A 1 331 ? -14.118 9.615 5.405 1.00 79.38 331 ARG A CA 1
ATOM 2570 C C . ARG A 1 331 ? -15.011 8.652 4.619 1.00 79.38 331 ARG A C 1
ATOM 2572 O O . ARG A 1 331 ? -14.881 7.441 4.761 1.00 79.38 331 ARG A O 1
ATOM 2579 N N . GLY A 1 332 ? -15.918 9.200 3.815 1.00 86.50 332 GLY A N 1
ATOM 2580 C CA . GLY A 1 332 ? -17.002 8.427 3.200 1.00 86.50 332 GLY A CA 1
ATOM 2581 C C . GLY A 1 332 ? -18.165 8.233 4.175 1.00 86.50 332 GLY A C 1
ATOM 2582 O O . GLY A 1 332 ? -18.424 9.100 5.016 1.00 86.50 332 GLY A O 1
ATOM 2583 N N . ARG A 1 333 ? -18.886 7.114 4.063 1.00 91.00 333 ARG A N 1
ATOM 2584 C CA . ARG A 1 333 ? -19.949 6.772 5.021 1.00 91.00 333 ARG A CA 1
ATOM 2585 C C . ARG A 1 333 ? -19.378 5.979 6.191 1.00 91.00 333 ARG A C 1
ATOM 2587 O O . ARG A 1 333 ? -18.577 5.065 5.998 1.00 91.00 333 ARG A O 1
ATOM 2594 N N . ILE A 1 334 ? -19.859 6.245 7.406 1.00 91.19 334 ILE A N 1
ATOM 2595 C CA . ILE A 1 334 ? -19.437 5.520 8.619 1.00 91.19 334 ILE A CA 1
ATOM 2596 C C . ILE A 1 334 ? -19.549 4.004 8.457 1.00 91.19 334 ILE A C 1
ATOM 2598 O O . ILE A 1 334 ? -18.703 3.252 8.957 1.00 91.19 334 ILE A O 1
ATOM 2602 N N . GLY A 1 335 ? -20.599 3.532 7.785 1.00 92.69 335 GLY A N 1
ATOM 2603 C CA . GLY A 1 335 ? -20.791 2.105 7.595 1.00 92.69 335 GLY A CA 1
ATOM 2604 C C . GLY A 1 335 ? -19.694 1.435 6.788 1.00 92.69 335 GLY A C 1
ATOM 2605 O O . GLY A 1 335 ? -19.316 0.319 7.135 1.00 92.69 335 GLY A O 1
ATOM 2606 N N . GLU A 1 336 ? -19.131 2.107 5.788 1.00 91.44 336 GLU A N 1
ATOM 2607 C CA . GLU A 1 336 ? -18.042 1.565 4.970 1.00 91.44 336 GLU A CA 1
ATOM 2608 C C . GLU A 1 336 ? -16.818 1.293 5.845 1.00 91.44 336 GLU A C 1
ATOM 2610 O O . GLU A 1 336 ? -16.346 0.156 5.917 1.00 91.44 336 GLU A O 1
ATOM 2615 N N . GLY A 1 337 ? -16.387 2.296 6.616 1.00 89.56 337 GLY A N 1
ATOM 2616 C CA . GLY A 1 337 ? -15.294 2.148 7.578 1.00 89.56 337 GLY A CA 1
ATOM 2617 C C . GLY A 1 337 ? -15.582 1.087 8.645 1.00 89.56 337 GLY A C 1
ATOM 2618 O O . GLY A 1 337 ? -14.706 0.292 8.990 1.00 89.56 337 GLY A O 1
ATOM 2619 N N . THR A 1 338 ? -16.826 1.014 9.130 1.00 92.06 338 THR A N 1
ATOM 2620 C CA . THR A 1 338 ? -17.239 0.009 10.123 1.00 92.06 338 THR A CA 1
ATOM 2621 C C . THR A 1 338 ? -17.178 -1.410 9.554 1.00 92.06 338 THR A C 1
ATOM 2623 O O . THR A 1 338 ? -16.677 -2.316 10.224 1.00 92.06 338 THR A O 1
ATOM 2626 N N . LEU A 1 339 ? -17.658 -1.625 8.326 1.00 94.44 339 LEU A N 1
ATOM 2627 C CA . LEU A 1 339 ? -17.594 -2.926 7.665 1.00 94.44 339 LEU A CA 1
ATOM 2628 C C . LEU A 1 339 ? -16.140 -3.324 7.394 1.00 94.44 339 LEU A C 1
ATOM 2630 O O . LEU A 1 339 ? -15.772 -4.449 7.722 1.00 94.44 339 LEU A O 1
ATOM 2634 N N . ILE A 1 340 ? -15.309 -2.408 6.880 1.00 91.50 340 ILE A N 1
ATOM 2635 C CA . ILE A 1 340 ? -13.871 -2.639 6.652 1.00 91.50 340 ILE A CA 1
ATOM 2636 C C . ILE A 1 340 ? -13.183 -3.061 7.958 1.00 91.50 340 ILE A C 1
ATOM 2638 O O . ILE A 1 340 ? -12.461 -4.061 7.999 1.00 91.50 340 ILE A O 1
ATOM 2642 N N . HIS A 1 341 ? -13.457 -2.361 9.061 1.00 90.12 341 HIS A N 1
ATOM 2643 C CA . HIS A 1 341 ? -12.929 -2.727 10.375 1.00 90.12 341 HIS A CA 1
ATOM 2644 C C . HIS A 1 341 ? -13.399 -4.123 10.815 1.00 90.12 341 HIS A C 1
ATOM 2646 O O . HIS A 1 341 ? -12.629 -4.898 11.383 1.00 90.12 341 HIS A O 1
ATOM 2652 N N . ARG A 1 342 ? -14.661 -4.477 10.550 1.00 93.12 342 ARG A N 1
ATOM 2653 C CA . ARG A 1 342 ? -15.218 -5.787 10.909 1.00 93.12 342 ARG A CA 1
ATOM 2654 C C . ARG A 1 342 ? -14.607 -6.922 10.095 1.00 93.12 342 ARG A C 1
ATOM 2656 O O . ARG A 1 342 ? -14.188 -7.903 10.702 1.00 93.12 342 ARG A O 1
ATOM 2663 N N . VAL A 1 343 ? -14.493 -6.790 8.772 1.00 94.25 343 VAL A N 1
ATOM 2664 C CA . VAL A 1 343 ? -13.882 -7.837 7.931 1.00 94.25 343 VAL A CA 1
ATOM 2665 C C . VAL A 1 343 ? -12.403 -8.034 8.254 1.00 94.25 343 VAL A C 1
ATOM 2667 O O . VAL A 1 343 ? -11.934 -9.166 8.257 1.00 94.25 343 VAL A O 1
ATOM 2670 N N . THR A 1 344 ? -11.674 -6.965 8.583 1.00 90.00 344 THR A N 1
ATOM 2671 C CA . THR A 1 344 ? -10.240 -7.049 8.915 1.00 90.00 344 THR A CA 1
ATOM 2672 C C . THR A 1 344 ? -9.989 -7.596 10.321 1.00 90.00 344 THR A C 1
ATOM 2674 O O . THR A 1 344 ? -9.009 -8.315 10.519 1.00 90.00 344 THR A O 1
ATOM 2677 N N . SER A 1 345 ? -10.883 -7.315 11.277 1.00 88.69 345 SER A N 1
ATOM 2678 C CA . SER A 1 345 ? -10.806 -7.835 12.653 1.00 88.69 345 SER A CA 1
ATOM 2679 C C . SER A 1 345 ? -11.309 -9.278 12.777 1.00 88.69 345 SER A C 1
ATOM 2681 O O . SER A 1 345 ? -10.784 -10.041 13.580 1.00 88.69 345 SER A O 1
ATOM 2683 N N . HIS A 1 346 ? -12.294 -9.666 11.961 1.00 92.19 346 HIS A N 1
ATOM 2684 C CA . HIS A 1 346 ? -12.859 -11.017 11.893 1.00 92.19 346 HIS A CA 1
ATOM 2685 C C . HIS A 1 346 ? -12.616 -11.602 10.496 1.00 92.19 346 HIS A C 1
ATOM 2687 O O . HIS A 1 346 ? -13.532 -11.759 9.684 1.00 92.19 346 HIS A O 1
ATOM 2693 N N . GLN A 1 347 ? -11.345 -11.868 10.179 1.00 92.56 347 GLN A N 1
ATOM 2694 C CA . GLN A 1 347 ? -10.935 -12.300 8.836 1.00 92.56 347 GLN A CA 1
ATOM 2695 C C . GLN A 1 347 ? -11.546 -13.637 8.415 1.00 92.56 347 GLN A C 1
ATOM 2697 O O . GLN A 1 347 ? -11.644 -13.914 7.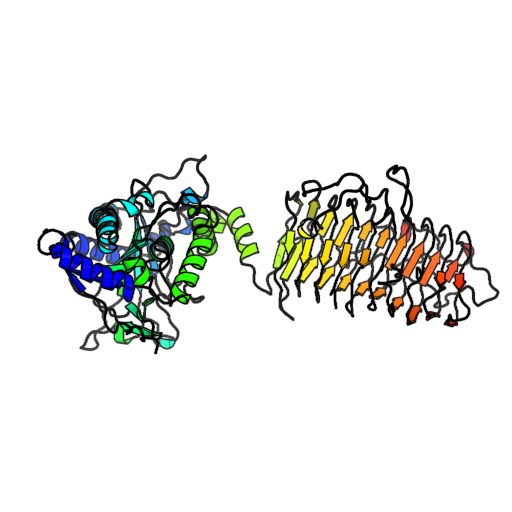229 1.00 92.56 347 GLN A O 1
ATOM 2702 N N . ASP A 1 348 ? -11.948 -14.485 9.354 1.00 94.19 348 ASP A N 1
ATOM 2703 C CA . ASP A 1 348 ? -12.687 -15.717 9.092 1.00 94.19 348 ASP A CA 1
ATOM 2704 C C . ASP A 1 348 ? -14.090 -15.431 8.526 1.00 94.19 348 ASP A C 1
ATOM 2706 O O . ASP A 1 348 ? -14.462 -15.996 7.493 1.00 94.19 348 ASP A O 1
ATOM 2710 N N . VAL A 1 349 ? -14.822 -14.484 9.126 1.00 95.88 349 VAL A N 1
ATOM 2711 C CA . VAL A 1 349 ? -16.084 -13.946 8.590 1.00 95.88 349 VAL A CA 1
ATOM 2712 C C . VAL A 1 349 ? -15.824 -13.277 7.239 1.00 95.88 349 VAL A C 1
ATOM 2714 O O . VAL A 1 349 ? -16.536 -13.547 6.272 1.00 95.88 349 VAL A O 1
ATOM 2717 N N . GLY A 1 350 ? -14.775 -12.449 7.149 1.00 94.94 350 GLY A N 1
ATOM 2718 C CA . GLY A 1 350 ? -14.359 -11.771 5.920 1.00 94.94 350 GLY A CA 1
ATOM 2719 C C . GLY A 1 350 ? -14.081 -12.747 4.775 1.00 94.94 350 GLY A C 1
ATOM 2720 O O . GLY A 1 350 ? -14.642 -12.596 3.699 1.00 94.94 350 GLY A O 1
ATOM 2721 N N . ARG A 1 351 ? -13.308 -13.812 5.006 1.00 94.44 351 ARG A N 1
ATOM 2722 C CA . ARG A 1 351 ? -13.020 -14.847 3.996 1.00 94.44 351 ARG A CA 1
ATOM 2723 C C . ARG A 1 351 ? -14.279 -15.568 3.531 1.00 94.44 351 ARG A C 1
ATOM 2725 O O . ARG A 1 351 ? -14.377 -15.904 2.356 1.00 94.44 351 ARG A O 1
ATOM 2732 N N . ARG A 1 352 ? -15.219 -15.835 4.441 1.00 96.06 352 ARG A N 1
ATOM 2733 C CA . ARG A 1 352 ? -16.437 -16.586 4.118 1.00 96.06 352 ARG A CA 1
ATOM 2734 C C . ARG A 1 352 ? -17.484 -15.748 3.389 1.00 96.06 352 ARG A C 1
ATOM 2736 O O . ARG A 1 352 ? -18.135 -16.271 2.491 1.00 96.06 352 ARG A O 1
ATOM 2743 N N . TRP A 1 353 ? -17.670 -14.493 3.789 1.00 95.50 353 TRP A N 1
ATOM 2744 C CA . TRP A 1 353 ? -18.802 -13.670 3.346 1.00 95.50 353 TRP A CA 1
ATOM 2745 C C . TRP A 1 353 ? -18.407 -12.443 2.520 1.00 95.50 353 TRP A C 1
ATOM 2747 O O . TRP A 1 353 ? -19.236 -11.942 1.769 1.00 95.50 353 TRP A O 1
ATOM 2757 N N . TYR A 1 354 ? -17.162 -11.971 2.633 1.00 95.06 354 TYR A N 1
ATOM 2758 C CA . TYR A 1 354 ? -16.661 -10.746 1.996 1.00 95.06 354 TYR A CA 1
ATOM 2759 C C . TYR A 1 354 ? -15.230 -10.907 1.440 1.00 95.06 354 TYR A C 1
ATOM 2761 O O . TYR A 1 354 ? -14.368 -10.075 1.739 1.00 95.06 354 TYR A O 1
ATOM 2769 N N . PRO A 1 355 ? -14.924 -11.978 0.678 1.00 88.25 355 PRO A N 1
ATOM 2770 C CA . PRO A 1 355 ? -13.545 -12.318 0.323 1.00 88.25 355 PRO A CA 1
ATOM 2771 C C . PRO A 1 355 ? -12.841 -11.206 -0.463 1.00 88.25 355 PRO A C 1
ATOM 2773 O O . PRO A 1 355 ? -11.672 -10.930 -0.210 1.00 88.25 355 PRO A O 1
ATOM 2776 N N . GLU A 1 356 ? -13.561 -10.532 -1.360 1.00 84.69 356 GLU A N 1
ATOM 2777 C CA . GLU A 1 356 ? -13.033 -9.426 -2.167 1.00 84.69 356 GLU A CA 1
ATOM 2778 C C . GLU A 1 356 ? -12.732 -8.190 -1.314 1.00 84.69 356 GLU A C 1
ATOM 2780 O O . GLU A 1 356 ? -11.626 -7.656 -1.367 1.00 84.69 356 GLU A O 1
ATOM 2785 N N . LEU A 1 357 ? -13.678 -7.778 -0.460 1.00 87.62 357 LEU A N 1
ATOM 2786 C CA . LEU A 1 357 ? -13.484 -6.638 0.437 1.00 87.62 357 LEU A CA 1
ATOM 2787 C C . LEU A 1 357 ? -12.354 -6.896 1.439 1.00 87.62 357 LEU A C 1
ATOM 2789 O O . LEU A 1 357 ? -11.581 -5.990 1.739 1.00 87.62 357 LEU A O 1
ATOM 2793 N N . LEU A 1 358 ? -12.244 -8.125 1.955 1.00 89.06 358 LEU A N 1
ATOM 2794 C CA . LEU A 1 358 ? -11.139 -8.503 2.826 1.00 89.06 358 LEU A CA 1
ATOM 2795 C C . LEU A 1 358 ? -9.804 -8.427 2.081 1.00 89.06 358 LEU A C 1
ATOM 2797 O O . LEU A 1 358 ? -8.857 -7.868 2.622 1.00 89.06 358 LEU A O 1
ATOM 2801 N N . ALA A 1 359 ? -9.718 -8.978 0.868 1.00 81.81 359 ALA A N 1
ATOM 2802 C CA . ALA A 1 359 ? -8.495 -8.923 0.073 1.00 81.81 359 ALA A CA 1
ATOM 2803 C C . ALA A 1 359 ? -8.061 -7.471 -0.170 1.00 81.81 359 ALA A C 1
ATOM 2805 O O . ALA A 1 359 ? -6.913 -7.130 0.107 1.00 81.81 359 ALA A O 1
ATOM 2806 N N . TRP A 1 360 ? -8.995 -6.610 -0.580 1.00 83.50 360 TRP A N 1
ATOM 2807 C CA . TRP A 1 360 ? -8.756 -5.178 -0.754 1.00 83.50 360 TRP A CA 1
ATOM 2808 C C . TRP A 1 360 ? -8.271 -4.510 0.543 1.00 83.50 360 TRP A C 1
ATOM 2810 O O . TRP A 1 360 ? -7.213 -3.886 0.567 1.00 83.50 360 TRP A O 1
ATOM 2820 N N . ALA A 1 361 ? -8.977 -4.716 1.657 1.00 85.69 361 ALA A N 1
ATOM 2821 C CA . ALA A 1 361 ? -8.623 -4.092 2.930 1.00 85.69 361 ALA A CA 1
ATOM 2822 C C . ALA A 1 361 ? -7.270 -4.580 3.481 1.00 85.69 361 ALA A C 1
ATOM 2824 O O . ALA A 1 361 ? -6.561 -3.829 4.149 1.00 85.69 361 ALA A O 1
ATOM 2825 N N . LEU A 1 362 ? -6.892 -5.836 3.218 1.00 84.31 362 LEU A N 1
ATOM 2826 C CA . LEU A 1 362 ? -5.598 -6.380 3.633 1.00 84.31 362 LEU A CA 1
ATOM 2827 C C . LEU A 1 362 ? -4.430 -5.808 2.828 1.00 84.31 362 LEU A C 1
ATOM 2829 O O . LEU A 1 362 ? -3.345 -5.684 3.391 1.00 84.31 362 LEU A O 1
ATOM 2833 N N . VAL A 1 363 ? -4.634 -5.427 1.562 1.00 82.44 363 VAL A N 1
ATOM 2834 C CA . VAL A 1 363 ? -3.614 -4.708 0.779 1.00 82.44 363 VAL A CA 1
ATOM 2835 C C . VAL A 1 363 ? -3.314 -3.351 1.423 1.00 82.44 363 VAL A C 1
ATOM 2837 O O . VAL A 1 363 ? -2.152 -3.023 1.657 1.00 82.44 363 VAL A O 1
ATOM 2840 N N . ASP A 1 364 ? -4.342 -2.608 1.833 1.00 79.50 364 ASP A N 1
ATOM 2841 C CA . ASP A 1 364 ? -4.168 -1.322 2.524 1.00 79.50 364 ASP A CA 1
ATOM 2842 C C . ASP A 1 364 ? -3.529 -1.456 3.913 1.00 79.50 364 ASP A C 1
ATOM 2844 O O . ASP A 1 364 ? -2.806 -0.560 4.362 1.00 79.50 364 ASP A O 1
ATOM 2848 N N . LEU A 1 365 ? -3.770 -2.575 4.598 1.00 81.75 365 LEU A N 1
ATOM 2849 C CA . LEU A 1 365 ? -3.184 -2.884 5.903 1.00 81.75 365 LEU A CA 1
ATOM 2850 C C . LEU A 1 365 ? -1.831 -3.597 5.820 1.00 81.75 365 LEU A C 1
ATOM 2852 O O . LEU A 1 365 ? -1.236 -3.865 6.869 1.00 81.75 365 LEU A O 1
ATOM 2856 N N . ALA A 1 366 ? -1.342 -3.899 4.615 1.00 85.62 366 ALA A N 1
ATOM 2857 C CA . ALA A 1 366 ? -0.044 -4.522 4.432 1.00 85.62 366 ALA A CA 1
ATOM 2858 C C . ALA A 1 366 ? 1.035 -3.689 5.138 1.00 85.62 366 ALA A C 1
ATOM 2860 O O . ALA A 1 366 ? 1.077 -2.459 5.041 1.00 85.62 366 ALA A O 1
ATOM 2861 N N . THR A 1 367 ? 1.915 -4.377 5.860 1.00 91.00 367 THR A N 1
ATOM 2862 C CA . THR A 1 367 ? 3.079 -3.782 6.528 1.00 91.00 367 THR A CA 1
ATOM 2863 C C . THR A 1 367 ? 4.369 -4.225 5.852 1.00 91.00 367 THR A C 1
ATOM 2865 O O . THR A 1 367 ? 4.379 -5.269 5.202 1.00 91.00 367 THR A O 1
ATOM 2868 N N . ALA A 1 368 ? 5.463 -3.485 6.041 1.00 94.00 368 ALA A N 1
ATOM 2869 C CA . ALA A 1 368 ? 6.782 -3.839 5.510 1.00 94.00 368 ALA A CA 1
ATOM 2870 C C . ALA A 1 368 ? 7.102 -5.331 5.750 1.00 94.00 368 ALA A C 1
ATOM 2872 O O . ALA A 1 368 ? 6.912 -5.827 6.866 1.00 94.00 368 ALA A O 1
ATOM 2873 N N . GLY A 1 369 ? 7.529 -6.040 4.702 1.00 94.62 369 GLY A N 1
ATOM 2874 C CA . GLY A 1 369 ? 7.702 -7.497 4.683 1.00 94.62 369 GLY A CA 1
ATOM 2875 C C . GLY A 1 369 ? 6.506 -8.281 4.126 1.00 94.62 369 GLY A C 1
ATOM 2876 O O . GLY A 1 369 ? 6.568 -9.506 4.053 1.00 94.62 369 GLY A O 1
ATOM 2877 N N . SER A 1 370 ? 5.406 -7.615 3.758 1.00 95.31 370 SER A N 1
ATOM 2878 C CA . SER A 1 370 ? 4.236 -8.282 3.170 1.00 95.31 370 SER A CA 1
ATOM 2879 C C . SER A 1 370 ? 4.440 -8.584 1.687 1.00 95.31 370 SER A C 1
ATOM 2881 O O . SER A 1 370 ? 4.986 -7.768 0.946 1.00 95.31 370 SER A O 1
ATOM 2883 N N . THR A 1 371 ? 3.900 -9.718 1.237 1.00 95.25 371 THR A N 1
ATOM 2884 C CA . THR A 1 371 ? 3.797 -10.065 -0.185 1.00 95.25 371 THR A CA 1
ATOM 2885 C C . THR A 1 371 ? 2.349 -9.991 -0.652 1.00 95.25 371 THR A C 1
ATOM 2887 O O . THR A 1 371 ? 1.468 -10.642 -0.087 1.00 95.25 371 THR A O 1
ATOM 2890 N N . ILE A 1 372 ? 2.123 -9.224 -1.712 1.00 93.50 372 ILE A N 1
ATOM 2891 C CA . ILE A 1 372 ? 0.865 -9.084 -2.431 1.00 93.50 372 ILE A CA 1
ATOM 2892 C C . ILE A 1 372 ? 0.962 -9.939 -3.694 1.00 93.50 372 ILE A C 1
ATOM 2894 O O . ILE A 1 372 ? 1.796 -9.703 -4.569 1.00 93.50 372 ILE A O 1
ATOM 2898 N N . TYR A 1 373 ? 0.094 -10.944 -3.774 1.00 93.44 373 TYR A N 1
ATOM 2899 C CA . TYR A 1 373 ? 0.000 -11.836 -4.921 1.00 93.44 373 TYR A CA 1
ATOM 2900 C C . TYR A 1 373 ? -1.165 -11.438 -5.825 1.00 93.44 373 TYR A C 1
ATOM 2902 O O . TYR A 1 373 ? -2.319 -11.446 -5.394 1.00 93.44 373 TYR A O 1
ATOM 2910 N N . LEU A 1 374 ? -0.866 -11.163 -7.091 1.00 91.94 374 LEU A N 1
ATOM 2911 C CA . LEU A 1 374 ? -1.855 -10.982 -8.145 1.00 91.94 374 LEU A CA 1
ATOM 2912 C C . LEU A 1 374 ? -2.124 -12.322 -8.829 1.00 91.94 374 LEU A C 1
ATOM 2914 O O . LEU A 1 374 ? -1.203 -13.031 -9.230 1.00 91.94 374 LEU A O 1
ATOM 2918 N N . ARG A 1 375 ? -3.400 -12.688 -8.943 1.00 92.62 375 ARG A N 1
ATOM 2919 C CA . ARG A 1 375 ? -3.817 -13.899 -9.661 1.00 92.62 375 ARG A CA 1
ATOM 2920 C C . ARG A 1 375 ? -3.888 -13.636 -11.160 1.00 92.62 375 ARG A C 1
ATOM 2922 O O . ARG A 1 375 ? -4.046 -12.493 -11.575 1.00 92.62 375 ARG A O 1
ATOM 2929 N N . LYS A 1 376 ? -3.832 -14.702 -11.959 1.00 96.25 376 LYS A N 1
ATOM 2930 C CA . LYS A 1 376 ? -3.947 -14.652 -13.420 1.00 96.25 376 LYS A CA 1
ATOM 2931 C C . LYS A 1 376 ? -5.122 -13.779 -13.862 1.00 96.25 376 LYS A C 1
ATOM 2933 O O . LYS A 1 376 ? -6.234 -13.924 -13.350 1.00 96.25 376 LYS A O 1
ATOM 2938 N N . GLY A 1 377 ? -4.897 -12.951 -14.871 1.00 95.75 377 GLY A N 1
ATOM 2939 C CA . GLY A 1 377 ? -5.950 -12.118 -15.435 1.00 95.75 377 GLY A CA 1
ATOM 2940 C C . GLY A 1 377 ? -5.431 -10.861 -16.110 1.00 95.75 377 GLY A C 1
ATOM 2941 O O . GLY A 1 377 ? -4.238 -10.560 -16.065 1.00 95.75 377 GLY A O 1
ATOM 2942 N N . THR A 1 378 ? -6.371 -10.146 -16.724 1.00 97.69 378 THR A N 1
ATOM 2943 C CA . THR A 1 378 ? -6.184 -8.778 -17.201 1.00 97.69 378 THR A CA 1
ATOM 2944 C C . THR A 1 378 ? -6.961 -7.851 -16.278 1.00 97.69 378 THR A C 1
ATOM 2946 O O . THR A 1 378 ? -8.173 -8.007 -16.124 1.00 97.69 378 THR A O 1
ATOM 2949 N N . PHE A 1 379 ? -6.254 -6.925 -15.644 1.00 95.50 379 PHE A N 1
ATOM 2950 C CA . PHE A 1 379 ? -6.800 -5.935 -14.726 1.00 95.50 379 PHE A CA 1
ATOM 2951 C C . PHE A 1 379 ? -6.827 -4.584 -15.432 1.00 95.50 379 PHE A C 1
ATOM 2953 O O . PHE A 1 379 ? -5.781 -4.125 -15.870 1.00 95.50 379 PHE A O 1
ATOM 2960 N N . SER A 1 380 ? -7.994 -3.950 -15.523 1.00 96.38 380 SER A N 1
ATOM 2961 C CA . SER A 1 380 ? -8.167 -2.662 -16.210 1.00 96.38 380 SER A CA 1
ATOM 2962 C C . SER A 1 380 ? -8.577 -1.583 -15.206 1.00 96.38 380 SER A C 1
ATOM 2964 O O . SER A 1 380 ? -9.770 -1.290 -15.081 1.00 96.38 380 SER A O 1
ATOM 2966 N N . PRO A 1 381 ? -7.639 -1.067 -14.392 1.00 93.06 381 PRO A N 1
ATOM 2967 C CA . PRO A 1 381 ? -7.970 -0.081 -13.378 1.00 93.06 381 PRO A CA 1
ATOM 2968 C C . PRO A 1 381 ? -8.335 1.265 -14.020 1.00 93.06 381 PRO A C 1
ATOM 2970 O O . PRO A 1 381 ? -7.752 1.669 -15.019 1.00 93.06 381 PRO A O 1
ATOM 2973 N N . SER A 1 382 ? -9.286 1.981 -13.418 1.00 92.38 382 SER A N 1
ATOM 2974 C CA . SER A 1 382 ? -9.683 3.337 -13.839 1.00 92.38 382 SER A CA 1
ATOM 2975 C C . SER A 1 382 ? -8.888 4.450 -13.143 1.00 92.38 382 SER A C 1
ATOM 2977 O O . SER A 1 382 ? -9.186 5.629 -13.299 1.00 92.38 382 SER A O 1
ATOM 2979 N N . SER A 1 383 ? -7.928 4.074 -12.302 1.00 92.44 383 SER A N 1
ATOM 2980 C CA . SER A 1 383 ? -6.990 4.947 -11.598 1.00 92.44 383 SER A CA 1
ATOM 2981 C C . SER A 1 383 ? -5.673 4.199 -11.436 1.00 92.44 383 SER A C 1
ATOM 2983 O O . SER A 1 383 ? -5.677 2.976 -11.286 1.00 92.44 383 SER A O 1
ATOM 2985 N N . ASN A 1 384 ? -4.552 4.902 -11.449 1.00 92.75 384 ASN A N 1
ATOM 2986 C CA . ASN A 1 384 ? -3.244 4.269 -11.341 1.00 92.75 384 ASN A CA 1
ATOM 2987 C C . ASN A 1 384 ? -3.002 3.643 -9.960 1.00 92.75 384 ASN A C 1
ATOM 2989 O O . ASN A 1 384 ? -3.663 3.952 -8.964 1.00 92.75 384 ASN A O 1
ATOM 2993 N N . ILE A 1 385 ? -2.052 2.709 -9.913 1.00 94.69 385 ILE A N 1
ATOM 2994 C CA . ILE A 1 385 ? -1.648 2.037 -8.681 1.00 94.69 385 ILE A CA 1
ATOM 2995 C C . ILE A 1 385 ? -0.586 2.908 -8.013 1.00 94.69 385 ILE A C 1
ATOM 2997 O O . ILE A 1 385 ? 0.583 2.885 -8.393 1.00 94.69 385 ILE A O 1
ATOM 3001 N N . GLN A 1 386 ? -1.030 3.679 -7.024 1.00 93.88 386 GLN A N 1
ATOM 3002 C CA . GLN A 1 386 ? -0.211 4.614 -6.257 1.00 93.88 386 GLN A CA 1
ATOM 3003 C C . GLN A 1 386 ? 0.582 3.895 -5.161 1.00 93.88 386 GLN A C 1
ATOM 3005 O O . GLN A 1 386 ? 0.005 3.309 -4.239 1.00 93.88 386 GLN A O 1
ATOM 3010 N N . ILE A 1 387 ? 1.909 3.972 -5.232 1.00 94.62 387 ILE A N 1
ATOM 3011 C CA . ILE A 1 387 ? 2.834 3.373 -4.271 1.00 94.62 387 ILE A CA 1
ATOM 3012 C C . ILE A 1 387 ? 3.604 4.484 -3.565 1.00 94.62 387 ILE A C 1
ATOM 3014 O O . ILE A 1 387 ? 4.577 5.020 -4.083 1.00 94.62 387 ILE A O 1
ATOM 3018 N N . THR A 1 388 ? 3.144 4.799 -2.353 1.00 92.06 388 THR A N 1
ATOM 3019 C CA . THR A 1 388 ? 3.645 5.909 -1.519 1.00 92.06 388 THR A CA 1
ATOM 3020 C C . THR A 1 388 ? 4.119 5.462 -0.133 1.00 92.06 388 THR A C 1
ATOM 3022 O O . THR A 1 388 ? 4.483 6.271 0.717 1.00 92.06 388 THR A O 1
ATOM 3025 N N . LYS A 1 389 ? 4.069 4.156 0.153 1.00 91.81 389 LYS A N 1
ATOM 3026 C CA . LYS A 1 389 ? 4.547 3.576 1.417 1.00 91.81 389 LYS A CA 1
ATOM 3027 C C . LYS A 1 389 ? 5.928 2.986 1.205 1.00 91.81 389 LYS A C 1
ATOM 3029 O O . LYS A 1 389 ? 6.117 2.301 0.214 1.00 91.81 389 LYS A O 1
ATOM 3034 N N . SER A 1 390 ? 6.825 3.104 2.178 1.00 96.50 390 SER A N 1
ATOM 3035 C CA . SER A 1 390 ? 8.137 2.443 2.120 1.00 96.50 390 SER A CA 1
ATOM 3036 C C . SER A 1 390 ? 8.182 1.162 2.948 1.00 96.50 390 SER A C 1
ATOM 3038 O O . SER A 1 390 ? 7.625 1.085 4.053 1.00 96.50 390 SER A O 1
ATOM 3040 N N . GLY A 1 391 ? 8.853 0.148 2.406 1.00 97.06 391 GLY A N 1
ATOM 3041 C CA . GLY A 1 391 ? 9.282 -1.040 3.131 1.00 97.06 391 GLY A CA 1
ATOM 3042 C C . GLY A 1 391 ? 10.454 -0.726 4.064 1.00 97.06 391 GLY A C 1
ATOM 3043 O O . GLY A 1 391 ? 10.639 0.402 4.524 1.00 97.06 391 GLY A O 1
ATOM 3044 N N . LYS A 1 392 ? 11.253 -1.744 4.384 1.00 97.12 392 LYS A N 1
ATOM 3045 C CA . LYS A 1 392 ? 12.496 -1.586 5.151 1.00 97.12 392 LYS A CA 1
ATOM 3046 C C . LYS A 1 392 ? 13.596 -2.460 4.556 1.00 97.12 392 LYS A C 1
ATOM 3048 O O . LYS A 1 392 ? 13.271 -3.511 3.997 1.00 97.12 392 LYS A O 1
ATOM 3053 N N . PRO A 1 393 ? 14.880 -2.131 4.782 1.00 96.62 393 PRO A N 1
ATOM 3054 C CA . PRO A 1 393 ? 15.966 -3.074 4.539 1.00 96.62 393 PRO A CA 1
ATOM 3055 C C . PRO A 1 393 ? 15.668 -4.427 5.206 1.00 96.62 393 PRO A C 1
ATOM 3057 O O . PRO A 1 393 ? 15.380 -4.484 6.404 1.00 96.62 393 PRO A O 1
ATOM 3060 N N . GLY A 1 394 ? 15.688 -5.513 4.429 1.00 96.50 394 GLY A N 1
ATOM 3061 C CA . GLY A 1 394 ? 15.384 -6.873 4.901 1.00 96.50 394 GLY A CA 1
ATOM 3062 C C . GLY A 1 394 ? 13.900 -7.183 5.154 1.00 96.50 394 GLY A C 1
ATOM 3063 O O . GLY A 1 394 ? 13.577 -8.300 5.551 1.00 96.50 394 GLY A O 1
ATOM 3064 N N . ALA A 1 395 ? 12.996 -6.228 4.929 1.00 97.50 395 ALA A N 1
ATOM 3065 C CA . ALA A 1 395 ? 11.548 -6.428 4.958 1.00 97.50 395 ALA A CA 1
ATOM 3066 C C . ALA A 1 395 ? 10.868 -5.551 3.888 1.00 97.50 395 ALA A C 1
ATOM 3068 O O . ALA A 1 395 ? 10.120 -4.624 4.231 1.00 97.50 395 ALA A O 1
ATOM 3069 N N . PRO A 1 396 ? 11.152 -5.792 2.597 1.00 97.88 396 PRO A N 1
ATOM 3070 C CA . PRO A 1 396 ? 10.525 -5.046 1.520 1.00 97.88 396 PRO A CA 1
ATOM 3071 C C . PRO A 1 396 ? 9.041 -5.403 1.391 1.00 97.88 396 PRO A C 1
ATOM 3073 O O . PRO A 1 396 ? 8.585 -6.441 1.880 1.00 97.88 396 PRO A O 1
ATOM 3076 N N . TYR A 1 397 ? 8.271 -4.539 0.739 1.00 98.06 397 TYR A N 1
ATOM 3077 C CA . TYR A 1 397 ? 6.991 -4.969 0.179 1.00 98.06 397 TYR A CA 1
ATOM 3078 C C . TYR A 1 397 ? 7.243 -5.705 -1.130 1.00 98.06 397 TYR A C 1
ATOM 3080 O O . TYR A 1 397 ? 8.092 -5.292 -1.910 1.00 98.06 397 TYR A O 1
ATOM 3088 N N . VAL A 1 398 ? 6.488 -6.769 -1.391 1.00 98.00 398 VAL A N 1
ATOM 3089 C CA . VAL A 1 398 ? 6.602 -7.524 -2.644 1.00 98.00 398 VAL A CA 1
ATOM 3090 C C . VAL A 1 398 ? 5.268 -7.490 -3.376 1.00 98.00 398 VAL A C 1
ATOM 3092 O O . VAL A 1 398 ? 4.264 -7.910 -2.806 1.00 98.00 398 VAL A O 1
ATOM 3095 N N . LEU A 1 399 ? 5.249 -7.051 -4.634 1.00 96.94 399 LEU A N 1
ATOM 3096 C CA . LEU A 1 399 ? 4.098 -7.158 -5.533 1.00 96.94 399 LEU A CA 1
ATOM 3097 C C . LEU A 1 399 ? 4.453 -8.084 -6.694 1.00 96.94 399 LEU A C 1
ATOM 3099 O O . LEU A 1 399 ? 5.377 -7.808 -7.458 1.00 96.94 399 LEU A O 1
ATOM 3103 N N . ARG A 1 400 ? 3.726 -9.194 -6.837 1.00 96.88 400 ARG A N 1
ATOM 3104 C CA . ARG A 1 400 ? 4.050 -10.178 -7.873 1.00 96.88 400 ARG A CA 1
ATOM 3105 C C . ARG A 1 400 ? 2.874 -10.995 -8.361 1.00 96.88 400 ARG A C 1
ATOM 3107 O O . ARG A 1 400 ? 1.897 -11.182 -7.636 1.00 96.88 400 ARG A O 1
ATOM 3114 N N . ALA A 1 401 ? 3.017 -11.575 -9.546 1.00 96.00 401 ALA A N 1
ATOM 3115 C CA . ALA A 1 401 ? 2.131 -12.645 -9.973 1.00 96.00 401 ALA A CA 1
ATOM 3116 C C . ALA A 1 401 ? 2.244 -13.882 -9.059 1.00 96.00 401 ALA A C 1
ATOM 3118 O O . ALA A 1 401 ? 3.318 -14.231 -8.555 1.00 96.00 401 ALA A O 1
ATOM 3119 N N . TYR A 1 402 ? 1.115 -14.547 -8.828 1.00 94.31 402 TYR A N 1
ATOM 3120 C CA . TYR A 1 402 ? 1.030 -15.769 -8.038 1.00 94.31 402 TYR A CA 1
ATOM 3121 C C . TYR A 1 402 ? 1.520 -16.974 -8.841 1.00 94.31 402 TYR A C 1
ATOM 3123 O O . TYR A 1 402 ? 0.936 -17.297 -9.863 1.00 94.31 402 TYR A O 1
ATOM 3131 N N . ASP A 1 403 ? 2.546 -17.675 -8.356 1.00 90.88 403 ASP A N 1
ATOM 3132 C CA . ASP A 1 403 ? 2.948 -19.002 -8.862 1.00 90.88 403 ASP A CA 1
ATOM 3133 C C . ASP A 1 403 ? 3.138 -19.085 -10.396 1.00 90.88 403 ASP A C 1
ATOM 3135 O O . ASP A 1 403 ? 2.607 -19.967 -11.069 1.00 90.88 403 ASP A O 1
ATOM 3139 N N . GLY A 1 404 ? 3.849 -18.111 -10.979 1.00 86.31 404 GLY A N 1
ATOM 3140 C CA . GLY A 1 404 ? 4.109 -18.059 -12.426 1.00 86.31 404 GLY A CA 1
ATOM 3141 C C . GLY A 1 404 ? 2.869 -17.789 -13.289 1.00 86.31 404 GLY A C 1
ATOM 3142 O O . GLY A 1 404 ? 2.926 -17.919 -14.513 1.00 86.31 404 GLY A O 1
ATOM 3143 N N . GLU A 1 405 ? 1.737 -17.430 -12.677 1.00 95.38 405 GLU A N 1
ATOM 3144 C CA . GLU A 1 405 ? 0.543 -17.000 -13.393 1.00 95.38 405 GLU A CA 1
ATOM 3145 C C . GLU A 1 405 ? 0.821 -15.748 -14.236 1.00 95.38 405 GLU A C 1
ATOM 3147 O O . GLU A 1 405 ? 1.622 -14.889 -13.882 1.00 95.38 405 GLU A O 1
ATOM 3152 N N . LYS A 1 406 ? 0.116 -15.620 -15.366 1.00 95.50 406 LYS A N 1
ATOM 3153 C CA . LYS A 1 406 ? 0.234 -14.443 -16.226 1.00 95.50 406 LYS A CA 1
ATOM 3154 C C . LYS A 1 406 ? -0.692 -13.327 -15.745 1.00 95.50 406 LYS A C 1
ATOM 3156 O O . LYS A 1 406 ? -1.916 -13.482 -15.792 1.00 95.50 406 LYS A O 1
ATOM 3161 N N . VAL A 1 407 ? -0.103 -12.208 -15.335 1.00 97.69 407 VAL A N 1
ATOM 3162 C CA . VAL A 1 407 ? -0.805 -10.997 -14.894 1.00 97.69 407 VAL A CA 1
ATOM 3163 C C . VAL A 1 407 ? -0.555 -9.877 -15.893 1.00 97.69 407 VAL A C 1
ATOM 3165 O O . VAL A 1 407 ? 0.592 -9.529 -16.159 1.00 97.69 407 VAL A O 1
ATOM 3168 N N . ILE A 1 408 ? -1.638 -9.321 -16.434 1.00 98.62 408 ILE A N 1
ATOM 3169 C CA . ILE A 1 408 ? -1.614 -8.146 -17.305 1.00 98.62 408 ILE A CA 1
ATOM 3170 C C . ILE A 1 408 ? -2.365 -7.022 -16.596 1.00 98.62 408 ILE A C 1
ATOM 3172 O O . ILE A 1 408 ? -3.492 -7.231 -16.151 1.00 98.62 408 ILE A O 1
ATOM 3176 N N . ILE A 1 409 ? -1.772 -5.838 -16.514 1.00 98.50 409 ILE A N 1
ATOM 3177 C CA . ILE A 1 409 ? -2.444 -4.619 -16.071 1.00 98.50 409 ILE A CA 1
ATOM 3178 C C . ILE A 1 409 ? -2.553 -3.698 -17.286 1.00 98.50 409 ILE A C 1
ATOM 3180 O O . ILE A 1 409 ? -1.549 -3.324 -17.887 1.00 98.50 409 ILE A O 1
ATOM 3184 N N . ASP A 1 410 ? -3.789 -3.410 -17.674 1.00 98.56 410 ASP A N 1
ATOM 3185 C CA . ASP A 1 410 ? -4.157 -2.644 -18.856 1.00 98.56 410 ASP A CA 1
ATOM 3186 C C . ASP A 1 410 ? -4.574 -1.231 -18.445 1.00 98.56 410 ASP A C 1
ATOM 3188 O O . ASP A 1 410 ? -5.629 -1.029 -17.840 1.00 98.56 410 ASP A O 1
ATOM 3192 N N . GLY A 1 411 ? -3.709 -0.267 -18.741 1.00 98.00 411 GLY A N 1
ATOM 3193 C CA . GLY A 1 411 ? -3.863 1.135 -18.385 1.00 98.00 411 GLY A CA 1
ATOM 3194 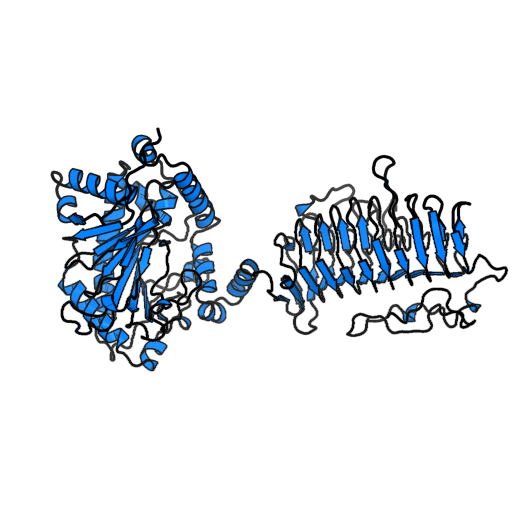C C . GLY A 1 411 ? -4.802 1.927 -19.291 1.00 98.00 411 GLY A C 1
ATOM 3195 O O . GLY A 1 411 ? -4.965 3.115 -19.049 1.00 98.00 411 GLY A O 1
ATOM 3196 N N . GLU A 1 412 ? -5.443 1.311 -20.288 1.00 97.44 412 GLU A N 1
ATOM 3197 C CA . GLU A 1 412 ? -6.284 2.022 -21.267 1.00 97.44 412 GLU A CA 1
ATOM 3198 C C . GLU A 1 412 ? -7.418 2.837 -20.609 1.00 97.44 412 GLU A C 1
ATOM 3200 O O . GLU A 1 412 ? -7.869 3.841 -21.148 1.00 97.44 412 GLU A O 1
ATOM 3205 N N . ALA A 1 413 ? -7.889 2.424 -19.427 1.00 96.44 413 ALA A N 1
ATOM 3206 C CA . ALA A 1 413 ? -8.947 3.117 -18.688 1.00 96.44 413 ALA A CA 1
ATOM 3207 C C . ALA A 1 413 ? -8.442 4.233 -17.748 1.00 96.44 413 ALA A C 1
ATOM 3209 O O . ALA A 1 413 ? -9.252 4.826 -17.028 1.00 96.44 413 ALA A O 1
ATOM 3210 N N . LEU A 1 414 ? -7.133 4.503 -17.710 1.00 96.25 414 LEU A N 1
ATOM 3211 C CA . LEU A 1 414 ? -6.546 5.532 -16.855 1.00 96.25 414 LEU A CA 1
ATOM 3212 C C . LEU A 1 414 ? -6.849 6.949 -17.370 1.00 96.25 414 LEU A C 1
ATOM 3214 O O . LEU A 1 414 ? -7.034 7.156 -18.573 1.00 96.25 414 LEU A O 1
ATOM 3218 N N . PRO A 1 415 ? -6.878 7.957 -16.478 1.00 89.31 415 PRO A N 1
ATOM 3219 C CA . PRO A 1 415 ? -7.024 9.351 -16.881 1.00 89.31 415 PRO A CA 1
ATOM 3220 C C . PRO A 1 415 ? -5.988 9.753 -17.939 1.00 89.31 415 PRO A C 1
ATOM 3222 O O . PRO A 1 415 ? -4.818 9.389 -17.847 1.00 89.31 415 PRO A O 1
ATOM 3225 N N . GLY A 1 416 ? -6.425 10.491 -18.965 1.00 85.06 416 GLY A N 1
ATOM 3226 C CA . GLY A 1 416 ? -5.527 11.021 -19.996 1.00 85.06 416 GLY A CA 1
ATOM 3227 C C . GLY A 1 416 ? -4.795 9.955 -20.822 1.00 85.06 416 GLY A C 1
ATOM 3228 O O . GLY A 1 416 ? -3.655 10.191 -21.208 1.00 85.06 416 GLY A O 1
ATOM 3229 N N . THR A 1 417 ? -5.412 8.792 -21.071 1.00 92.50 417 THR A N 1
ATOM 3230 C CA . THR A 1 417 ? -4.765 7.655 -21.749 1.00 92.50 417 THR A CA 1
ATOM 3231 C C . THR A 1 417 ? -5.554 7.179 -22.988 1.00 92.50 417 THR A C 1
ATOM 3233 O O . THR A 1 417 ? -6.665 6.681 -22.828 1.00 92.50 417 THR A O 1
ATOM 3236 N N . PRO A 1 418 ? -5.003 7.314 -24.215 1.00 91.75 418 PRO A N 1
ATOM 3237 C CA . PRO A 1 418 ? -3.942 8.264 -24.554 1.00 91.75 418 PRO A CA 1
ATOM 3238 C C . PRO A 1 418 ? -4.413 9.709 -24.365 1.00 91.75 418 PRO A C 1
ATOM 3240 O O . PRO A 1 418 ? -5.595 10.015 -24.528 1.00 91.75 418 PRO A O 1
ATOM 3243 N N . ALA A 1 419 ? -3.483 10.616 -24.076 1.00 90.19 419 ALA A N 1
ATOM 3244 C CA . ALA A 1 419 ? -3.770 12.041 -24.156 1.00 90.19 419 ALA A CA 1
ATOM 3245 C C . ALA A 1 419 ? -3.634 12.521 -25.612 1.00 90.19 419 ALA A C 1
ATOM 3247 O O . ALA A 1 419 ? -2.958 11.895 -26.431 1.00 90.19 419 ALA A O 1
ATOM 3248 N N . GLU A 1 420 ? -4.288 13.636 -25.926 1.00 91.94 420 GLU A N 1
ATOM 3249 C CA . GLU A 1 420 ? -4.220 14.272 -27.245 1.00 91.94 420 GLU A CA 1
ATOM 3250 C C . GLU A 1 420 ? -2.838 14.899 -27.511 1.00 91.94 420 GLU A C 1
ATOM 3252 O O . GLU A 1 420 ? -2.045 15.106 -26.588 1.00 91.94 420 GLU A O 1
ATOM 3257 N N . LEU A 1 421 ? -2.565 15.238 -28.776 1.00 93.56 421 LEU A N 1
ATOM 3258 C CA . LEU A 1 421 ? -1.365 15.980 -29.182 1.00 93.56 421 LEU A CA 1
ATOM 3259 C C . LEU A 1 421 ? -1.176 17.248 -28.327 1.00 93.56 421 LEU A C 1
ATOM 3261 O O . LEU A 1 421 ? -2.143 17.959 -28.048 1.00 93.56 421 LEU A O 1
ATOM 3265 N N . ASP A 1 422 ? 0.063 17.507 -27.909 1.00 91.19 422 ASP A N 1
ATOM 3266 C CA . ASP A 1 422 ? 0.496 18.621 -27.053 1.00 91.19 422 ASP A CA 1
ATOM 3267 C C . ASP A 1 422 ? -0.077 18.619 -25.618 1.00 91.19 422 ASP A C 1
ATOM 3269 O O . ASP A 1 422 ? 0.172 19.545 -24.838 1.00 91.19 422 ASP A O 1
ATOM 3273 N N . ALA A 1 423 ? -0.831 17.587 -25.219 1.00 92.25 423 ALA A N 1
ATOM 3274 C CA . ALA A 1 423 ? -1.358 17.492 -23.863 1.00 92.25 423 ALA A CA 1
ATOM 3275 C C . ALA A 1 423 ? -0.266 17.105 -22.848 1.00 92.25 423 ALA A C 1
ATOM 3277 O O . ALA A 1 423 ? 0.478 16.131 -23.009 1.00 92.25 423 ALA A O 1
ATOM 3278 N N . SER A 1 424 ? -0.226 17.834 -21.731 1.00 88.38 424 SER A N 1
ATOM 3279 C CA . SER A 1 424 ? 0.593 17.475 -20.572 1.00 88.38 424 SER A CA 1
ATOM 3280 C C . SER A 1 424 ? -0.192 16.581 -19.618 1.00 88.38 424 SER A C 1
ATOM 3282 O O . SER A 1 424 ? -1.359 16.851 -19.325 1.00 88.38 424 SER A O 1
ATOM 3284 N N . LEU A 1 425 ? 0.461 15.533 -19.121 1.00 90.44 425 LEU A N 1
ATOM 3285 C CA . LEU A 1 425 ? -0.096 14.647 -18.108 1.00 90.44 425 LEU A CA 1
ATOM 3286 C C . LEU A 1 425 ? 0.414 15.070 -16.718 1.00 90.44 425 LEU A C 1
ATOM 3288 O O . LEU A 1 425 ? 1.641 15.140 -16.532 1.00 90.44 425 LEU A O 1
ATOM 3292 N N . PRO A 1 426 ? -0.481 15.343 -15.746 1.00 93.94 426 PRO A N 1
ATOM 3293 C CA . PRO A 1 426 ? -0.092 15.615 -14.366 1.00 93.94 426 PRO A CA 1
ATOM 3294 C C . PRO A 1 426 ? 0.789 14.499 -13.806 1.00 93.94 426 PRO A C 1
ATOM 3296 O O . PRO A 1 426 ? 0.587 13.333 -14.131 1.00 93.94 426 PRO A O 1
ATOM 3299 N N . ASN A 1 427 ? 1.751 14.842 -12.942 1.00 94.19 427 ASN A N 1
ATOM 3300 C CA . ASN A 1 427 ? 2.666 13.853 -12.361 1.00 94.19 427 ASN A CA 1
ATOM 3301 C C . ASN A 1 427 ? 1.907 12.691 -11.702 1.00 94.19 427 ASN A C 1
ATOM 3303 O O . ASN A 1 427 ? 2.219 11.537 -11.968 1.00 94.19 427 ASN A O 1
ATOM 3307 N N . GLU A 1 428 ? 0.882 13.004 -10.908 1.00 92.81 428 GLU A N 1
ATOM 3308 C CA . GLU A 1 428 ? 0.064 12.017 -10.196 1.00 92.81 428 GLU A CA 1
ATOM 3309 C C . GLU A 1 428 ? -0.717 11.068 -11.110 1.00 92.81 428 GLU A C 1
ATOM 3311 O O . GLU A 1 428 ? -1.116 10.012 -10.637 1.00 92.81 428 GLU A O 1
ATOM 3316 N N . ASP A 1 429 ? -0.885 11.391 -12.395 1.00 94.00 429 ASP A N 1
ATOM 3317 C CA . ASP A 1 429 ? -1.572 10.553 -13.386 1.00 94.00 429 ASP A CA 1
ATOM 3318 C C . ASP A 1 429 ? -0.597 9.689 -14.214 1.00 94.00 429 ASP A C 1
ATOM 3320 O O . ASP A 1 429 ? -1.020 8.846 -15.007 1.00 94.00 429 ASP A O 1
ATOM 3324 N N . ARG A 1 430 ? 0.723 9.858 -14.043 1.00 95.06 430 ARG A N 1
ATOM 3325 C CA . ARG A 1 430 ? 1.740 9.095 -14.788 1.00 95.06 430 ARG A CA 1
ATOM 3326 C C . ARG A 1 430 ? 1.864 7.666 -14.262 1.00 95.06 430 ARG A C 1
ATOM 3328 O O . ARG A 1 430 ? 1.861 7.449 -13.054 1.00 95.06 430 ARG A O 1
ATOM 3335 N N . GLY A 1 431 ? 2.064 6.707 -15.167 1.00 96.69 431 GLY A N 1
ATOM 3336 C CA . GLY A 1 431 ? 2.312 5.299 -14.840 1.00 96.69 431 GLY A CA 1
ATOM 3337 C C . GLY A 1 431 ? 1.067 4.483 -14.510 1.00 96.69 431 GLY A C 1
ATOM 3338 O O . GLY A 1 431 ? 0.191 4.921 -13.773 1.00 96.69 431 GLY A O 1
ATOM 3339 N N . ILE A 1 432 ? 1.024 3.243 -15.003 1.00 98.25 432 ILE A N 1
ATOM 3340 C CA . ILE A 1 432 ? 0.135 2.213 -14.446 1.00 98.25 432 ILE A CA 1
ATOM 3341 C C . ILE A 1 432 ? 0.570 1.912 -13.012 1.00 98.25 432 ILE A C 1
ATOM 3343 O O . ILE A 1 432 ? -0.250 1.924 -12.092 1.00 98.25 432 ILE A O 1
ATOM 3347 N N . LEU A 1 433 ? 1.872 1.671 -12.836 1.00 97.94 433 LEU A N 1
ATOM 3348 C CA . LEU A 1 433 ? 2.529 1.687 -11.535 1.00 97.94 433 LEU A CA 1
ATOM 3349 C C . LEU A 1 433 ? 3.157 3.067 -11.338 1.00 97.94 433 LEU A C 1
ATOM 3351 O O . LEU A 1 433 ? 4.105 3.412 -12.045 1.00 97.94 433 LEU A O 1
ATOM 3355 N N . HIS A 1 434 ? 2.617 3.826 -10.385 1.00 98.06 434 HIS A N 1
ATOM 3356 C CA . HIS A 1 434 ? 3.137 5.125 -9.976 1.00 98.06 434 HIS A CA 1
ATOM 3357 C C . HIS A 1 434 ? 3.840 4.970 -8.628 1.00 98.06 434 HIS A C 1
ATOM 3359 O O . HIS A 1 434 ? 3.187 4.761 -7.603 1.00 98.06 434 HIS A O 1
ATOM 3365 N N . ILE A 1 435 ? 5.169 5.029 -8.626 1.00 98.25 435 ILE A N 1
ATOM 3366 C CA . ILE A 1 435 ? 5.988 4.931 -7.419 1.00 98.25 435 ILE A CA 1
ATOM 3367 C C . ILE A 1 435 ? 6.547 6.319 -7.135 1.00 98.25 435 ILE A C 1
ATOM 3369 O O . ILE A 1 435 ? 7.283 6.856 -7.959 1.00 98.25 435 ILE A O 1
ATOM 3373 N N . GLN A 1 436 ? 6.213 6.887 -5.978 1.00 97.06 436 GLN A N 1
ATOM 3374 C CA . GLN A 1 436 ? 6.723 8.195 -5.582 1.00 97.06 436 GLN A CA 1
ATOM 3375 C C . GLN A 1 436 ? 7.074 8.227 -4.097 1.00 97.06 436 GLN A C 1
ATOM 3377 O O . GLN A 1 436 ? 6.287 7.766 -3.266 1.00 97.06 436 GLN A O 1
ATOM 3382 N N . ASP A 1 437 ? 8.254 8.771 -3.776 1.00 97.25 437 ASP A N 1
ATOM 3383 C CA . ASP A 1 437 ? 8.751 8.928 -2.401 1.00 97.25 437 ASP A CA 1
ATOM 3384 C C . ASP A 1 437 ? 8.746 7.597 -1.612 1.00 97.25 437 ASP A C 1
ATOM 3386 O O . ASP A 1 437 ? 8.551 7.556 -0.392 1.00 97.25 437 ASP A O 1
ATOM 3390 N N . ALA A 1 438 ? 8.915 6.477 -2.326 1.00 96.88 438 ALA A N 1
ATOM 3391 C CA . ALA A 1 438 ? 8.774 5.126 -1.797 1.00 96.88 438 ALA A CA 1
ATOM 3392 C C . ALA A 1 438 ? 10.048 4.298 -1.991 1.00 96.88 438 ALA A C 1
ATOM 3394 O O . ALA A 1 438 ? 10.708 4.338 -3.033 1.00 96.88 438 ALA A O 1
ATOM 3395 N N . GLU A 1 439 ? 10.367 3.501 -0.973 1.00 98.00 439 GLU A N 1
ATOM 3396 C CA . GLU A 1 439 ? 11.579 2.684 -0.942 1.00 98.00 439 GLU A CA 1
ATOM 3397 C C . GLU A 1 439 ? 11.315 1.237 -0.528 1.00 98.00 439 GLU A C 1
ATOM 3399 O O . GLU A 1 439 ? 10.343 0.944 0.178 1.00 98.00 439 GLU A O 1
ATOM 3404 N N . TYR A 1 440 ? 12.243 0.343 -0.880 1.00 98.50 440 TYR A N 1
ATOM 3405 C CA . TYR A 1 440 ? 12.231 -1.075 -0.509 1.00 98.50 440 TYR A CA 1
ATOM 3406 C C . TYR A 1 440 ? 10.968 -1.809 -0.979 1.00 98.50 440 TYR A C 1
ATOM 3408 O O . TYR A 1 440 ? 10.302 -2.503 -0.200 1.00 98.50 440 TYR A O 1
ATOM 3416 N N . TRP A 1 441 ? 10.641 -1.650 -2.258 1.00 98.62 441 TRP A N 1
ATOM 3417 C CA . TRP A 1 441 ? 9.689 -2.496 -2.969 1.00 98.62 441 TRP A CA 1
ATOM 3418 C C . TRP A 1 441 ? 10.388 -3.482 -3.886 1.00 98.62 441 TRP A C 1
ATOM 3420 O O . TRP A 1 441 ? 11.424 -3.179 -4.468 1.00 98.62 441 TRP A O 1
ATOM 3430 N N . GLU A 1 442 ? 9.770 -4.642 -4.060 1.00 98.75 442 GLU A N 1
ATOM 3431 C CA . GLU A 1 442 ? 10.150 -5.612 -5.072 1.00 98.75 442 GLU A CA 1
ATOM 3432 C C . GLU A 1 442 ? 8.953 -5.940 -5.972 1.00 98.75 442 GLU A C 1
ATOM 3434 O O . GLU A 1 442 ? 7.882 -6.333 -5.494 1.00 98.75 442 GLU A O 1
ATOM 3439 N N . PHE A 1 443 ? 9.141 -5.805 -7.281 1.00 98.62 443 PHE A N 1
ATOM 3440 C CA . PHE A 1 443 ? 8.131 -6.050 -8.304 1.00 98.62 443 PHE A CA 1
ATOM 3441 C C . PHE A 1 443 ? 8.560 -7.205 -9.196 1.00 98.62 443 PHE A C 1
ATOM 3443 O O . PHE A 1 443 ? 9.661 -7.179 -9.746 1.00 98.62 443 PHE A O 1
ATOM 3450 N N . TYR A 1 444 ? 7.681 -8.193 -9.377 1.00 98.06 444 TYR A N 1
ATOM 3451 C CA . TYR A 1 444 ? 7.992 -9.367 -10.192 1.00 98.06 444 TYR A CA 1
ATOM 3452 C C . TYR A 1 444 ? 6.867 -9.765 -11.137 1.00 98.06 444 TYR A C 1
ATOM 3454 O O . TYR A 1 444 ? 5.703 -9.830 -10.735 1.00 98.06 444 TYR A O 1
ATOM 3462 N N . ASP A 1 445 ? 7.249 -10.191 -12.341 1.00 97.31 445 ASP A N 1
ATOM 3463 C CA . ASP A 1 445 ? 6.399 -10.998 -13.224 1.00 97.31 445 ASP A CA 1
ATOM 3464 C C . ASP A 1 445 ? 5.098 -10.277 -13.658 1.00 97.31 445 ASP A C 1
ATOM 3466 O O . ASP A 1 445 ? 4.023 -10.880 -13.694 1.00 97.31 445 ASP A O 1
ATOM 3470 N N . LEU A 1 446 ? 5.180 -8.975 -13.964 1.00 98.12 446 LEU A N 1
ATOM 3471 C CA . LEU A 1 446 ? 4.035 -8.140 -14.361 1.00 98.12 446 LEU A CA 1
ATOM 3472 C C . LEU A 1 446 ? 4.149 -7.682 -15.818 1.00 98.12 446 LEU A C 1
ATOM 3474 O O . LEU A 1 446 ? 5.215 -7.250 -16.252 1.00 98.12 446 LEU A O 1
ATOM 3478 N N . GLU A 1 447 ? 3.034 -7.714 -16.549 1.00 98.62 447 GLU A N 1
ATOM 3479 C CA . GLU A 1 447 ? 2.909 -7.133 -17.889 1.00 98.62 447 GLU A CA 1
ATOM 3480 C C . GLU A 1 447 ? 2.016 -5.884 -17.838 1.00 98.62 447 GLU A C 1
ATOM 3482 O O . GLU A 1 447 ? 0.864 -5.964 -17.419 1.00 98.62 447 GLU A O 1
ATOM 3487 N N . LEU A 1 448 ? 2.547 -4.733 -18.248 1.00 98.81 448 LEU A N 1
ATOM 3488 C CA . LEU A 1 448 ? 1.916 -3.414 -18.159 1.00 98.81 448 LEU A CA 1
ATOM 3489 C C . LEU A 1 448 ? 1.719 -2.861 -19.573 1.00 98.81 448 LEU A C 1
ATOM 3491 O O . LEU A 1 448 ? 2.694 -2.696 -20.318 1.00 98.81 448 LEU A O 1
ATOM 3495 N N . ILE A 1 449 ? 0.462 -2.632 -19.956 1.00 98.81 449 ILE A N 1
ATOM 3496 C CA . ILE A 1 449 ? 0.097 -2.301 -21.338 1.00 98.81 449 ILE A CA 1
ATOM 3497 C C . ILE A 1 449 ? -0.819 -1.096 -21.426 1.00 98.81 449 ILE A C 1
ATOM 3499 O O . ILE A 1 449 ? -1.625 -0.879 -20.527 1.00 98.81 449 ILE A O 1
ATOM 3503 N N . ASN A 1 450 ? -0.740 -0.377 -22.546 1.00 98.38 450 ASN A N 1
ATOM 3504 C CA . ASN A 1 450 ? -1.650 0.715 -22.895 1.00 98.38 450 ASN A CA 1
ATOM 3505 C C . ASN A 1 450 ? -1.796 1.799 -21.808 1.00 98.38 450 ASN A C 1
ATOM 3507 O O . ASN A 1 450 ? -2.820 2.466 -21.732 1.00 98.38 450 ASN A O 1
ATOM 3511 N N . GLY A 1 451 ? -0.811 1.958 -20.928 1.00 97.44 451 GLY A N 1
ATOM 3512 C CA . GLY A 1 451 ? -0.797 3.020 -19.930 1.00 97.44 451 GLY A CA 1
ATOM 3513 C C . GLY A 1 451 ? -0.220 4.313 -20.488 1.00 97.44 451 GLY A C 1
ATOM 3514 O O . GLY A 1 451 ? 0.399 4.284 -21.554 1.00 97.44 451 GLY A O 1
ATOM 3515 N N . PRO A 1 452 ? -0.339 5.431 -19.755 1.00 95.56 452 PRO A N 1
ATOM 3516 C CA . PRO A 1 452 ? 0.440 6.617 -20.069 1.00 95.56 452 PRO A CA 1
ATOM 3517 C C . PRO A 1 452 ? 1.928 6.287 -19.941 1.00 95.56 452 PRO A C 1
ATOM 3519 O O . PRO A 1 452 ? 2.668 6.503 -20.873 1.00 95.56 452 PRO A O 1
ATOM 3522 N N . TYR A 1 453 ? 2.342 5.617 -18.867 1.00 97.88 453 TYR A N 1
ATOM 3523 C CA . TYR A 1 453 ? 3.630 4.921 -18.775 1.00 97.88 453 TYR A CA 1
ATOM 3524 C C . TYR A 1 453 ? 3.347 3.502 -18.279 1.00 97.88 453 TYR A C 1
ATOM 3526 O O . TYR A 1 453 ? 2.341 3.282 -17.594 1.00 97.88 453 TYR A O 1
ATOM 3534 N N . GLY A 1 454 ? 4.225 2.540 -18.556 1.00 98.31 454 GLY A N 1
ATOM 3535 C CA . GLY A 1 454 ? 4.137 1.237 -17.890 1.00 98.31 454 GLY A CA 1
ATOM 3536 C C . GLY A 1 454 ? 4.476 1.385 -16.403 1.00 98.31 454 GLY A C 1
ATOM 3537 O O . GLY A 1 454 ? 3.615 1.245 -15.532 1.00 98.31 454 GLY A O 1
ATOM 3538 N N . VAL A 1 455 ? 5.727 1.748 -16.125 1.00 98.81 455 VAL A N 1
ATOM 3539 C CA . VAL A 1 455 ? 6.225 2.107 -14.790 1.00 98.81 455 VAL A CA 1
ATOM 3540 C C . VAL A 1 455 ? 6.702 3.551 -14.806 1.00 98.81 455 VAL A C 1
ATOM 3542 O O . VAL A 1 455 ? 7.509 3.914 -15.658 1.00 98.81 455 VAL A O 1
ATOM 3545 N N . TYR A 1 456 ? 6.250 4.343 -13.837 1.00 98.56 456 TYR A N 1
ATOM 3546 C CA . TYR A 1 456 ? 6.788 5.668 -13.556 1.00 98.56 456 TYR A CA 1
ATOM 3547 C C . TYR A 1 456 ? 7.216 5.725 -12.088 1.00 98.56 456 TYR A C 1
ATOM 3549 O O . TYR A 1 456 ? 6.387 5.607 -11.185 1.00 98.56 456 TYR A O 1
ATOM 3557 N N . SER A 1 457 ? 8.522 5.840 -11.855 1.00 98.56 457 SER A N 1
ATOM 3558 C CA . SER A 1 457 ? 9.144 5.796 -10.532 1.00 98.56 457 SER A CA 1
ATOM 3559 C C . SER A 1 457 ? 9.951 7.065 -10.300 1.00 98.56 457 SER A C 1
ATOM 3561 O O . SER A 1 457 ? 11.020 7.242 -10.883 1.00 98.56 457 SER A O 1
ATOM 3563 N N . ARG A 1 458 ? 9.455 7.934 -9.423 1.00 98.12 458 ARG A N 1
ATOM 3564 C CA . ARG A 1 458 ? 10.015 9.258 -9.161 1.00 98.12 458 ARG A CA 1
ATOM 3565 C C . ARG A 1 458 ? 10.455 9.391 -7.706 1.00 98.12 458 ARG A C 1
ATOM 3567 O O . ARG A 1 458 ? 9.706 9.013 -6.813 1.00 98.12 458 ARG A O 1
ATOM 3574 N N . ASP A 1 459 ? 11.641 9.951 -7.467 1.00 98.19 459 ASP A N 1
ATOM 3575 C CA . ASP A 1 459 ? 12.141 10.228 -6.107 1.00 98.19 459 ASP A CA 1
ATOM 3576 C C . ASP A 1 459 ? 12.105 8.963 -5.214 1.00 98.19 459 ASP A C 1
ATOM 3578 O O . ASP A 1 459 ? 11.856 8.995 -4.011 1.00 98.19 459 ASP A O 1
ATOM 3582 N N . ALA A 1 460 ? 12.305 7.803 -5.843 1.00 98.25 460 ALA A N 1
ATOM 3583 C CA . ALA A 1 460 ? 12.099 6.486 -5.260 1.00 98.25 460 ALA A CA 1
ATOM 3584 C C . ALA A 1 460 ? 13.398 5.688 -5.341 1.00 98.25 460 ALA A C 1
ATOM 3586 O O . ALA A 1 460 ? 14.061 5.662 -6.380 1.00 98.25 460 ALA A O 1
ATOM 3587 N N . SER A 1 461 ? 13.775 5.046 -4.238 1.00 98.50 461 SER A N 1
ATOM 3588 C CA . SER A 1 461 ? 15.105 4.454 -4.080 1.00 98.50 461 SER A CA 1
ATOM 3589 C C . SER A 1 461 ? 15.060 3.052 -3.486 1.00 98.50 461 SER A C 1
ATOM 3591 O O . SER A 1 461 ? 14.099 2.672 -2.822 1.00 98.50 461 SER A O 1
ATOM 3593 N N . ASN A 1 462 ? 16.127 2.275 -3.676 1.00 98.69 462 ASN A N 1
ATOM 3594 C CA . ASN A 1 462 ? 16.253 0.922 -3.119 1.00 98.69 462 ASN A CA 1
ATOM 3595 C C . ASN A 1 462 ? 15.128 -0.036 -3.565 1.00 98.69 462 ASN A C 1
ATOM 3597 O O . ASN A 1 462 ? 14.741 -0.929 -2.805 1.00 98.69 462 ASN A O 1
ATOM 3601 N N . ASN A 1 463 ? 14.566 0.166 -4.761 1.00 98.75 463 ASN A N 1
ATOM 3602 C CA . ASN A 1 463 ? 13.519 -0.694 -5.308 1.00 98.75 463 ASN A CA 1
ATOM 3603 C C . ASN A 1 463 ? 14.092 -1.705 -6.307 1.00 98.75 463 ASN A C 1
ATOM 3605 O O . ASN A 1 463 ? 15.064 -1.441 -7.017 1.00 98.75 463 ASN A O 1
ATOM 3609 N N . HIS A 1 464 ? 13.462 -2.871 -6.367 1.00 98.88 464 HIS A N 1
ATOM 3610 C CA . HIS A 1 464 ? 13.838 -3.986 -7.225 1.00 98.88 464 HIS A CA 1
ATOM 3611 C C . HIS A 1 464 ? 12.712 -4.296 -8.205 1.00 98.88 464 HIS A C 1
ATOM 3613 O O . HIS A 1 464 ? 11.562 -4.480 -7.810 1.00 98.88 464 HIS A O 1
ATOM 3619 N N . TYR A 1 465 ? 13.040 -4.390 -9.484 1.00 98.81 465 TYR A N 1
ATOM 3620 C CA . TYR A 1 465 ? 12.103 -4.687 -10.558 1.00 98.81 465 TYR A CA 1
ATOM 3621 C C . TYR A 1 465 ? 12.664 -5.848 -11.363 1.00 98.81 465 TYR A C 1
ATOM 3623 O O . TYR A 1 465 ? 13.769 -5.752 -11.887 1.00 98.81 465 TYR A O 1
ATOM 3631 N N . GLU A 1 466 ? 11.928 -6.947 -11.488 1.00 98.44 466 GLU A N 1
ATOM 3632 C CA . GLU A 1 466 ? 12.446 -8.139 -12.153 1.00 98.44 466 GLU A CA 1
ATOM 3633 C C . GLU A 1 466 ? 11.396 -8.819 -13.030 1.00 98.44 466 GLU A C 1
ATOM 3635 O O . GLU A 1 466 ? 10.280 -9.106 -12.598 1.00 98.44 466 GLU A O 1
ATOM 3640 N N . ARG A 1 467 ? 11.770 -9.102 -14.285 1.00 97.88 467 ARG A N 1
ATOM 3641 C CA . ARG A 1 467 ? 10.876 -9.693 -15.301 1.00 97.88 467 ARG A CA 1
ATOM 3642 C C . ARG A 1 467 ? 9.581 -8.890 -15.476 1.00 97.88 467 ARG A C 1
ATOM 3644 O O . ARG A 1 467 ? 8.486 -9.446 -15.563 1.00 97.88 467 ARG A O 1
ATOM 3651 N N . ILE A 1 468 ? 9.725 -7.569 -15.524 1.00 98.69 468 ILE A N 1
ATOM 3652 C CA . ILE A 1 468 ? 8.646 -6.658 -15.902 1.00 98.69 468 ILE A CA 1
ATOM 3653 C C . ILE A 1 468 ? 8.584 -6.582 -17.429 1.00 98.69 468 ILE A C 1
ATOM 3655 O O . ILE A 1 468 ? 9.616 -6.537 -18.101 1.00 98.69 468 ILE A O 1
ATOM 3659 N N . VAL A 1 469 ? 7.371 -6.579 -17.974 1.00 98.81 469 VAL A N 1
ATOM 3660 C CA . VAL A 1 469 ? 7.108 -6.351 -19.395 1.00 98.81 469 VAL A CA 1
ATOM 3661 C C . VAL A 1 469 ? 6.306 -5.068 -19.533 1.00 98.81 469 VAL A C 1
ATOM 3663 O O . VAL A 1 469 ? 5.230 -4.956 -18.955 1.00 98.81 469 VAL A O 1
ATOM 3666 N N . THR A 1 470 ? 6.791 -4.117 -20.317 1.00 98.88 470 THR A N 1
ATOM 3667 C CA . THR A 1 470 ? 6.083 -2.870 -20.618 1.00 98.88 470 THR A CA 1
ATOM 3668 C C . THR A 1 470 ? 5.919 -2.773 -22.126 1.00 98.88 470 THR A C 1
ATOM 3670 O O . THR A 1 470 ? 6.889 -2.814 -22.879 1.00 98.88 470 THR A O 1
ATOM 3673 N N . ARG A 1 471 ? 4.681 -2.735 -22.621 1.00 98.69 471 ARG A N 1
ATOM 3674 C CA . ARG A 1 471 ? 4.476 -2.701 -24.072 1.00 98.69 471 ARG A CA 1
ATOM 3675 C C . ARG A 1 471 ? 3.257 -1.935 -24.502 1.00 98.69 471 ARG A C 1
ATOM 3677 O O . ARG A 1 471 ? 2.254 -1.907 -23.799 1.00 98.69 471 ARG A O 1
ATOM 3684 N N . ASP A 1 472 ? 3.333 -1.404 -25.715 1.00 98.62 472 ASP A N 1
ATOM 3685 C CA . ASP A 1 472 ? 2.223 -0.688 -26.335 1.00 98.62 472 ASP A CA 1
ATOM 3686 C C . ASP A 1 472 ? 1.698 0.471 -25.454 1.00 98.62 472 ASP A C 1
ATOM 3688 O O . ASP A 1 472 ? 0.548 0.879 -25.613 1.00 98.62 472 ASP A O 1
ATOM 3692 N N . ASN A 1 473 ? 2.521 1.014 -24.546 1.00 98.62 473 ASN A N 1
ATOM 3693 C CA . ASN A 1 473 ? 2.160 2.182 -23.743 1.00 98.62 473 ASN A CA 1
ATOM 3694 C C . ASN A 1 473 ? 2.185 3.454 -24.601 1.00 98.62 473 ASN A C 1
ATOM 3696 O O . ASN A 1 473 ? 2.755 3.467 -25.699 1.00 98.62 473 ASN A O 1
ATOM 3700 N N . TYR A 1 474 ? 1.518 4.490 -24.100 1.00 97.69 474 TYR A N 1
ATOM 3701 C CA . TYR A 1 474 ? 1.340 5.792 -24.740 1.00 97.69 474 TYR A CA 1
ATOM 3702 C C . TYR A 1 474 ? 2.418 6.825 -24.353 1.00 97.69 474 TYR A C 1
ATOM 3704 O O . TYR A 1 474 ? 2.318 7.994 -24.708 1.00 97.69 474 TYR A O 1
ATOM 3712 N N . GLU A 1 475 ? 3.441 6.371 -23.639 1.00 96.19 475 GLU A N 1
ATOM 3713 C CA . GLU A 1 475 ? 4.728 7.012 -23.371 1.00 96.19 475 GLU A CA 1
ATOM 3714 C C . GLU A 1 475 ? 5.720 5.869 -23.062 1.00 96.19 475 GLU A C 1
ATOM 3716 O O . GLU A 1 475 ? 5.427 4.693 -23.307 1.00 96.19 475 GLU A O 1
ATOM 3721 N N . THR A 1 476 ? 6.890 6.196 -22.541 1.00 98.38 476 THR A N 1
ATOM 3722 C CA . THR A 1 476 ? 7.969 5.332 -22.089 1.00 98.38 476 THR A CA 1
ATOM 3723 C C . THR A 1 476 ? 7.456 4.147 -21.291 1.00 98.38 476 THR A C 1
ATOM 3725 O O . THR A 1 476 ? 6.637 4.245 -20.371 1.00 98.38 476 THR A O 1
ATOM 3728 N N . GLY A 1 477 ? 7.987 2.976 -21.635 1.00 98.75 477 GLY A N 1
ATOM 3729 C CA . GLY A 1 477 ? 7.613 1.740 -20.969 1.00 98.75 477 GLY A CA 1
ATOM 3730 C C . GLY A 1 477 ? 7.991 1.749 -19.490 1.00 98.75 477 GLY A C 1
ATOM 3731 O O . GLY A 1 477 ? 7.156 1.427 -18.647 1.00 98.75 477 GLY A O 1
ATOM 3732 N N . PHE A 1 478 ? 9.235 2.101 -19.169 1.00 98.88 478 PHE A N 1
ATOM 3733 C CA . PHE A 1 478 ? 9.752 2.112 -17.801 1.00 98.88 478 PHE A CA 1
ATOM 3734 C C . PHE A 1 478 ? 10.595 3.364 -17.553 1.00 98.88 478 PHE A C 1
ATOM 3736 O O . PHE A 1 478 ? 11.623 3.518 -18.205 1.00 98.88 478 PHE A O 1
ATOM 3743 N N . GLN A 1 479 ? 10.208 4.207 -16.594 1.00 98.75 479 GLN A N 1
ATOM 3744 C CA . GLN A 1 479 ? 10.922 5.442 -16.263 1.00 98.75 479 GLN A CA 1
ATOM 3745 C C . GLN A 1 479 ? 11.326 5.514 -14.786 1.00 98.75 479 GLN A C 1
ATOM 3747 O O . GLN A 1 479 ? 10.487 5.369 -13.894 1.00 98.75 479 GLN A O 1
ATOM 3752 N N . LEU A 1 480 ? 12.609 5.793 -14.549 1.00 98.75 480 LEU A N 1
ATOM 3753 C CA . LEU A 1 480 ? 13.145 6.337 -13.300 1.00 98.75 480 LEU A CA 1
ATOM 3754 C C . LEU A 1 480 ? 13.348 7.852 -13.451 1.00 98.75 480 LEU A C 1
ATOM 3756 O O . LEU A 1 480 ? 13.751 8.309 -14.521 1.00 98.75 480 LEU A O 1
ATOM 3760 N N . GLN A 1 481 ? 13.079 8.623 -12.397 1.00 98.25 481 GLN A N 1
ATOM 3761 C CA . GLN A 1 481 ? 13.208 10.081 -12.422 1.00 98.25 481 GLN A CA 1
ATOM 3762 C C . GLN A 1 481 ? 13.499 10.688 -11.039 1.00 98.25 481 GLN A C 1
ATOM 3764 O O . GLN A 1 481 ? 13.143 10.107 -10.010 1.00 98.25 481 GLN A O 1
ATOM 3769 N N . GLY A 1 482 ? 14.073 11.895 -11.013 1.00 98.00 482 GLY A N 1
ATOM 3770 C CA . GLY A 1 482 ? 14.281 12.673 -9.792 1.00 98.00 482 GLY A CA 1
ATOM 3771 C C . GLY A 1 482 ? 15.413 12.101 -8.947 1.00 98.00 482 GLY A C 1
ATOM 3772 O O . GLY A 1 482 ? 16.398 11.628 -9.504 1.00 98.00 482 GLY A O 1
ATOM 3773 N N . ALA A 1 483 ? 15.256 12.102 -7.622 1.00 98.06 483 ALA A N 1
ATOM 3774 C CA . ALA A 1 483 ? 16.220 11.588 -6.641 1.00 98.06 483 ALA A CA 1
ATOM 3775 C C . ALA A 1 483 ? 16.290 10.040 -6.592 1.00 98.06 483 ALA A C 1
ATOM 3777 O O . ALA A 1 483 ? 16.348 9.429 -5.518 1.00 98.06 483 ALA A O 1
ATOM 3778 N N . ALA A 1 484 ? 16.188 9.375 -7.745 1.00 98.19 484 ALA A N 1
ATOM 3779 C CA . ALA A 1 484 ? 16.139 7.922 -7.842 1.00 98.19 484 ALA A CA 1
ATOM 3780 C C . ALA A 1 484 ? 17.531 7.326 -7.609 1.00 98.19 484 ALA A C 1
ATOM 3782 O O . ALA A 1 484 ? 18.442 7.576 -8.386 1.00 98.19 484 ALA A O 1
ATOM 3783 N N . SER A 1 485 ? 17.709 6.498 -6.577 1.00 98.56 485 SER A N 1
ATOM 3784 C CA . SER A 1 485 ? 19.005 5.879 -6.260 1.00 98.56 485 SER A CA 1
ATOM 3785 C C . SER A 1 485 ? 18.879 4.400 -5.906 1.00 98.56 485 SER A C 1
ATOM 3787 O O . SER A 1 485 ? 17.874 3.949 -5.352 1.00 98.56 485 SER A O 1
ATOM 3789 N N . ASN A 1 486 ? 19.926 3.623 -6.181 1.00 98.69 486 ASN A N 1
ATOM 3790 C CA . ASN A 1 486 ? 20.006 2.200 -5.832 1.00 98.69 486 ASN A CA 1
ATOM 3791 C C . ASN A 1 486 ? 18.825 1.350 -6.345 1.00 98.69 486 ASN A C 1
ATOM 3793 O O . ASN A 1 486 ? 18.472 0.339 -5.730 1.00 98.69 486 ASN A O 1
ATOM 3797 N N . ASN A 1 487 ? 18.181 1.750 -7.445 1.00 98.88 487 ASN A N 1
ATOM 3798 C CA . ASN A 1 487 ? 17.136 0.941 -8.064 1.00 98.88 487 ASN A CA 1
ATOM 3799 C C . ASN A 1 487 ? 17.760 -0.117 -8.972 1.00 98.88 487 ASN A C 1
ATOM 3801 O O . ASN A 1 487 ? 18.674 0.168 -9.745 1.00 98.88 487 ASN A O 1
ATOM 3805 N N . THR A 1 488 ? 17.247 -1.341 -8.908 1.00 98.81 488 THR A N 1
ATOM 3806 C CA . THR A 1 488 ? 17.719 -2.454 -9.737 1.00 98.81 488 THR A CA 1
ATOM 3807 C C . THR A 1 488 ? 16.604 -2.921 -10.662 1.00 98.81 488 THR A C 1
ATOM 3809 O O . THR A 1 488 ? 15.546 -3.335 -10.196 1.00 98.81 488 THR A O 1
ATOM 3812 N N . VAL A 1 489 ? 16.845 -2.883 -11.972 1.00 98.88 489 VAL A N 1
ATOM 3813 C CA . VAL A 1 489 ? 15.914 -3.335 -13.011 1.00 98.88 489 VAL A CA 1
ATOM 3814 C C . VAL A 1 489 ? 16.531 -4.512 -13.761 1.00 98.88 489 VAL A C 1
ATOM 3816 O O . VAL A 1 489 ? 17.494 -4.358 -14.512 1.00 98.88 489 VAL A O 1
ATOM 3819 N N . LEU A 1 490 ? 15.980 -5.706 -13.552 1.00 98.69 490 LEU A N 1
ATOM 3820 C CA . LEU A 1 490 ? 16.464 -6.961 -14.116 1.00 98.69 490 LEU A CA 1
ATOM 3821 C C . LEU A 1 490 ? 15.484 -7.538 -15.134 1.00 98.69 490 LEU A C 1
ATOM 3823 O O . LEU A 1 490 ? 14.286 -7.673 -14.881 1.00 98.69 490 LEU A O 1
ATOM 3827 N N . TYR A 1 491 ? 16.017 -7.975 -16.272 1.00 98.44 491 TYR A N 1
ATOM 3828 C CA . TYR A 1 491 ? 15.278 -8.762 -17.263 1.00 98.44 491 TYR A CA 1
ATOM 3829 C C . TYR A 1 491 ? 14.007 -8.073 -17.792 1.00 98.44 491 TYR A C 1
ATOM 3831 O O . TYR A 1 491 ? 13.020 -8.743 -18.097 1.00 98.44 491 TYR A O 1
ATOM 3839 N N . LEU A 1 492 ? 14.042 -6.740 -17.908 1.00 98.88 492 LEU A N 1
ATOM 3840 C CA . LEU A 1 492 ? 12.978 -5.926 -18.500 1.00 98.88 492 LEU A CA 1
ATOM 3841 C C . LEU A 1 492 ? 12.803 -6.260 -19.988 1.00 98.88 492 LEU A C 1
ATOM 3843 O O . LEU A 1 492 ? 13.782 -6.316 -20.732 1.00 98.88 492 LEU A O 1
ATOM 3847 N N . ASP A 1 493 ? 11.561 -6.423 -20.429 1.00 98.94 493 ASP A N 1
ATOM 3848 C CA . ASP A 1 493 ? 11.191 -6.350 -21.844 1.00 98.94 493 ASP A CA 1
ATOM 3849 C C . ASP A 1 493 ? 10.333 -5.110 -22.065 1.00 98.94 493 ASP A C 1
ATOM 3851 O O . ASP A 1 493 ? 9.212 -5.055 -21.565 1.00 98.94 493 ASP A O 1
ATOM 3855 N N . SER A 1 494 ? 10.835 -4.139 -22.825 1.00 98.94 494 SER A N 1
ATOM 3856 C CA . SER A 1 494 ? 10.107 -2.899 -23.098 1.00 98.94 494 SER A CA 1
ATOM 3857 C C . SER A 1 494 ? 10.017 -2.603 -24.588 1.00 98.94 494 SER A C 1
ATOM 3859 O O . SER A 1 494 ? 11.047 -2.455 -25.257 1.00 98.94 494 SER A O 1
ATOM 3861 N N . TYR A 1 495 ? 8.798 -2.567 -25.134 1.00 98.88 495 TYR A N 1
ATOM 3862 C CA . TYR A 1 495 ? 8.637 -2.519 -26.583 1.00 98.88 495 TYR A CA 1
ATOM 3863 C C . TYR A 1 495 ? 7.353 -1.913 -27.119 1.00 98.88 495 TYR A C 1
ATOM 3865 O O . TYR A 1 495 ? 6.279 -2.025 -26.535 1.00 98.88 495 TYR A O 1
ATOM 3873 N N . ARG A 1 496 ? 7.444 -1.371 -28.341 1.00 98.81 496 ARG A N 1
ATOM 3874 C CA . ARG A 1 496 ? 6.308 -0.761 -29.055 1.00 98.81 496 ARG A CA 1
ATOM 3875 C C . ARG A 1 496 ? 5.615 0.356 -28.265 1.00 98.81 496 ARG A C 1
ATOM 3877 O O . ARG A 1 496 ? 4.449 0.655 -28.526 1.00 98.81 496 ARG A O 1
ATOM 3884 N N . ASN A 1 497 ? 6.321 0.965 -27.322 1.00 98.81 497 ASN A N 1
ATOM 3885 C CA . ASN A 1 497 ? 5.850 2.162 -26.650 1.00 98.81 497 ASN A CA 1
ATOM 3886 C C . ASN A 1 497 ? 5.858 3.330 -27.647 1.00 98.81 497 ASN A C 1
ATOM 3888 O O . ASN A 1 497 ? 6.705 3.376 -28.548 1.00 98.81 497 ASN A O 1
ATOM 3892 N N . ARG A 1 498 ? 4.858 4.209 -27.546 1.00 98.00 498 ARG A N 1
ATOM 3893 C CA . ARG A 1 498 ? 4.610 5.290 -28.507 1.00 98.00 498 ARG A CA 1
ATOM 3894 C C . ARG A 1 498 ? 4.053 6.516 -27.809 1.00 98.00 498 ARG A C 1
ATOM 3896 O O . ARG A 1 498 ? 3.142 6.334 -27.029 1.00 98.00 498 ARG A O 1
ATOM 3903 N N . ASP A 1 499 ? 4.477 7.726 -28.150 1.00 95.88 499 ASP A N 1
ATOM 3904 C CA . ASP A 1 499 ? 3.856 8.937 -27.601 1.00 95.88 499 ASP A CA 1
ATOM 3905 C C . ASP A 1 499 ? 3.034 9.669 -28.673 1.00 95.88 499 ASP A C 1
ATOM 3907 O O . ASP A 1 499 ? 3.594 10.405 -29.490 1.00 95.88 499 ASP A O 1
ATOM 3911 N N . PRO A 1 500 ? 1.701 9.487 -28.724 1.00 95.12 500 PRO A N 1
ATOM 3912 C CA . PRO A 1 500 ? 0.861 10.275 -29.619 1.00 95.12 500 PRO A CA 1
ATOM 3913 C C . PRO A 1 500 ? 0.810 11.764 -29.238 1.00 95.12 500 PRO A C 1
ATOM 3915 O O . PRO A 1 500 ? 0.442 12.576 -30.085 1.00 95.12 500 PRO A O 1
ATOM 3918 N N . ARG A 1 501 ? 1.184 12.139 -28.006 1.00 95.25 501 ARG A N 1
ATOM 3919 C CA . ARG A 1 501 ? 1.138 13.526 -27.518 1.00 95.25 501 ARG A CA 1
ATOM 3920 C C . ARG A 1 501 ? 2.280 14.375 -28.053 1.00 95.25 501 ARG A C 1
ATOM 3922 O O . ARG A 1 501 ? 2.164 15.594 -28.054 1.00 95.25 501 ARG A O 1
ATOM 3929 N N . LYS A 1 502 ? 3.365 13.737 -28.490 1.00 94.69 502 LYS A N 1
ATOM 3930 C CA . LYS A 1 502 ? 4.566 14.391 -29.015 1.00 94.69 502 LYS A CA 1
ATOM 3931 C C . LYS A 1 502 ? 5.027 13.791 -30.343 1.00 94.69 502 LYS A C 1
ATOM 3933 O O . LYS A 1 502 ? 6.213 13.656 -30.601 1.00 94.69 502 LYS A O 1
ATOM 3938 N N . ASN A 1 503 ? 4.095 13.349 -31.193 1.00 96.00 503 ASN A N 1
ATOM 3939 C CA . ASN A 1 503 ? 4.421 12.854 -32.541 1.00 96.00 503 ASN A CA 1
ATOM 3940 C C . ASN A 1 503 ? 5.471 11.718 -32.594 1.00 96.00 503 ASN A C 1
ATOM 3942 O O . ASN A 1 503 ? 6.165 11.530 -33.602 1.00 96.00 503 ASN A O 1
ATOM 3946 N N . GLY A 1 504 ? 5.556 10.920 -31.530 1.00 93.62 504 GLY A N 1
ATOM 3947 C CA . GLY A 1 504 ? 6.539 9.856 -31.380 1.00 93.62 504 GLY A CA 1
ATOM 3948 C C . GLY A 1 504 ? 7.850 10.250 -30.698 1.00 93.62 504 GLY A C 1
ATOM 3949 O O . GLY A 1 504 ? 8.700 9.384 -30.559 1.00 93.62 504 GLY A O 1
ATOM 3950 N N . GLU A 1 505 ? 8.021 11.490 -30.263 1.00 91.00 505 GLU A N 1
ATOM 3951 C CA . GLU A 1 505 ? 9.100 11.897 -29.356 1.00 91.00 505 GLU A CA 1
ATOM 3952 C C . GLU A 1 505 ? 8.779 11.433 -27.917 1.00 91.00 505 GLU A C 1
ATOM 3954 O O . GLU A 1 505 ? 7.616 11.361 -27.532 1.00 91.00 505 GLU A O 1
ATOM 3959 N N . SER A 1 506 ? 9.789 11.155 -27.093 1.00 91.38 506 SER A N 1
ATOM 3960 C CA . SER A 1 506 ? 9.725 10.843 -25.650 1.00 91.38 506 SER A CA 1
ATOM 3961 C C . SER A 1 506 ? 9.291 9.438 -25.220 1.00 91.38 506 SER A C 1
ATOM 3963 O O . SER A 1 506 ? 9.372 9.145 -24.033 1.00 91.38 506 SER A O 1
ATOM 3965 N N . ALA A 1 507 ? 8.838 8.552 -26.112 1.00 97.44 507 ALA A N 1
ATOM 3966 C CA . ALA A 1 507 ? 8.419 7.201 -25.712 1.00 97.44 507 ALA A CA 1
ATOM 3967 C C . ALA A 1 507 ? 9.505 6.143 -25.933 1.00 97.44 507 ALA A C 1
ATOM 3969 O O . ALA A 1 507 ? 9.578 5.502 -26.992 1.00 97.44 507 ALA A O 1
ATOM 3970 N N . ASP A 1 508 ? 10.268 5.898 -24.870 1.00 98.75 508 ASP A N 1
ATOM 3971 C CA . ASP A 1 508 ? 11.403 4.983 -24.867 1.00 98.75 508 ASP A CA 1
ATOM 3972 C C . ASP A 1 508 ? 11.058 3.577 -24.369 1.00 98.75 508 ASP A C 1
ATOM 3974 O O . ASP A 1 508 ? 10.001 3.288 -23.792 1.00 98.75 508 ASP A O 1
ATOM 3978 N N . GLY A 1 509 ? 12.001 2.657 -24.560 1.00 98.81 509 GLY A N 1
ATOM 3979 C CA . GLY A 1 509 ? 11.969 1.379 -23.861 1.00 98.81 509 GLY A CA 1
ATOM 3980 C C . GLY A 1 509 ? 12.197 1.570 -22.358 1.00 98.81 509 GLY A C 1
ATOM 3981 O O . GLY A 1 509 ? 11.347 1.220 -21.532 1.00 98.81 509 GLY A O 1
ATOM 3982 N N . PHE A 1 510 ? 13.351 2.122 -22.010 1.00 98.88 510 PHE A N 1
ATOM 3983 C CA . PHE A 1 510 ? 13.740 2.435 -20.639 1.00 98.88 510 PHE A CA 1
ATOM 3984 C C . PHE A 1 510 ? 14.267 3.865 -20.562 1.00 98.88 510 PHE A C 1
ATOM 3986 O O . PHE A 1 510 ? 15.107 4.252 -21.369 1.00 98.88 510 PHE A O 1
ATOM 3993 N N . ALA A 1 511 ? 13.837 4.599 -19.546 1.00 98.69 511 ALA A N 1
ATOM 3994 C CA . ALA A 1 511 ? 14.328 5.928 -19.243 1.00 98.69 511 ALA A CA 1
ATOM 3995 C C . ALA A 1 511 ? 14.830 6.005 -17.799 1.00 98.69 511 ALA A C 1
ATOM 3997 O O . ALA A 1 511 ? 14.210 5.474 -16.875 1.00 98.69 511 ALA A O 1
ATOM 3998 N N . CYS A 1 512 ? 15.938 6.707 -17.601 1.00 98.50 512 CYS A N 1
ATOM 3999 C CA . CYS A 1 512 ? 16.354 7.210 -16.297 1.00 98.50 512 CYS A CA 1
ATOM 4000 C C . CYS A 1 512 ? 16.760 8.660 -16.516 1.00 98.50 512 CYS A C 1
ATOM 4002 O O . CYS A 1 512 ? 17.880 8.902 -16.947 1.00 98.50 512 CYS A O 1
ATOM 4004 N N . LYS A 1 513 ? 15.810 9.579 -16.337 1.00 95.44 513 LYS A N 1
ATOM 4005 C CA . LYS A 1 513 ? 15.874 10.949 -16.863 1.00 95.44 513 LYS A CA 1
ATOM 4006 C C . LYS A 1 513 ? 15.618 11.992 -15.788 1.00 95.44 513 LYS A C 1
ATOM 4008 O O . LYS A 1 513 ? 15.010 11.667 -14.769 1.00 95.44 513 LYS A O 1
ATOM 4013 N N . GLU A 1 514 ? 15.996 13.236 -16.065 1.00 95.75 514 GLU A N 1
ATOM 4014 C CA . GLU A 1 514 ? 15.577 14.433 -15.320 1.00 95.75 514 GLU A CA 1
ATOM 4015 C C . GLU A 1 514 ? 15.770 14.275 -13.794 1.00 95.75 514 GLU A C 1
ATOM 4017 O O . GLU A 1 514 ? 14.798 14.168 -13.026 1.00 95.75 514 GLU A O 1
ATOM 4022 N N . GLY A 1 515 ? 17.024 14.196 -13.341 1.00 96.56 515 GLY A N 1
ATOM 4023 C CA . GLY A 1 515 ? 17.336 14.043 -11.920 1.00 96.56 515 GLY A CA 1
ATOM 4024 C C . GLY A 1 515 ? 18.753 13.575 -11.603 1.00 96.56 515 GLY A C 1
ATOM 4025 O O . GLY A 1 515 ? 19.663 13.627 -12.423 1.00 96.56 515 GLY A O 1
ATOM 4026 N N . GLU A 1 516 ? 18.934 13.089 -10.380 1.00 97.31 516 GLU A N 1
ATOM 4027 C CA . GLU A 1 516 ? 20.214 12.607 -9.868 1.00 97.31 516 GLU A CA 1
ATOM 4028 C C . GLU A 1 516 ? 20.003 11.449 -8.884 1.00 97.31 516 GLU A C 1
ATOM 4030 O O . GLU A 1 516 ? 18.964 11.313 -8.244 1.00 97.31 516 GLU A O 1
ATOM 4035 N N . GLY A 1 517 ? 21.012 10.602 -8.728 1.00 97.81 517 GLY A N 1
ATOM 4036 C CA . GLY A 1 517 ? 21.007 9.503 -7.776 1.00 97.81 517 GLY A CA 1
ATOM 4037 C C . GLY A 1 517 ? 21.856 8.329 -8.247 1.00 97.81 517 GLY A C 1
ATOM 4038 O O . GLY A 1 517 ? 21.718 7.806 -9.352 1.00 97.81 517 GLY A O 1
ATOM 4039 N N . GLU A 1 518 ? 22.768 7.907 -7.379 1.00 98.19 518 GLU A N 1
ATOM 4040 C CA . GLU A 1 518 ? 23.763 6.889 -7.698 1.00 98.19 518 GLU A CA 1
ATOM 4041 C C . GLU A 1 518 ? 23.228 5.460 -7.541 1.00 98.19 518 GLU A C 1
ATOM 4043 O O . GLU A 1 518 ? 22.268 5.186 -6.814 1.00 98.19 518 GLU A O 1
ATOM 4048 N N . GLY A 1 519 ? 23.906 4.515 -8.191 1.00 98.44 519 GLY A N 1
ATOM 4049 C CA . GLY A 1 519 ? 23.690 3.083 -7.972 1.00 98.44 519 GLY A CA 1
ATOM 4050 C C . GLY A 1 519 ? 22.486 2.484 -8.701 1.00 98.44 519 GLY A C 1
ATOM 4051 O O . GLY A 1 519 ? 22.117 1.348 -8.406 1.00 98.44 519 GLY A O 1
ATOM 4052 N N . ASN A 1 520 ? 21.875 3.203 -9.646 1.00 98.81 520 ASN A N 1
ATOM 4053 C CA . ASN A 1 520 ? 20.831 2.631 -10.495 1.00 98.81 520 ASN A CA 1
ATOM 4054 C C . ASN A 1 520 ? 21.430 1.648 -11.513 1.00 98.81 520 ASN A C 1
ATOM 4056 O O . ASN A 1 520 ? 22.436 1.938 -12.170 1.00 98.81 520 ASN A O 1
ATOM 4060 N N . VAL A 1 521 ? 20.795 0.483 -11.650 1.00 98.88 521 VAL A N 1
ATOM 4061 C CA . VAL A 1 521 ? 21.261 -0.618 -12.501 1.00 98.88 521 VAL A CA 1
ATOM 4062 C C . VAL A 1 521 ? 20.144 -1.097 -13.421 1.00 98.88 521 VAL A C 1
ATOM 4064 O O . VAL A 1 521 ? 19.070 -1.472 -12.953 1.00 98.88 521 VAL A O 1
ATOM 4067 N N . LEU A 1 522 ? 20.437 -1.184 -14.718 1.00 98.88 522 LEU A N 1
ATOM 4068 C CA . LEU A 1 522 ? 19.658 -1.935 -15.701 1.00 98.88 522 LEU A CA 1
ATOM 4069 C C . LEU A 1 522 ? 20.479 -3.140 -16.167 1.00 98.88 522 LEU A C 1
ATOM 4071 O O . LEU A 1 522 ? 21.575 -2.973 -16.700 1.00 98.88 522 LEU A O 1
ATOM 4075 N N . ARG A 1 523 ? 19.962 -4.362 -16.003 1.00 98.75 523 ARG A N 1
ATOM 4076 C CA . ARG A 1 523 ? 20.670 -5.579 -16.428 1.00 98.75 523 ARG A CA 1
ATOM 4077 C C . ARG A 1 523 ? 19.769 -6.571 -17.152 1.00 98.75 523 ARG A C 1
ATOM 4079 O O . ARG A 1 523 ? 18.670 -6.888 -16.698 1.00 98.75 523 ARG A O 1
ATOM 4086 N N . GLY A 1 524 ? 20.261 -7.138 -18.252 1.00 98.38 524 GLY A N 1
ATOM 4087 C CA . GLY A 1 524 ? 19.574 -8.226 -18.956 1.00 98.38 524 GLY A CA 1
ATOM 4088 C C . GLY A 1 524 ? 18.320 -7.781 -19.715 1.00 98.38 524 GLY A C 1
ATOM 4089 O O . GLY A 1 524 ? 17.430 -8.605 -19.970 1.00 98.38 524 GLY A O 1
ATOM 4090 N N . ALA A 1 525 ? 18.188 -6.486 -20.014 1.00 98.75 525 ALA A N 1
ATOM 4091 C CA . ALA A 1 525 ? 16.988 -5.915 -20.612 1.00 98.75 525 ALA A CA 1
ATOM 4092 C C . ALA A 1 525 ? 16.943 -6.092 -22.141 1.00 98.75 525 ALA A C 1
ATOM 4094 O O . ALA A 1 525 ? 17.963 -6.289 -22.804 1.00 98.75 525 ALA A O 1
ATOM 4095 N N . ARG A 1 526 ? 15.736 -6.031 -22.707 1.00 98.88 526 ARG A N 1
ATOM 4096 C CA . ARG A 1 526 ? 15.481 -5.983 -24.149 1.00 98.88 526 ARG A CA 1
ATOM 4097 C C . ARG A 1 526 ? 14.559 -4.816 -24.456 1.00 98.88 526 ARG A C 1
ATOM 4099 O O . ARG A 1 526 ? 13.456 -4.751 -23.920 1.00 98.88 526 ARG A O 1
ATOM 4106 N N . LEU A 1 527 ? 15.010 -3.925 -25.329 1.00 98.94 527 LEU A N 1
ATOM 4107 C CA . LEU A 1 527 ? 14.365 -2.645 -25.610 1.00 98.94 527 LEU A CA 1
ATOM 4108 C C . LEU A 1 527 ? 14.156 -2.532 -27.117 1.00 98.94 527 LEU A C 1
ATOM 4110 O O . LEU A 1 527 ? 15.131 -2.416 -27.861 1.00 98.94 527 LEU A O 1
ATOM 4114 N N . TRP A 1 528 ? 12.919 -2.647 -27.606 1.00 98.88 528 TRP A N 1
ATOM 4115 C CA . TRP A 1 528 ? 12.743 -2.733 -29.055 1.00 98.88 528 TRP A CA 1
ATOM 4116 C C . TRP A 1 528 ? 11.486 -2.144 -29.642 1.00 98.88 528 TRP A C 1
ATOM 4118 O O . TRP A 1 528 ? 10.405 -2.158 -29.062 1.00 98.88 528 TRP A O 1
ATOM 4128 N N . ASN A 1 529 ? 11.617 -1.728 -30.900 1.00 98.75 529 ASN A N 1
ATOM 4129 C CA . ASN A 1 529 ? 10.529 -1.144 -31.668 1.00 98.75 529 ASN A CA 1
ATOM 4130 C C . ASN A 1 529 ? 9.807 -0.012 -30.923 1.00 98.75 529 ASN A C 1
ATOM 4132 O O . ASN A 1 529 ? 8.635 0.212 -31.213 1.00 98.75 529 ASN A O 1
ATOM 4136 N N . ASN A 1 530 ? 10.465 0.661 -29.978 1.00 98.88 530 ASN A N 1
ATOM 4137 C CA . ASN A 1 530 ? 9.947 1.871 -29.359 1.00 98.88 530 ASN A CA 1
ATOM 4138 C C . ASN A 1 530 ? 10.017 3.002 -30.383 1.00 98.88 530 ASN A C 1
ATOM 4140 O O . ASN A 1 530 ? 10.799 2.942 -31.343 1.00 98.88 530 ASN A O 1
ATOM 4144 N N . VAL A 1 531 ? 9.100 3.953 -30.262 1.00 98.62 531 VAL A N 1
ATOM 4145 C CA . VAL A 1 531 ? 8.961 5.011 -31.260 1.00 98.62 531 VAL A CA 1
ATOM 4146 C C . VAL A 1 531 ? 10.145 5.965 -31.266 1.00 98.62 531 VAL A C 1
ATOM 4148 O O . VAL A 1 531 ? 10.521 6.399 -32.353 1.00 98.62 531 VAL A O 1
ATOM 4151 N N . ASP A 1 532 ? 10.729 6.197 -30.093 1.00 98.62 532 ASP A N 1
ATOM 4152 C CA . ASP A 1 532 ? 11.829 7.120 -29.880 1.00 98.62 532 ASP A CA 1
ATOM 4153 C C . ASP A 1 532 ? 13.132 6.325 -29.736 1.00 98.62 532 ASP A C 1
ATOM 4155 O O . ASP A 1 532 ? 13.600 5.745 -30.725 1.00 98.62 532 ASP A O 1
ATOM 4159 N N . ASP A 1 533 ? 13.666 6.167 -28.526 1.00 98.81 533 ASP A N 1
ATOM 4160 C CA . ASP A 1 533 ? 14.892 5.424 -28.279 1.00 98.81 533 ASP A CA 1
ATOM 4161 C C . ASP A 1 533 ? 14.638 4.064 -27.611 1.00 98.81 533 ASP A C 1
ATOM 4163 O O . ASP A 1 533 ? 13.586 3.745 -27.047 1.00 98.81 533 ASP A O 1
ATOM 4167 N N . GLY A 1 534 ? 15.634 3.183 -27.693 1.00 98.88 534 GLY A N 1
ATOM 4168 C CA . GLY A 1 534 ? 15.627 1.979 -26.868 1.00 98.88 534 GLY A CA 1
ATOM 4169 C C . GLY A 1 534 ? 15.806 2.325 -25.395 1.00 98.88 534 GLY A C 1
ATOM 4170 O O . GLY A 1 534 ? 15.033 1.873 -24.550 1.00 98.88 534 GLY A O 1
ATOM 4171 N N . LEU A 1 535 ? 16.826 3.131 -25.117 1.00 98.81 535 LEU A N 1
ATOM 4172 C CA . LEU A 1 535 ? 17.181 3.626 -23.798 1.00 98.81 535 LEU A CA 1
ATOM 4173 C C . LEU A 1 535 ? 17.548 5.101 -23.886 1.00 98.81 535 LEU A C 1
ATOM 4175 O O . LEU A 1 535 ? 18.305 5.454 -24.792 1.00 98.81 535 LEU A O 1
ATOM 4179 N N . ASP A 1 536 ? 17.106 5.893 -22.911 1.00 98.75 536 ASP A N 1
ATOM 4180 C CA . ASP A 1 536 ? 17.439 7.314 -22.824 1.00 98.75 536 ASP A CA 1
ATOM 4181 C C . ASP A 1 536 ? 17.732 7.771 -21.374 1.00 98.75 536 ASP A C 1
ATOM 4183 O O . ASP A 1 536 ? 16.978 7.479 -20.441 1.00 98.75 536 ASP A O 1
ATOM 4187 N N . LEU A 1 537 ? 18.865 8.461 -21.190 1.00 98.44 537 LEU A N 1
ATOM 4188 C CA . LEU A 1 537 ? 19.359 9.008 -19.917 1.00 98.44 537 LEU A CA 1
ATOM 4189 C C . LEU A 1 537 ? 19.343 10.547 -19.856 1.00 98.44 537 LEU A C 1
ATOM 4191 O O . LEU A 1 537 ? 20.071 11.133 -19.057 1.00 98.44 537 LEU A O 1
ATOM 4195 N N . TRP A 1 538 ? 18.572 11.200 -20.730 1.00 97.44 538 TRP A N 1
ATOM 4196 C CA . TRP A 1 538 ? 18.409 12.657 -20.795 1.00 97.44 538 TRP A CA 1
ATOM 4197 C C . TRP A 1 538 ? 18.316 13.327 -19.411 1.00 97.44 538 TRP A C 1
ATOM 4199 O O . TRP A 1 538 ? 17.447 12.987 -18.608 1.00 97.44 538 TRP A O 1
ATOM 4209 N N . GLU A 1 539 ? 19.203 14.287 -19.142 1.00 96.19 539 GLU A N 1
ATOM 4210 C CA . GLU A 1 539 ? 19.258 15.103 -17.916 1.00 96.19 539 GLU A CA 1
ATOM 4211 C C . GLU A 1 539 ? 19.366 14.306 -16.611 1.00 96.19 539 GLU A C 1
ATOM 4213 O O . GLU A 1 539 ? 18.876 14.728 -15.563 1.00 96.19 539 GLU A O 1
ATOM 4218 N N . PHE A 1 540 ? 19.999 13.133 -16.654 1.00 97.38 540 PHE A N 1
ATOM 4219 C CA . PHE A 1 540 ? 20.323 12.390 -15.443 1.00 97.38 540 PHE A CA 1
ATOM 4220 C C . PHE A 1 540 ? 21.799 12.553 -15.074 1.00 97.38 540 PHE A C 1
ATOM 4222 O O . PHE A 1 540 ? 22.697 12.076 -15.767 1.00 97.38 540 PHE A O 1
ATOM 4229 N N . GLU A 1 541 ? 22.058 13.231 -13.961 1.00 96.06 541 GLU A N 1
ATOM 4230 C CA . GLU A 1 541 ? 23.391 13.731 -13.597 1.00 96.06 541 GLU A CA 1
ATOM 4231 C C . GLU A 1 541 ? 24.259 12.708 -12.843 1.00 96.06 541 GLU A C 1
ATOM 4233 O O . GLU A 1 541 ? 25.411 12.973 -12.511 1.00 96.06 541 GLU A O 1
ATOM 4238 N N . SER A 1 542 ? 23.734 11.518 -12.549 1.00 97.06 542 SER A N 1
ATOM 4239 C CA . SER A 1 542 ? 24.455 10.468 -11.816 1.00 97.06 542 SER A CA 1
ATOM 4240 C C . SER A 1 542 ? 24.750 9.247 -12.674 1.00 97.06 542 SER A C 1
ATOM 4242 O O . SER A 1 542 ? 24.107 8.990 -13.695 1.00 97.06 542 SER A O 1
ATOM 4244 N N . ALA A 1 543 ? 25.739 8.455 -12.255 1.00 97.69 543 ALA A N 1
ATOM 4245 C CA . ALA A 1 543 ? 26.099 7.256 -12.992 1.00 97.69 543 ALA A CA 1
ATOM 4246 C C . ALA A 1 543 ? 24.940 6.242 -13.018 1.00 97.69 543 ALA A C 1
ATOM 4248 O O . ALA A 1 543 ? 24.279 5.960 -12.017 1.00 97.69 543 ALA A O 1
ATOM 4249 N N . VAL A 1 544 ? 24.754 5.628 -14.187 1.00 98.69 544 VAL A N 1
ATOM 4250 C CA . VAL A 1 544 ? 23.809 4.529 -14.408 1.00 98.69 544 VAL A CA 1
ATOM 4251 C C . VAL A 1 544 ? 24.617 3.370 -14.965 1.00 98.69 544 VAL A C 1
ATOM 4253 O O . VAL A 1 544 ? 25.430 3.548 -15.877 1.00 98.69 544 VAL A O 1
ATOM 4256 N N . THR A 1 545 ? 24.433 2.188 -14.382 1.00 98.88 545 THR A N 1
ATOM 4257 C CA . THR A 1 545 ? 25.107 0.967 -14.833 1.00 98.88 545 THR A CA 1
ATOM 4258 C C . THR A 1 545 ? 24.167 0.167 -15.723 1.00 98.88 545 THR A C 1
ATOM 4260 O O . THR A 1 545 ? 23.080 -0.216 -15.296 1.00 98.88 545 THR A O 1
ATOM 4263 N N . ILE A 1 546 ? 24.590 -0.100 -16.957 1.00 98.88 546 ILE A N 1
ATOM 4264 C CA . ILE A 1 546 ? 23.826 -0.845 -17.955 1.00 98.88 546 ILE A CA 1
ATOM 4265 C C . ILE A 1 546 ? 24.633 -2.071 -18.368 1.00 98.88 546 ILE A C 1
ATOM 4267 O O . ILE A 1 546 ? 25.748 -1.966 -18.884 1.00 98.88 546 ILE A O 1
ATOM 4271 N N . GLU A 1 547 ? 24.063 -3.248 -18.146 1.00 98.75 547 GLU A N 1
ATOM 4272 C CA . GLU A 1 547 ? 24.735 -4.525 -18.366 1.00 98.75 547 GLU A CA 1
ATOM 4273 C C . GLU A 1 547 ? 23.850 -5.479 -19.166 1.00 98.75 547 GLU A C 1
ATOM 4275 O O . GLU A 1 547 ? 22.625 -5.481 -19.025 1.00 98.75 547 GLU A O 1
ATOM 4280 N N . ASP A 1 548 ? 24.458 -6.318 -20.004 1.00 98.38 548 ASP A N 1
ATOM 4281 C CA . ASP A 1 548 ? 23.771 -7.439 -20.659 1.00 98.38 548 ASP A CA 1
ATOM 4282 C C . ASP A 1 548 ? 22.477 -7.029 -21.397 1.00 98.38 548 ASP A C 1
ATOM 4284 O O . ASP A 1 548 ? 21.499 -7.770 -21.429 1.00 98.38 548 ASP A O 1
ATOM 4288 N N . THR A 1 549 ? 22.419 -5.814 -21.944 1.00 98.81 549 THR A N 1
ATOM 4289 C CA . THR A 1 549 ? 21.176 -5.233 -22.474 1.00 98.81 549 THR A CA 1
ATOM 4290 C C . THR A 1 549 ? 21.194 -5.175 -23.996 1.00 98.81 549 THR A C 1
ATOM 4292 O O . THR A 1 549 ? 22.215 -4.872 -24.612 1.00 98.81 549 THR A O 1
ATOM 4295 N N . ILE A 1 550 ? 20.055 -5.474 -24.624 1.00 98.88 550 ILE A N 1
ATOM 4296 C CA . ILE A 1 550 ? 19.901 -5.500 -26.082 1.00 98.88 550 ILE A CA 1
ATOM 4297 C C . ILE A 1 550 ? 18.862 -4.466 -26.509 1.00 98.88 550 ILE A C 1
ATOM 4299 O O . ILE A 1 550 ? 17.738 -4.477 -26.015 1.00 98.88 550 ILE A O 1
ATOM 4303 N N . SER A 1 551 ? 19.214 -3.620 -27.472 1.00 98.94 551 SER A N 1
ATOM 4304 C CA . SER A 1 551 ? 18.346 -2.580 -28.017 1.00 98.94 551 SER A CA 1
ATOM 4305 C C . SER A 1 551 ? 18.235 -2.683 -29.540 1.00 98.94 551 SER A C 1
ATOM 4307 O O . SER A 1 551 ? 19.263 -2.712 -30.228 1.00 98.94 551 SER A O 1
ATOM 4309 N N . TRP A 1 552 ? 17.015 -2.770 -30.090 1.00 98.88 552 TRP A N 1
ATOM 4310 C CA . TRP A 1 552 ? 16.844 -2.866 -31.544 1.00 98.88 552 TRP A CA 1
ATOM 4311 C C . TRP A 1 552 ? 15.575 -2.268 -32.142 1.00 98.88 552 TRP A C 1
ATOM 4313 O O . TRP A 1 552 ? 14.492 -2.294 -31.568 1.00 98.88 552 TRP A O 1
ATOM 4323 N N . GLY A 1 553 ? 15.683 -1.823 -33.394 1.00 98.69 553 GLY A N 1
ATOM 4324 C CA . GLY A 1 553 ? 14.529 -1.384 -34.177 1.00 98.69 553 GLY A CA 1
ATOM 4325 C C . GLY A 1 553 ? 13.830 -0.135 -33.631 1.00 98.69 553 GLY A C 1
ATOM 4326 O O . GLY A 1 553 ? 12.678 0.097 -33.991 1.00 98.69 553 GLY A O 1
ATOM 4327 N N . ASN A 1 554 ? 14.457 0.655 -32.767 1.00 98.88 554 ASN A N 1
ATOM 4328 C CA . ASN A 1 554 ? 13.843 1.870 -32.224 1.00 98.88 554 ASN A CA 1
ATOM 4329 C C . ASN A 1 554 ? 13.881 3.017 -33.256 1.00 98.88 554 ASN A C 1
ATOM 4331 O O . ASN A 1 554 ? 14.674 2.958 -34.204 1.00 98.88 554 ASN A O 1
ATOM 4335 N N . GLY A 1 555 ? 12.983 4.001 -33.133 1.00 98.56 555 GLY A N 1
ATOM 4336 C CA . GLY A 1 555 ? 12.982 5.208 -33.978 1.00 98.56 555 GLY A CA 1
ATOM 4337 C C . GLY A 1 555 ? 12.224 5.150 -35.294 1.00 98.56 555 GLY A C 1
ATOM 4338 O O . GLY A 1 555 ? 12.389 6.023 -36.141 1.00 98.56 555 GLY A O 1
ATOM 4339 N N . TYR A 1 556 ? 11.445 4.097 -35.542 1.00 98.38 556 TYR A N 1
ATOM 4340 C CA . TYR A 1 556 ? 10.667 4.005 -36.780 1.00 98.38 556 TYR A CA 1
ATOM 4341 C C . TYR A 1 556 ? 9.217 4.390 -36.533 1.00 98.38 556 TYR A C 1
ATOM 4343 O O . TYR A 1 556 ? 8.565 3.862 -35.627 1.00 98.38 556 TYR A O 1
ATOM 4351 N N . ASN A 1 557 ? 8.680 5.209 -37.435 1.00 97.75 557 ASN A N 1
ATOM 4352 C CA . ASN A 1 557 ? 7.281 5.608 -37.439 1.00 97.75 557 ASN A CA 1
ATOM 4353 C C . ASN A 1 557 ? 6.346 4.448 -37.833 1.00 97.75 557 ASN A C 1
ATOM 4355 O O . ASN A 1 557 ? 5.880 4.341 -38.968 1.00 97.75 557 ASN A O 1
ATOM 4359 N N . ARG A 1 558 ? 6.070 3.554 -36.881 1.00 97.75 558 ARG A N 1
ATOM 4360 C CA . ARG A 1 558 ? 5.152 2.413 -37.056 1.00 97.75 558 ARG A CA 1
ATOM 4361 C C . ARG A 1 558 ? 3.682 2.788 -36.883 1.00 97.75 558 ARG A C 1
ATOM 4363 O O . ARG A 1 558 ? 2.817 1.973 -37.195 1.00 97.75 558 ARG A O 1
ATOM 4370 N N . TRP A 1 559 ? 3.409 3.989 -36.377 1.00 97.25 559 TRP A N 1
ATOM 4371 C CA . TRP A 1 559 ? 2.074 4.427 -35.961 1.00 97.25 559 TRP A CA 1
ATOM 4372 C C . TRP A 1 559 ? 1.498 5.550 -36.823 1.00 97.25 559 TRP A C 1
ATOM 4374 O O . TRP A 1 559 ? 0.351 5.933 -36.626 1.00 97.25 559 TRP A O 1
ATOM 4384 N N . GLY A 1 560 ? 2.247 6.029 -37.818 1.00 96.75 560 GLY A N 1
ATOM 4385 C CA . GLY A 1 560 ? 1.767 7.012 -38.787 1.00 96.75 560 GLY A CA 1
ATOM 4386 C C . GLY A 1 560 ? 1.722 8.447 -38.262 1.00 96.75 560 GLY A C 1
ATOM 4387 O O . GLY A 1 560 ? 0.934 9.238 -38.774 1.00 96.75 560 GLY A O 1
ATOM 4388 N N . PHE A 1 561 ? 2.550 8.802 -37.274 1.00 96.44 561 PHE A N 1
ATOM 4389 C CA . PHE A 1 561 ? 2.644 10.177 -36.772 1.00 96.44 561 PHE A CA 1
ATOM 4390 C C . PHE A 1 561 ? 3.093 11.140 -37.879 1.00 96.44 561 PHE A C 1
ATOM 4392 O O . PHE A 1 561 ? 3.909 10.775 -38.731 1.00 96.44 561 PHE A O 1
ATOM 4399 N N . THR 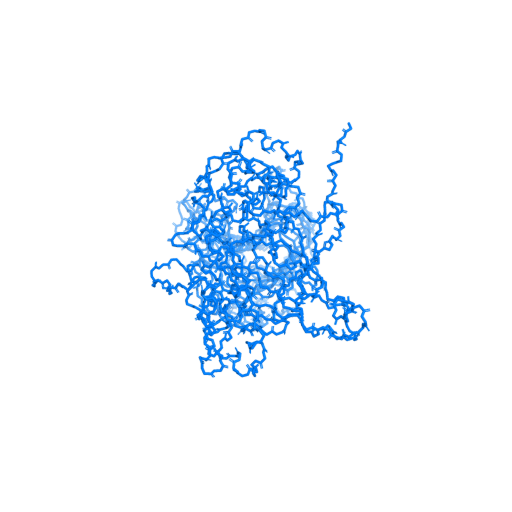A 1 562 ? 2.497 12.334 -37.936 1.00 94.56 562 THR A N 1
ATOM 4400 C CA . THR A 1 562 ? 2.830 13.382 -38.917 1.00 94.56 562 THR A CA 1
ATOM 4401 C C . THR A 1 562 ? 2.677 14.775 -38.274 1.00 94.56 562 THR A C 1
ATOM 4403 O O . THR A 1 562 ? 1.537 15.173 -38.032 1.00 94.56 562 THR A O 1
ATOM 4406 N N . PRO A 1 563 ? 3.769 15.544 -38.063 1.00 95.31 563 PRO A N 1
ATOM 4407 C CA . PRO A 1 563 ? 5.169 15.165 -38.303 1.00 95.31 563 PRO A CA 1
ATOM 4408 C C . PRO A 1 563 ? 5.592 13.958 -37.450 1.00 95.31 563 PRO A C 1
ATOM 4410 O O . PRO A 1 563 ? 4.830 13.491 -36.617 1.00 95.31 563 PRO A O 1
ATOM 4413 N N . PHE A 1 564 ? 6.759 13.384 -37.733 1.00 97.75 564 PHE A N 1
ATOM 4414 C CA . PHE A 1 564 ? 7.333 12.307 -36.925 1.00 97.75 564 PHE A CA 1
ATOM 4415 C C . PHE A 1 564 ? 8.604 12.821 -36.264 1.00 97.75 564 PHE A C 1
ATOM 4417 O O . PHE A 1 564 ? 9.459 13.353 -36.974 1.00 97.75 564 PHE A O 1
ATOM 4424 N N . GLU A 1 565 ? 8.701 12.657 -34.946 1.00 97.31 565 GLU A N 1
ATOM 4425 C CA . GLU A 1 565 ? 9.719 13.320 -34.116 1.00 97.31 565 GLU A CA 1
ATOM 4426 C C . GLU A 1 565 ? 10.527 12.345 -33.236 1.00 97.31 565 GLU A C 1
ATOM 4428 O O . GLU A 1 565 ? 11.286 12.787 -32.388 1.00 97.31 565 GLU A O 1
ATOM 4433 N N . GLY A 1 566 ? 10.424 11.028 -33.457 1.00 96.75 566 GLY A N 1
ATOM 4434 C CA . GLY A 1 566 ? 11.277 10.052 -32.760 1.00 96.75 566 GLY A CA 1
ATOM 4435 C C . GLY A 1 566 ? 12.736 10.058 -33.253 1.00 96.75 566 GLY A C 1
ATOM 4436 O O . GLY A 1 566 ? 12.985 10.123 -34.462 1.00 96.75 566 GLY A O 1
ATOM 4437 N N . ASP A 1 567 ? 13.691 9.930 -32.329 1.00 96.31 567 ASP A N 1
ATOM 4438 C CA . ASP A 1 567 ? 15.140 10.033 -32.540 1.00 96.31 567 ASP A CA 1
ATOM 4439 C C . ASP A 1 567 ? 15.782 8.748 -33.074 1.00 96.31 567 ASP A C 1
ATOM 4441 O O . ASP A 1 567 ? 16.569 8.782 -34.029 1.00 96.31 567 ASP A O 1
ATOM 4445 N N . GLY A 1 568 ? 15.476 7.601 -32.464 1.00 97.94 568 GLY A N 1
ATOM 4446 C CA . GLY A 1 568 ? 15.855 6.292 -32.987 1.00 97.94 568 GLY A CA 1
ATOM 4447 C C . GLY A 1 568 ? 17.225 5.749 -32.636 1.00 97.94 568 GLY A C 1
ATOM 4448 O O . GLY A 1 568 ? 17.801 5.001 -33.434 1.00 97.94 568 GLY A O 1
ATOM 4449 N N . ASN A 1 569 ? 17.752 6.076 -31.467 1.00 98.75 569 ASN A N 1
ATOM 4450 C CA . ASN A 1 569 ? 18.993 5.524 -30.949 1.00 98.75 569 ASN A CA 1
ATOM 4451 C C . ASN A 1 569 ? 18.769 4.176 -30.247 1.00 98.75 569 ASN A C 1
ATOM 4453 O O . ASN A 1 569 ? 17.719 3.883 -29.669 1.00 98.75 569 ASN A O 1
ATOM 4457 N N . GLY A 1 570 ? 19.800 3.329 -30.269 1.00 98.88 570 GLY A N 1
ATOM 4458 C CA . GLY A 1 570 ? 19.834 2.127 -29.443 1.00 98.88 570 GLY A CA 1
ATOM 4459 C C . GLY A 1 570 ? 19.978 2.474 -27.959 1.00 98.88 570 GLY A C 1
ATOM 4460 O O . GLY A 1 570 ? 19.151 2.056 -27.147 1.00 98.88 570 GLY A O 1
ATOM 4461 N N . PHE A 1 571 ? 21.022 3.241 -27.639 1.00 98.88 571 PHE A N 1
ATOM 4462 C CA . PHE A 1 571 ? 21.356 3.736 -26.305 1.00 98.88 571 PHE A CA 1
ATOM 4463 C C . PHE A 1 571 ? 21.726 5.221 -26.391 1.00 98.88 571 PHE A C 1
ATOM 4465 O O . PHE A 1 571 ? 22.815 5.559 -26.868 1.00 98.88 571 PHE A O 1
ATOM 4472 N N . LYS A 1 572 ? 20.826 6.089 -25.930 1.00 98.75 572 LYS A N 1
ATOM 4473 C CA . LYS A 1 572 ? 21.039 7.525 -25.756 1.00 98.75 572 LYS A CA 1
ATOM 4474 C C . LYS A 1 572 ? 21.453 7.774 -24.310 1.00 98.75 572 LYS A C 1
ATOM 4476 O O . LYS A 1 572 ? 20.681 7.586 -23.380 1.00 98.75 572 LYS A O 1
ATOM 4481 N N . LEU A 1 573 ? 22.728 8.080 -24.108 1.00 98.50 573 LEU A N 1
ATOM 4482 C CA . LEU A 1 573 ? 23.371 8.029 -22.793 1.00 98.50 573 LEU A CA 1
ATOM 4483 C C . LEU A 1 573 ? 23.473 9.408 -22.127 1.00 98.50 573 LEU A C 1
ATOM 4485 O O . LEU A 1 573 ? 24.452 9.675 -21.442 1.00 98.50 573 LEU A O 1
ATOM 4489 N N . GLY A 1 574 ? 22.484 10.272 -22.351 1.00 96.00 574 GLY A N 1
ATOM 4490 C CA . GLY A 1 574 ? 22.374 11.572 -21.694 1.00 96.00 574 GLY A CA 1
ATOM 4491 C C . GLY A 1 574 ? 21.938 12.669 -22.656 1.00 96.00 574 GLY A C 1
ATOM 4492 O O . GLY A 1 574 ? 21.117 12.429 -23.545 1.00 96.00 574 GLY A O 1
ATOM 4493 N N . GLY A 1 575 ? 22.492 13.863 -22.478 1.00 94.44 575 GLY A N 1
ATOM 4494 C CA . GLY A 1 575 ? 22.036 15.085 -23.128 1.00 94.44 575 GLY A CA 1
ATOM 4495 C C . GLY A 1 575 ? 21.151 15.894 -22.197 1.00 94.44 575 GLY A C 1
ATOM 4496 O O . GLY A 1 575 ? 20.838 15.458 -21.093 1.00 94.44 575 GLY A O 1
ATOM 4497 N N . GLY A 1 576 ? 20.791 17.090 -22.628 1.00 91.00 576 GLY A N 1
ATOM 4498 C CA . GLY A 1 576 ? 20.038 18.025 -21.813 1.00 91.00 576 GLY A CA 1
ATOM 4499 C C . GLY A 1 576 ? 20.070 19.414 -22.404 1.00 91.00 576 GLY A C 1
ATOM 4500 O O . GLY A 1 576 ? 20.874 19.701 -23.302 1.00 91.00 576 GLY A O 1
ATOM 4501 N N . ASP A 1 577 ? 19.223 20.278 -21.868 1.00 90.81 577 ASP A N 1
ATOM 4502 C CA . ASP A 1 577 ? 19.365 21.709 -22.076 1.00 90.81 577 ASP A CA 1
ATOM 4503 C C . ASP A 1 577 ? 20.673 22.220 -21.439 1.00 90.81 577 ASP A C 1
ATOM 4505 O O . ASP A 1 577 ? 21.146 21.706 -20.425 1.00 90.81 577 ASP A O 1
ATOM 4509 N N . ASP A 1 578 ? 21.266 23.278 -22.011 1.00 87.44 578 ASP A N 1
ATOM 4510 C CA . ASP A 1 578 ? 22.554 23.847 -21.559 1.00 87.44 578 ASP A CA 1
ATOM 4511 C C . ASP A 1 578 ? 22.585 24.200 -20.055 1.00 87.44 578 ASP A C 1
ATOM 4513 O O . ASP A 1 578 ? 23.661 24.304 -19.463 1.00 87.44 578 ASP A O 1
ATOM 4517 N N . ALA A 1 579 ? 21.419 24.455 -19.451 1.00 88.38 579 ALA A N 1
ATOM 4518 C CA . ALA A 1 579 ? 21.282 24.815 -18.042 1.00 88.38 579 ALA A CA 1
ATOM 4519 C C . ALA A 1 579 ? 21.278 23.606 -17.094 1.00 88.38 579 ALA A C 1
ATOM 4521 O O . ALA A 1 579 ? 21.666 23.767 -15.937 1.00 88.38 579 ALA A O 1
ATOM 4522 N N . ASP A 1 580 ? 20.862 22.441 -17.592 1.00 87.81 580 ASP A N 1
ATOM 4523 C CA . ASP A 1 580 ? 20.531 21.254 -16.795 1.00 87.81 580 ASP A CA 1
ATOM 4524 C C . ASP A 1 580 ? 21.443 20.057 -17.135 1.00 87.81 580 ASP A C 1
ATOM 4526 O O . ASP A 1 580 ? 21.465 19.047 -16.437 1.00 87.81 580 ASP A O 1
ATOM 4530 N N . ILE A 1 581 ? 22.266 20.168 -18.184 1.00 90.38 581 ILE A N 1
ATOM 4531 C CA . ILE A 1 581 ? 23.242 19.138 -18.536 1.00 90.38 581 ILE A CA 1
ATOM 4532 C C . ILE A 1 581 ? 24.419 19.100 -17.540 1.00 90.38 581 ILE A C 1
ATOM 4534 O O . ILE A 1 581 ? 25.214 20.037 -17.419 1.00 90.38 581 ILE A O 1
ATOM 4538 N N . GLY A 1 582 ? 24.563 17.976 -16.836 1.00 90.25 582 GLY A N 1
ATOM 4539 C CA . GLY A 1 582 ? 25.639 17.712 -15.871 1.00 90.25 582 GLY A CA 1
ATOM 4540 C C . GLY A 1 582 ? 26.531 16.531 -16.276 1.00 90.25 582 GLY A C 1
ATOM 4541 O O . GLY A 1 582 ? 26.156 15.750 -17.143 1.00 90.25 582 GLY A O 1
ATOM 4542 N N . PRO A 1 583 ? 27.738 16.371 -15.700 1.00 93.88 583 PRO A N 1
ATOM 4543 C CA . PRO A 1 583 ? 28.588 15.221 -15.994 1.00 93.88 583 PRO A CA 1
ATOM 4544 C C . PRO A 1 583 ? 28.098 13.949 -15.296 1.00 93.88 583 PRO A C 1
ATOM 4546 O O . PRO A 1 583 ? 27.927 13.955 -14.082 1.00 93.88 583 PRO A O 1
ATOM 4549 N N . ALA A 1 584 ? 27.990 12.837 -16.027 1.00 95.81 584 ALA A N 1
ATOM 4550 C CA . ALA A 1 584 ? 27.609 11.541 -15.464 1.00 95.81 584 ALA A CA 1
ATOM 4551 C C . ALA A 1 584 ? 28.571 10.424 -15.896 1.00 95.81 584 ALA A C 1
ATOM 4553 O O . ALA A 1 584 ? 28.919 10.288 -17.063 1.00 95.81 584 ALA A O 1
ATOM 4554 N N . ASN A 1 585 ? 29.012 9.582 -14.961 1.00 97.56 585 ASN A N 1
ATOM 4555 C CA . ASN A 1 585 ? 30.040 8.566 -15.231 1.00 97.56 585 ASN A CA 1
ATOM 4556 C C . ASN A 1 585 ? 29.414 7.202 -15.553 1.00 97.56 585 ASN A C 1
ATOM 4558 O O . ASN A 1 585 ? 29.584 6.233 -14.809 1.00 97.56 585 ASN A O 1
ATOM 4562 N N . HIS A 1 586 ? 28.623 7.130 -16.626 1.00 98.38 586 HIS A N 1
ATOM 4563 C CA . HIS A 1 586 ? 27.879 5.915 -16.962 1.00 98.38 586 HIS A CA 1
ATOM 4564 C C . HIS A 1 586 ? 28.800 4.719 -17.268 1.00 98.38 586 HIS A C 1
ATOM 4566 O O . HIS A 1 586 ? 29.865 4.854 -17.880 1.00 98.38 586 HIS A O 1
ATOM 4572 N N . VAL A 1 587 ? 28.351 3.517 -16.893 1.00 98.75 587 VAL A N 1
ATOM 4573 C CA . VAL A 1 587 ? 29.059 2.252 -17.147 1.00 98.75 587 VAL A CA 1
ATOM 4574 C C . VAL A 1 587 ? 28.190 1.352 -18.015 1.00 98.75 587 VAL A C 1
ATOM 4576 O O . VAL A 1 587 ? 27.122 0.926 -17.591 1.00 98.75 587 VAL A O 1
ATOM 4579 N N . ILE A 1 588 ? 28.653 1.039 -19.225 1.00 98.81 588 ILE A N 1
ATOM 4580 C CA . ILE A 1 588 ? 27.908 0.263 -20.218 1.00 98.81 588 ILE A CA 1
ATOM 4581 C C . ILE A 1 588 ? 28.740 -0.951 -20.615 1.00 98.81 588 ILE A C 1
ATOM 4583 O O . ILE A 1 588 ? 29.790 -0.827 -21.257 1.00 98.81 588 ILE A O 1
ATOM 4587 N N . THR A 1 589 ? 28.279 -2.140 -20.232 1.00 98.75 589 THR A N 1
ATOM 4588 C CA . THR A 1 589 ? 29.032 -3.381 -20.425 1.00 98.75 589 THR A CA 1
ATOM 4589 C C . THR A 1 589 ? 28.200 -4.465 -21.093 1.00 98.75 589 THR A C 1
ATOM 4591 O O . THR A 1 589 ? 27.047 -4.693 -20.743 1.00 98.75 589 THR A O 1
ATOM 4594 N N . ASN A 1 590 ? 28.806 -5.184 -22.039 1.00 98.69 590 ASN A N 1
ATOM 4595 C CA . ASN A 1 590 ? 28.201 -6.352 -22.683 1.00 98.69 590 ASN A CA 1
ATOM 4596 C C . ASN A 1 590 ? 26.825 -6.084 -23.337 1.00 98.69 590 ASN A C 1
ATOM 4598 O O . ASN A 1 590 ? 25.957 -6.955 -23.372 1.00 98.69 590 ASN A O 1
ATOM 4602 N N . CYS A 1 591 ? 26.617 -4.876 -23.866 1.00 98.88 591 CYS A N 1
ATOM 4603 C CA . CYS A 1 591 ? 25.360 -4.463 -24.487 1.00 98.88 591 CYS A CA 1
ATOM 4604 C C . CYS A 1 591 ? 25.388 -4.585 -26.017 1.00 98.88 591 CYS A C 1
ATOM 4606 O O . CYS A 1 591 ? 26.436 -4.442 -26.651 1.00 98.88 591 CYS A O 1
ATOM 4608 N N . ILE A 1 592 ? 24.224 -4.816 -26.631 1.00 98.94 592 ILE A N 1
ATOM 4609 C CA . ILE A 1 592 ? 24.061 -4.967 -28.084 1.00 98.94 592 ILE A CA 1
ATOM 4610 C C . ILE A 1 592 ? 23.059 -3.934 -28.609 1.00 98.94 592 ILE A C 1
ATOM 4612 O O . ILE A 1 592 ? 21.917 -3.913 -28.166 1.00 98.94 592 ILE A O 1
ATOM 4616 N N . ALA A 1 593 ? 23.443 -3.138 -29.607 1.00 98.94 593 ALA A N 1
ATOM 4617 C CA . ALA A 1 593 ? 22.554 -2.227 -30.333 1.00 98.94 593 ALA A CA 1
ATOM 4618 C C . ALA A 1 593 ? 22.468 -2.626 -31.811 1.00 98.94 593 ALA A C 1
ATOM 4620 O O . ALA A 1 593 ? 23.504 -2.664 -32.486 1.00 98.94 593 ALA A O 1
ATOM 4621 N N . PHE A 1 594 ? 21.272 -2.894 -32.348 1.00 98.88 594 PHE A N 1
ATOM 4622 C CA . PHE A 1 594 ? 21.143 -3.200 -33.775 1.00 98.88 594 PHE A CA 1
ATOM 4623 C C . PHE A 1 594 ? 19.864 -2.733 -34.460 1.00 98.88 594 PHE A C 1
ATOM 4625 O O . PHE A 1 594 ? 18.797 -2.689 -33.868 1.00 98.88 594 PHE A O 1
ATOM 4632 N N . GLY A 1 595 ? 19.938 -2.441 -35.760 1.00 98.62 595 GLY A N 1
ATOM 4633 C CA . GLY A 1 595 ? 18.748 -2.139 -36.562 1.00 98.62 595 GLY A CA 1
ATOM 4634 C C . GLY A 1 595 ? 17.988 -0.878 -36.143 1.00 98.62 595 GLY A C 1
ATOM 4635 O O . GLY A 1 595 ? 16.843 -0.728 -36.560 1.00 98.62 595 GLY A O 1
ATOM 4636 N N . ASN A 1 596 ? 18.568 -0.004 -35.316 1.00 98.88 596 ASN A N 1
ATOM 4637 C CA . ASN A 1 596 ? 17.940 1.248 -34.889 1.00 98.88 596 ASN A CA 1
ATOM 4638 C C . ASN A 1 596 ? 17.961 2.288 -36.026 1.00 98.88 596 ASN A C 1
ATOM 4640 O O . ASN A 1 596 ? 18.811 2.208 -36.920 1.00 98.88 596 ASN A O 1
ATOM 4644 N N . ALA A 1 597 ? 17.004 3.221 -36.024 1.00 98.56 597 ALA A N 1
ATOM 4645 C CA . ALA A 1 597 ? 16.828 4.208 -37.096 1.00 98.56 597 ALA A CA 1
ATOM 4646 C C . ALA A 1 597 ? 17.936 5.278 -37.149 1.00 98.56 597 ALA A C 1
ATOM 4648 O O . ALA A 1 597 ? 18.080 5.948 -38.172 1.00 98.56 597 ALA A O 1
ATOM 4649 N N . LYS A 1 598 ? 18.741 5.397 -36.087 1.00 98.31 598 LYS A N 1
ATOM 4650 C CA . LYS A 1 598 ? 19.887 6.303 -35.980 1.00 98.31 598 LYS A CA 1
ATOM 4651 C C . LYS A 1 598 ? 21.111 5.566 -35.427 1.00 98.31 598 LYS A C 1
ATOM 4653 O O . LYS A 1 598 ? 21.604 4.638 -36.079 1.00 98.31 598 LYS A O 1
ATOM 4658 N N . ASP A 1 599 ? 21.647 5.992 -34.287 1.00 98.75 599 ASP A N 1
ATOM 4659 C CA . ASP A 1 599 ? 22.924 5.522 -33.761 1.00 98.75 599 ASP A CA 1
ATOM 4660 C C . ASP A 1 599 ? 22.755 4.265 -32.887 1.00 98.75 599 ASP A C 1
ATOM 4662 O O . ASP A 1 599 ? 21.692 3.992 -32.330 1.00 98.75 599 ASP A O 1
ATOM 4666 N N . GLY A 1 600 ? 23.818 3.468 -32.763 1.00 98.81 600 GLY A N 1
ATOM 4667 C CA . GLY A 1 600 ? 23.860 2.343 -31.827 1.00 98.81 600 GLY A CA 1
ATOM 4668 C C . GLY A 1 600 ? 23.986 2.833 -30.385 1.00 98.81 600 GLY A C 1
ATOM 4669 O O . GLY A 1 600 ? 23.084 2.629 -29.578 1.00 98.81 600 GLY A O 1
ATOM 4670 N N . PHE A 1 601 ? 25.100 3.503 -30.093 1.00 98.88 601 PHE A N 1
ATOM 4671 C CA . PHE A 1 601 ? 25.402 4.142 -28.812 1.00 98.88 601 PHE A CA 1
ATOM 4672 C C . PHE A 1 601 ? 25.786 5.598 -29.062 1.00 98.88 601 PHE A C 1
ATOM 4674 O O . PHE A 1 601 ? 26.640 5.857 -29.916 1.00 98.88 601 PHE A O 1
ATOM 4681 N N . THR A 1 602 ? 25.200 6.527 -28.314 1.00 98.75 602 THR A N 1
ATOM 4682 C CA . THR A 1 602 ? 25.514 7.957 -28.395 1.00 98.75 602 THR A CA 1
ATOM 4683 C C . THR A 1 602 ? 25.623 8.563 -26.999 1.00 98.75 602 THR A C 1
ATOM 4685 O O . THR A 1 602 ? 24.792 8.264 -26.143 1.00 98.75 602 THR A O 1
ATOM 4688 N N . ASP A 1 603 ? 26.636 9.399 -26.760 1.00 97.50 603 ASP A N 1
ATOM 4689 C CA . ASP A 1 603 ? 26.707 10.229 -25.545 1.00 97.50 603 ASP A CA 1
ATOM 4690 C C . ASP A 1 603 ? 25.675 11.359 -25.552 1.00 97.50 603 ASP A C 1
ATOM 4692 O O . ASP A 1 603 ? 25.367 11.911 -24.506 1.00 97.50 603 ASP A O 1
ATOM 4696 N N . ASN A 1 604 ? 25.124 11.685 -26.724 1.00 97.00 604 ASN A N 1
ATOM 4697 C CA . ASN A 1 604 ? 24.107 12.714 -26.909 1.00 97.00 604 ASN A CA 1
ATOM 4698 C C . ASN A 1 604 ? 24.466 14.043 -26.225 1.00 97.00 604 ASN A C 1
ATOM 4700 O O . ASN A 1 604 ? 23.629 14.695 -25.615 1.00 97.00 604 ASN A O 1
ATOM 4704 N N . SER A 1 605 ? 25.734 14.437 -26.341 1.00 95.31 605 SER A N 1
ATOM 4705 C CA . SER A 1 605 ? 26.297 15.641 -25.721 1.00 95.31 605 SER A CA 1
ATOM 4706 C C . SER A 1 605 ? 26.469 15.606 -24.199 1.00 95.31 605 SER A C 1
ATOM 4708 O O . SER A 1 605 ? 26.908 16.605 -23.640 1.00 95.31 605 SER A O 1
ATOM 4710 N N . GLN A 1 606 ? 26.214 14.483 -23.530 1.00 95.75 606 GLN A N 1
ATOM 4711 C CA . GLN A 1 606 ? 26.477 14.328 -22.101 1.00 95.75 606 GLN A CA 1
ATOM 4712 C C . GLN A 1 606 ? 27.986 14.394 -21.803 1.00 95.75 606 GLN A C 1
ATOM 4714 O O . GLN A 1 606 ? 28.762 13.669 -22.433 1.00 95.75 606 GLN A O 1
ATOM 4719 N N . PRO A 1 607 ? 28.438 15.228 -20.852 1.00 95.38 607 PRO A N 1
ATOM 4720 C CA . PRO A 1 607 ? 29.804 15.177 -20.347 1.00 95.38 607 PRO A CA 1
ATOM 4721 C C . PRO A 1 607 ? 29.975 14.069 -19.290 1.00 95.38 607 PRO A C 1
ATOM 4723 O O . PRO A 1 607 ? 29.011 13.524 -18.761 1.00 95.38 607 PRO A O 1
ATOM 4726 N N . GLY A 1 608 ? 31.221 13.752 -18.936 1.00 95.94 608 GLY A N 1
ATOM 4727 C CA . GLY A 1 608 ? 31.548 12.772 -17.891 1.00 95.94 608 GLY A CA 1
ATOM 4728 C C . GLY A 1 608 ? 32.484 11.662 -18.364 1.00 95.94 608 GLY A C 1
ATOM 4729 O O . GLY A 1 608 ? 32.786 11.542 -19.552 1.00 95.94 608 GLY A O 1
ATOM 4730 N N . ASP A 1 609 ? 32.950 10.853 -17.417 1.00 97.38 609 ASP A N 1
ATOM 4731 C CA . ASP A 1 609 ? 33.927 9.788 -17.641 1.00 97.38 609 ASP A CA 1
ATOM 4732 C C . ASP A 1 609 ? 33.209 8.454 -17.879 1.00 97.38 609 ASP A C 1
ATOM 4734 O O . ASP A 1 609 ? 32.987 7.658 -16.961 1.00 97.38 609 ASP A O 1
ATOM 4738 N N . PHE A 1 610 ? 32.807 8.204 -19.125 1.00 98.25 610 PHE A N 1
ATOM 4739 C CA . PHE A 1 610 ? 32.050 6.998 -19.462 1.00 98.25 610 PHE A CA 1
ATOM 4740 C C . PHE A 1 610 ? 32.969 5.777 -19.561 1.00 98.25 610 PHE A C 1
ATOM 4742 O O . PHE A 1 610 ? 34.096 5.855 -20.056 1.00 98.25 610 PHE A O 1
ATOM 4749 N N . LEU A 1 611 ? 32.455 4.601 -19.202 1.00 98.69 611 LEU A N 1
ATOM 4750 C CA . LEU A 1 611 ? 33.132 3.324 -19.426 1.00 98.69 611 LEU A CA 1
ATOM 4751 C C . LEU A 1 611 ? 32.285 2.411 -20.310 1.00 98.69 611 LEU A C 1
ATOM 4753 O O . LEU A 1 611 ? 31.255 1.899 -19.879 1.00 98.69 611 LEU A O 1
ATOM 4757 N N . LEU A 1 612 ? 32.762 2.137 -21.526 1.00 98.75 612 LEU A N 1
ATOM 4758 C CA . LEU A 1 612 ? 32.113 1.241 -22.481 1.00 98.75 612 LEU A CA 1
ATOM 4759 C C . LEU A 1 612 ? 32.982 0.017 -22.742 1.00 98.75 612 LEU A C 1
ATOM 4761 O O . LEU A 1 612 ? 33.992 0.101 -23.444 1.00 98.75 612 LEU A O 1
ATOM 4765 N N . THR A 1 613 ? 32.577 -1.137 -22.212 1.00 98.62 613 THR A N 1
ATOM 4766 C CA . THR A 1 613 ? 33.352 -2.378 -22.317 1.00 98.62 613 THR A CA 1
ATOM 4767 C C . THR A 1 613 ? 32.563 -3.499 -22.983 1.00 98.62 613 THR A C 1
ATOM 4769 O O . THR A 1 613 ? 31.480 -3.865 -22.539 1.00 98.62 613 THR A O 1
ATOM 4772 N N . ARG A 1 614 ? 33.147 -4.126 -24.010 1.00 98.31 614 ARG A N 1
ATOM 4773 C CA . ARG A 1 614 ? 32.566 -5.305 -24.679 1.00 98.31 614 ARG A CA 1
ATOM 4774 C C . ARG A 1 614 ? 31.154 -5.088 -25.235 1.00 98.31 614 ARG A C 1
ATOM 4776 O O . ARG A 1 614 ? 30.331 -5.988 -25.181 1.00 98.31 614 ARG A O 1
ATOM 4783 N N . ASN A 1 615 ? 30.861 -3.926 -25.793 1.00 98.88 615 ASN A N 1
ATOM 4784 C CA . ASN A 1 615 ? 29.577 -3.665 -26.440 1.00 98.88 615 ASN A CA 1
ATOM 4785 C C . ASN A 1 615 ? 29.633 -3.989 -27.939 1.00 98.88 615 ASN A C 1
ATOM 4787 O O . ASN A 1 615 ? 30.711 -4.004 -28.543 1.00 98.88 615 ASN A O 1
ATOM 4791 N N . THR A 1 616 ? 28.481 -4.224 -28.564 1.00 98.88 616 THR A N 1
A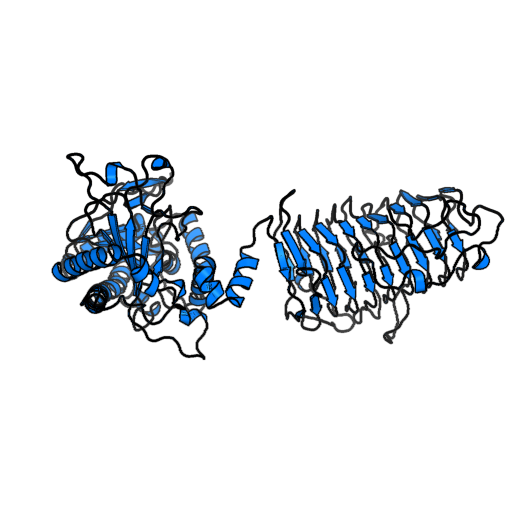TOM 4792 C CA . THR A 1 616 ? 28.372 -4.472 -30.007 1.00 98.88 616 THR A CA 1
ATOM 4793 C C . THR A 1 616 ? 27.295 -3.609 -30.654 1.00 98.88 616 THR A C 1
ATOM 4795 O O . THR A 1 616 ? 26.120 -3.742 -30.337 1.00 98.88 616 THR A O 1
ATOM 4798 N N . ALA A 1 617 ? 27.682 -2.772 -31.616 1.00 98.88 617 ALA A N 1
ATOM 4799 C CA . ALA A 1 617 ? 26.777 -2.027 -32.486 1.00 98.88 617 ALA A CA 1
ATOM 4800 C C . ALA A 1 617 ? 26.778 -2.634 -33.896 1.00 98.88 617 ALA A C 1
ATOM 4802 O O . ALA A 1 617 ? 27.786 -2.576 -34.607 1.00 98.88 617 ALA A O 1
ATOM 4803 N N . TRP A 1 618 ? 25.659 -3.212 -34.322 1.00 98.75 618 TRP A N 1
ATOM 4804 C CA . TRP A 1 618 ? 25.562 -3.902 -35.606 1.00 98.75 618 TRP A CA 1
ATOM 4805 C C . TRP A 1 618 ? 24.370 -3.417 -36.427 1.00 98.75 618 TRP A C 1
ATOM 4807 O O . TRP A 1 618 ? 23.254 -3.401 -35.933 1.00 98.75 618 TRP A O 1
ATOM 4817 N N . ASN A 1 619 ? 24.570 -3.086 -37.704 1.00 98.44 619 ASN A N 1
ATOM 4818 C CA . ASN A 1 619 ? 23.462 -2.810 -38.629 1.00 98.44 619 ASN A CA 1
ATOM 4819 C C . ASN A 1 619 ? 22.491 -1.698 -38.162 1.00 98.44 619 ASN A C 1
ATOM 4821 O O . ASN A 1 619 ? 21.288 -1.794 -38.390 1.00 98.44 619 ASN A O 1
ATOM 4825 N N . ASN A 1 620 ? 22.984 -0.663 -37.473 1.00 98.81 620 ASN A N 1
ATOM 4826 C CA . ASN A 1 620 ? 22.216 0.561 -37.203 1.00 98.81 620 ASN A CA 1
ATOM 4827 C C . ASN A 1 620 ? 22.278 1.490 -38.423 1.00 98.81 620 ASN A C 1
ATOM 4829 O O . ASN A 1 620 ? 23.249 1.440 -39.182 1.00 98.81 620 ASN A O 1
ATOM 4833 N N . ALA A 1 621 ? 21.262 2.326 -38.631 1.00 98.56 621 ALA A N 1
ATOM 4834 C CA . ALA A 1 621 ? 21.175 3.146 -39.838 1.00 98.56 621 ALA A CA 1
ATOM 4835 C C . ALA A 1 621 ? 22.234 4.264 -39.905 1.00 98.56 621 ALA A C 1
ATOM 4837 O O . ALA A 1 621 ? 22.653 4.613 -41.008 1.00 98.56 621 ALA A O 1
ATOM 4838 N N . ALA A 1 622 ? 22.706 4.775 -38.760 1.00 98.44 622 ALA A N 1
ATOM 4839 C CA . ALA A 1 622 ? 23.730 5.817 -38.682 1.00 98.44 622 ALA A CA 1
ATOM 4840 C C . ALA A 1 622 ? 25.067 5.287 -38.123 1.00 98.44 622 ALA A C 1
ATOM 4842 O O . ALA A 1 622 ? 25.712 4.443 -38.758 1.00 98.44 622 ALA A O 1
ATOM 4843 N N . VAL A 1 623 ? 25.539 5.795 -36.980 1.00 98.56 623 VAL A N 1
ATOM 4844 C CA . VAL A 1 623 ? 26.863 5.480 -36.424 1.00 98.56 623 VAL A CA 1
ATOM 4845 C C . VAL A 1 623 ? 26.764 4.387 -35.362 1.00 98.56 623 VAL A C 1
ATOM 4847 O O . VAL A 1 623 ? 25.833 4.349 -34.567 1.00 98.56 623 VAL A O 1
ATOM 4850 N N . GLY A 1 624 ? 27.740 3.475 -35.324 1.00 98.69 624 GLY A N 1
ATOM 4851 C CA . GLY A 1 624 ? 27.795 2.447 -34.280 1.00 98.69 624 GLY A CA 1
ATOM 4852 C C . GLY A 1 624 ? 28.009 3.040 -32.883 1.00 98.69 624 GLY A C 1
ATOM 4853 O O . GLY A 1 624 ? 27.205 2.792 -31.990 1.00 98.69 624 GLY A O 1
ATOM 4854 N N . PHE A 1 625 ? 29.072 3.832 -32.720 1.00 98.81 625 PHE A N 1
ATOM 4855 C CA . PHE A 1 625 ? 29.419 4.550 -31.485 1.00 98.81 625 PHE A CA 1
ATOM 4856 C C . PHE A 1 625 ? 29.691 6.030 -31.784 1.00 98.81 625 PHE A C 1
ATOM 4858 O O . PHE A 1 625 ? 30.662 6.341 -32.478 1.00 98.81 625 PHE A O 1
ATOM 4865 N N . ARG A 1 626 ? 28.861 6.943 -31.277 1.00 98.44 626 ARG A N 1
ATOM 4866 C CA . ARG A 1 626 ? 29.016 8.398 -31.417 1.00 98.44 626 ARG A CA 1
ATOM 4867 C C . ARG A 1 626 ? 29.363 9.013 -30.061 1.00 98.44 626 ARG A C 1
ATOM 4869 O O . ARG A 1 626 ? 28.514 9.068 -29.185 1.00 98.44 626 ARG A O 1
ATOM 4876 N N . PHE A 1 627 ? 30.608 9.450 -29.900 1.00 98.00 627 PHE A N 1
ATOM 4877 C CA . PHE A 1 627 ? 31.107 10.025 -28.649 1.00 98.00 627 PHE A CA 1
ATOM 4878 C C . PHE A 1 627 ? 31.923 11.275 -28.959 1.00 98.00 627 PHE A C 1
ATOM 4880 O O . PHE A 1 627 ? 33.019 11.192 -29.515 1.00 98.00 627 PHE A O 1
ATOM 4887 N N . GLY A 1 628 ? 31.346 12.436 -28.672 1.00 95.75 628 GLY A N 1
ATOM 4888 C CA . GLY A 1 628 ? 31.937 13.739 -28.965 1.00 95.75 628 GLY A CA 1
ATOM 4889 C C . GLY A 1 628 ? 32.188 14.599 -27.732 1.00 95.75 628 GLY A C 1
ATOM 4890 O O . GLY A 1 628 ? 33.079 15.444 -27.787 1.00 95.75 628 GLY A O 1
ATOM 4891 N N . THR A 1 629 ? 31.444 14.370 -26.648 1.00 94.94 629 THR A N 1
ATOM 4892 C CA . THR A 1 629 ? 31.402 15.249 -25.474 1.00 94.94 629 THR A CA 1
ATOM 4893 C C . THR A 1 629 ? 31.856 14.556 -24.195 1.00 94.94 629 THR A C 1
ATOM 4895 O O . THR A 1 629 ? 32.628 15.145 -23.439 1.00 94.94 629 THR A O 1
ATOM 4898 N N . ALA A 1 630 ? 31.443 13.309 -23.954 1.00 94.38 630 ALA A N 1
ATOM 4899 C CA . ALA A 1 630 ? 31.958 12.530 -22.827 1.00 94.38 630 ALA A CA 1
ATOM 4900 C C . ALA A 1 630 ? 33.452 12.219 -23.022 1.00 94.38 630 ALA A C 1
ATOM 4902 O O . ALA A 1 630 ? 33.913 12.091 -24.154 1.00 94.38 630 ALA A O 1
ATOM 4903 N N . VAL A 1 631 ? 34.208 12.012 -21.943 1.00 95.62 631 VAL A N 1
ATOM 4904 C CA . VAL A 1 631 ? 35.558 11.424 -21.998 1.00 95.62 631 VAL A CA 1
ATOM 4905 C C . VAL A 1 631 ? 35.411 9.918 -21.791 1.00 95.62 631 VAL A C 1
ATOM 4907 O O . VAL A 1 631 ? 35.551 9.386 -20.691 1.00 95.62 631 VAL A O 1
ATOM 4910 N N . ALA A 1 632 ? 35.053 9.203 -22.855 1.00 96.50 632 ALA A N 1
ATOM 4911 C CA . ALA A 1 632 ? 34.745 7.785 -22.775 1.00 96.50 632 ALA A CA 1
ATOM 4912 C C . ALA A 1 632 ? 35.997 6.905 -22.901 1.00 96.50 632 ALA A C 1
ATOM 4914 O O . ALA A 1 632 ? 36.826 7.041 -23.807 1.00 96.50 632 ALA A O 1
ATOM 4915 N N . THR A 1 633 ? 36.086 5.907 -22.023 1.00 98.38 633 THR A N 1
ATOM 4916 C CA . THR A 1 633 ? 36.966 4.750 -22.186 1.00 98.38 633 THR A CA 1
ATOM 4917 C C . THR A 1 633 ? 36.215 3.648 -22.925 1.00 98.38 633 THR A C 1
ATOM 4919 O O . THR A 1 633 ? 35.398 2.934 -22.342 1.00 98.38 633 THR A O 1
ATOM 4922 N N . LEU A 1 634 ? 36.508 3.485 -24.216 1.00 98.56 634 LEU A N 1
ATOM 4923 C CA . LEU A 1 634 ? 35.942 2.449 -25.074 1.00 98.56 634 LEU A CA 1
ATOM 4924 C C . LEU A 1 634 ? 36.922 1.280 -25.182 1.00 98.56 634 LEU A C 1
ATOM 4926 O O . LEU A 1 634 ? 37.979 1.397 -25.806 1.00 98.56 634 LEU A O 1
ATOM 4930 N N . LYS A 1 635 ? 36.563 0.130 -24.607 1.00 98.44 635 LYS A N 1
ATOM 4931 C CA . LYS A 1 635 ? 37.403 -1.067 -24.579 1.00 98.44 635 LYS A CA 1
ATOM 4932 C C . LYS A 1 635 ? 36.720 -2.298 -25.163 1.00 98.44 635 LYS A C 1
ATOM 4934 O O . LYS A 1 635 ? 35.658 -2.722 -24.708 1.00 98.44 635 LYS A O 1
ATOM 4939 N N . SER A 1 636 ? 37.397 -2.957 -26.101 1.00 98.12 636 SER A N 1
ATOM 4940 C CA . SER A 1 636 ? 36.959 -4.248 -26.650 1.00 98.12 636 SER A CA 1
ATOM 4941 C C . SER A 1 636 ? 35.544 -4.232 -27.249 1.00 98.12 636 SER A C 1
ATOM 4943 O O . SER A 1 636 ? 34.850 -5.244 -27.198 1.00 98.12 636 SER A O 1
ATOM 4945 N N . ASN A 1 637 ? 35.100 -3.108 -27.812 1.00 98.75 637 ASN A N 1
ATOM 4946 C CA . ASN A 1 637 ? 33.793 -2.974 -28.455 1.00 98.75 637 ASN A CA 1
ATOM 4947 C C . ASN A 1 637 ? 33.849 -3.351 -29.946 1.00 98.75 637 ASN A C 1
ATOM 4949 O O . ASN A 1 637 ? 34.887 -3.245 -30.607 1.00 98.75 637 ASN A O 1
ATOM 4953 N N . VAL A 1 638 ? 32.709 -3.755 -30.504 1.00 98.62 638 VAL A N 1
ATOM 4954 C CA . VAL A 1 638 ? 32.555 -4.092 -31.926 1.00 98.62 638 VAL A CA 1
ATOM 4955 C C . VAL A 1 638 ? 31.537 -3.174 -32.584 1.00 98.62 638 VAL A C 1
ATOM 4957 O O . VAL A 1 638 ? 30.417 -3.057 -32.108 1.00 98.62 638 VAL A O 1
ATOM 4960 N N . ALA A 1 639 ? 31.887 -2.588 -33.724 1.00 98.38 639 ALA A N 1
ATOM 4961 C CA . ALA A 1 639 ? 30.974 -1.898 -34.616 1.00 98.38 639 ALA A CA 1
ATOM 4962 C C . ALA A 1 639 ? 31.095 -2.491 -36.022 1.00 98.38 639 ALA A C 1
ATOM 4964 O O . ALA A 1 639 ? 32.182 -2.517 -36.599 1.00 98.38 639 ALA A O 1
ATOM 4965 N N . ALA A 1 640 ? 29.988 -2.978 -36.579 1.00 98.00 640 ALA A N 1
ATOM 4966 C CA . ALA A 1 640 ? 29.996 -3.667 -37.865 1.00 98.00 640 ALA A CA 1
ATOM 4967 C C . ALA A 1 640 ? 28.734 -3.369 -38.676 1.00 98.00 640 ALA A C 1
ATOM 4969 O O . ALA A 1 640 ? 27.627 -3.401 -38.148 1.00 98.00 640 ALA A O 1
ATOM 4970 N N . ALA A 1 641 ? 28.898 -3.137 -39.980 1.00 97.38 641 ALA A N 1
ATOM 4971 C CA . ALA A 1 641 ? 27.790 -2.935 -40.919 1.00 97.38 641 ALA A CA 1
ATOM 4972 C C . ALA A 1 641 ? 26.790 -1.811 -40.545 1.00 97.38 641 ALA A C 1
ATOM 4974 O O . ALA A 1 641 ? 25.644 -1.870 -40.969 1.00 97.38 641 ALA A O 1
ATOM 4975 N N . ASN A 1 642 ? 27.200 -0.799 -39.770 1.00 98.19 642 ASN A N 1
ATOM 4976 C CA . ASN A 1 642 ? 26.383 0.401 -39.531 1.00 98.19 642 ASN A CA 1
ATOM 4977 C C . ASN A 1 642 ? 26.396 1.311 -40.775 1.00 98.19 642 ASN A C 1
ATOM 4979 O O . ASN A 1 642 ? 27.379 1.309 -41.520 1.00 98.19 642 ASN A O 1
ATOM 4983 N N . GLY A 1 643 ? 25.314 2.054 -41.013 1.00 97.31 643 GLY A N 1
ATOM 4984 C CA . GLY A 1 643 ? 25.068 2.740 -42.284 1.00 97.31 643 GLY A CA 1
ATOM 4985 C C . GLY A 1 643 ? 26.007 3.910 -42.584 1.00 97.31 643 GLY A C 1
ATOM 4986 O O . GLY A 1 643 ? 26.396 4.083 -43.738 1.00 97.31 643 GLY A O 1
ATOM 4987 N N . GLU A 1 644 ? 26.424 4.675 -41.571 1.00 97.44 644 GLU A N 1
ATOM 4988 C CA . GLU A 1 644 ? 27.343 5.807 -41.750 1.00 97.44 644 GLU A CA 1
ATOM 4989 C C . GLU A 1 644 ? 28.791 5.445 -41.409 1.00 97.44 644 GLU A C 1
ATOM 4991 O O . GLU A 1 644 ? 29.671 5.476 -42.272 1.00 97.44 644 GLU A O 1
ATOM 4996 N N . LYS A 1 645 ? 29.066 5.141 -40.133 1.00 97.12 645 LYS A N 1
ATOM 4997 C CA . LYS A 1 645 ? 30.424 4.876 -39.630 1.00 97.12 645 LYS A CA 1
ATOM 4998 C C . LYS A 1 645 ? 30.414 3.835 -38.509 1.00 97.12 645 LYS A C 1
ATOM 5000 O O . LYS A 1 645 ? 29.470 3.792 -37.721 1.00 97.12 645 LYS A O 1
ATOM 5005 N N . PRO A 1 646 ? 31.488 3.036 -38.357 1.00 97.06 646 PRO A N 1
ATOM 5006 C CA . PRO A 1 646 ? 31.672 2.197 -37.175 1.00 97.06 646 PRO A CA 1
ATOM 5007 C C . PRO A 1 646 ? 31.689 3.018 -35.877 1.00 97.06 646 PRO A C 1
ATOM 5009 O O . PRO A 1 646 ? 30.956 2.701 -34.945 1.00 97.06 646 PRO A O 1
ATOM 5012 N N . ALA A 1 647 ? 32.468 4.102 -35.852 1.00 97.81 647 ALA A N 1
ATOM 5013 C CA . ALA A 1 647 ? 32.548 5.030 -34.732 1.00 97.81 647 ALA A CA 1
ATOM 5014 C C . ALA A 1 647 ? 32.793 6.470 -35.219 1.00 97.81 647 ALA A C 1
ATOM 5016 O O . ALA A 1 647 ? 33.374 6.688 -36.287 1.00 97.81 647 ALA A O 1
ATOM 5017 N N . SER A 1 648 ? 32.347 7.445 -34.430 1.00 97.75 648 SER A N 1
ATOM 5018 C CA . SER A 1 648 ? 32.612 8.876 -34.578 1.00 97.75 648 SER A CA 1
ATOM 5019 C C . SER A 1 648 ? 33.044 9.406 -33.216 1.00 97.75 648 SER A C 1
ATOM 5021 O O . SER A 1 648 ? 32.199 9.580 -32.342 1.00 97.75 648 SER A O 1
ATOM 5023 N N . LEU A 1 649 ? 34.351 9.603 -33.043 1.00 97.44 649 LEU A N 1
ATOM 5024 C CA . LEU A 1 649 ? 34.997 9.892 -31.762 1.00 97.44 649 LEU A CA 1
ATOM 5025 C C . LEU A 1 649 ? 35.701 11.256 -31.810 1.00 97.44 649 LEU A C 1
ATOM 5027 O O . LEU A 1 649 ? 36.276 11.595 -32.848 1.00 97.44 649 LEU A O 1
ATOM 5031 N N . SER A 1 650 ? 35.670 12.015 -30.713 1.00 95.75 650 SER A N 1
ATOM 5032 C CA . SER A 1 650 ? 36.581 13.152 -30.503 1.00 95.75 650 SER A CA 1
ATOM 5033 C C . SER A 1 650 ? 38.006 12.680 -30.165 1.00 95.75 650 SER A C 1
ATOM 5035 O O . SER A 1 650 ? 38.239 11.497 -29.905 1.00 95.75 650 SER A O 1
ATOM 5037 N N . ASP A 1 651 ? 38.973 13.602 -30.163 1.00 93.31 651 ASP A N 1
ATOM 5038 C CA . ASP A 1 651 ? 40.376 13.290 -29.844 1.00 93.31 651 ASP A CA 1
ATOM 5039 C C . ASP A 1 651 ? 40.596 12.944 -28.356 1.00 93.31 651 ASP A C 1
ATOM 5041 O O . ASP A 1 651 ? 41.622 12.360 -28.007 1.00 93.31 651 ASP A O 1
ATOM 5045 N N . ASP A 1 652 ? 39.630 13.263 -27.488 1.00 93.50 652 ASP A N 1
ATOM 5046 C CA . ASP A 1 652 ? 39.703 13.028 -26.039 1.00 93.50 652 ASP A CA 1
ATOM 5047 C C . ASP A 1 652 ? 39.338 11.585 -25.637 1.00 93.50 652 ASP A C 1
ATOM 5049 O O . ASP A 1 652 ? 39.542 11.185 -24.490 1.00 93.50 652 ASP A O 1
ATOM 5053 N N . GLN A 1 653 ? 38.814 10.778 -26.567 1.00 95.19 653 GLN A N 1
ATOM 5054 C CA . GLN A 1 653 ? 38.368 9.413 -26.275 1.00 95.19 653 GLN A CA 1
ATOM 5055 C C . GLN A 1 653 ? 39.540 8.452 -26.041 1.00 95.19 653 GLN A C 1
ATOM 5057 O O . GLN A 1 653 ? 40.508 8.409 -26.805 1.00 95.19 653 GLN A O 1
ATOM 5062 N N . ILE A 1 654 ? 39.410 7.568 -25.047 1.00 95.31 654 ILE A N 1
ATOM 5063 C CA . ILE A 1 654 ? 40.353 6.464 -24.827 1.00 95.31 654 ILE A CA 1
ATOM 5064 C C . ILE A 1 654 ? 39.821 5.221 -25.549 1.00 95.31 654 ILE A C 1
ATOM 5066 O O . ILE A 1 654 ? 39.020 4.462 -25.005 1.00 95.31 654 ILE A O 1
ATOM 5070 N N . SER A 1 655 ? 40.280 4.994 -26.782 1.00 96.88 655 SER A N 1
ATOM 5071 C CA . SER A 1 655 ? 39.888 3.843 -27.610 1.00 96.88 655 SER A CA 1
ATOM 5072 C C . SER A 1 655 ? 40.945 2.731 -27.561 1.00 96.88 655 SER A C 1
ATOM 5074 O O . SER A 1 655 ? 42.090 2.938 -27.968 1.00 96.88 655 SER A O 1
ATOM 5076 N N . GLN A 1 656 ? 40.589 1.551 -27.036 1.00 96.69 656 GLN A N 1
ATOM 5077 C CA . GLN A 1 656 ? 41.503 0.411 -26.921 1.00 96.69 656 GLN A CA 1
ATOM 5078 C C . GLN A 1 656 ? 40.877 -0.932 -27.325 1.00 96.69 656 GLN A C 1
ATOM 5080 O O . GLN A 1 656 ? 39.989 -1.472 -26.660 1.00 96.69 656 GLN A O 1
ATOM 5085 N N . GLY A 1 657 ? 41.468 -1.569 -28.338 1.00 96.00 657 GLY A N 1
ATOM 5086 C CA . GLY A 1 657 ? 41.129 -2.939 -28.728 1.00 96.00 657 GLY A CA 1
ATOM 5087 C C . GLY A 1 657 ? 39.717 -3.067 -29.297 1.00 96.00 657 GLY A C 1
ATOM 5088 O O . GLY A 1 657 ? 39.141 -4.151 -29.242 1.00 96.00 657 GLY A O 1
ATOM 5089 N N . ASN A 1 658 ? 39.150 -1.969 -29.795 1.00 98.12 658 ASN A N 1
ATOM 5090 C CA . ASN A 1 658 ? 37.874 -1.955 -30.483 1.00 98.12 658 ASN A CA 1
ATOM 5091 C C . ASN A 1 658 ? 38.049 -2.376 -31.945 1.00 98.12 658 ASN A C 1
ATOM 5093 O O . ASN A 1 658 ? 39.119 -2.247 -32.540 1.00 98.12 658 ASN A O 1
ATOM 5097 N N . SER A 1 659 ? 36.960 -2.823 -32.563 1.00 97.38 659 SER A N 1
ATOM 5098 C CA . SER A 1 659 ? 36.938 -3.225 -33.979 1.00 97.38 659 SER A CA 1
ATOM 5099 C C . SER A 1 659 ? 37.437 -2.157 -34.968 1.00 97.38 659 SER A C 1
ATOM 5101 O O . SER A 1 659 ? 37.910 -2.516 -36.043 1.00 97.38 659 SER A O 1
ATOM 5103 N N . TRP A 1 660 ? 37.348 -0.869 -34.614 1.00 96.69 660 TRP A N 1
ATOM 5104 C CA . TRP A 1 660 ? 37.784 0.265 -35.439 1.00 96.69 660 TRP A CA 1
ATOM 5105 C C . TRP A 1 660 ? 39.214 0.742 -35.146 1.00 96.69 660 TRP A C 1
ATOM 5107 O O . TRP A 1 660 ? 39.721 1.580 -35.886 1.00 96.69 660 TRP A O 1
ATOM 5117 N N . ASP A 1 661 ? 39.877 0.214 -34.110 1.00 95.94 661 ASP A N 1
ATOM 5118 C CA . ASP A 1 661 ? 41.275 0.559 -33.797 1.00 95.94 661 ASP A CA 1
ATOM 5119 C C . ASP A 1 661 ? 42.268 -0.203 -34.694 1.00 95.94 661 ASP A C 1
ATOM 5121 O O . ASP A 1 661 ? 43.431 0.177 -34.836 1.00 95.94 661 ASP A O 1
ATOM 5125 N N . GLY A 1 662 ? 41.823 -1.318 -35.281 1.00 88.56 662 GLY A N 1
ATOM 5126 C CA . GLY A 1 662 ? 42.611 -2.155 -36.181 1.00 88.56 662 GLY A CA 1
ATOM 5127 C C . GLY A 1 662 ? 42.405 -1.824 -37.661 1.00 88.56 662 GLY A C 1
ATOM 5128 O O . GLY A 1 662 ? 41.516 -1.076 -38.050 1.00 88.56 662 GLY A O 1
ATOM 5129 N N . SER A 1 663 ? 43.208 -2.450 -38.526 1.00 84.50 663 SER A N 1
ATOM 5130 C CA . SER A 1 663 ? 43.082 -2.316 -39.987 1.00 84.50 663 SER A CA 1
ATOM 5131 C C . SER A 1 663 ? 42.024 -3.235 -40.614 1.00 84.50 663 SER A C 1
ATOM 5133 O O . SER A 1 663 ? 41.702 -3.089 -41.794 1.00 84.50 663 SER A O 1
ATOM 5135 N N . ALA A 1 664 ? 41.499 -4.204 -39.858 1.00 85.44 664 ALA A N 1
ATOM 5136 C CA . ALA A 1 664 ? 40.521 -5.167 -40.344 1.00 85.44 664 ALA A CA 1
ATOM 5137 C C . ALA A 1 664 ? 39.114 -4.555 -40.390 1.00 85.44 664 ALA A C 1
ATOM 5139 O O . ALA A 1 664 ? 38.602 -4.073 -39.384 1.00 85.44 664 ALA A O 1
ATOM 5140 N N . THR A 1 665 ? 38.451 -4.626 -41.545 1.00 88.94 665 THR A N 1
ATOM 5141 C CA . THR A 1 665 ? 37.051 -4.205 -41.674 1.00 88.94 665 THR A CA 1
ATOM 5142 C C . THR A 1 665 ? 36.113 -5.271 -41.113 1.00 88.94 665 THR A C 1
ATOM 5144 O O . THR A 1 665 ? 36.122 -6.419 -41.563 1.00 88.94 665 THR A O 1
ATOM 5147 N N . TRP A 1 666 ? 35.263 -4.887 -40.163 1.00 95.94 666 TRP A N 1
ATOM 5148 C CA . TRP A 1 666 ? 34.246 -5.767 -39.594 1.00 95.94 666 TRP A CA 1
ATOM 5149 C C . TRP A 1 666 ? 32.952 -5.738 -40.414 1.00 95.94 666 TRP A C 1
ATOM 5151 O O . TRP A 1 666 ? 32.430 -4.678 -40.756 1.00 95.94 666 TRP A O 1
ATOM 5161 N N . SER A 1 667 ? 32.423 -6.919 -40.733 1.00 96.12 667 SER A N 1
ATOM 5162 C CA . SER A 1 667 ? 31.186 -7.095 -41.506 1.00 96.12 667 SER A CA 1
ATOM 5163 C C . SER A 1 667 ? 30.404 -8.310 -41.002 1.00 96.12 667 SER A C 1
ATOM 5165 O O . SER A 1 667 ? 30.841 -8.993 -40.076 1.00 96.12 667 SER A O 1
ATOM 5167 N N . ASN A 1 668 ? 29.277 -8.642 -41.638 1.00 97.81 668 ASN A N 1
ATOM 5168 C CA . ASN A 1 668 ? 28.486 -9.824 -41.276 1.00 97.81 668 ASN A CA 1
ATOM 5169 C C . ASN A 1 668 ? 29.304 -11.128 -41.305 1.00 97.81 668 ASN A C 1
ATOM 5171 O O . ASN A 1 668 ? 29.029 -12.043 -40.533 1.00 97.81 668 ASN A O 1
ATOM 5175 N N . SER A 1 669 ? 30.336 -11.229 -42.153 1.00 97.19 669 SER A N 1
ATOM 5176 C CA . SER A 1 669 ? 31.178 -12.429 -42.209 1.00 97.19 669 SER A CA 1
ATOM 5177 C C . SER A 1 669 ? 32.080 -12.602 -40.985 1.00 97.19 669 SER A C 1
ATOM 5179 O O . SER A 1 669 ? 32.545 -13.720 -40.759 1.00 97.19 669 SER A O 1
ATOM 5181 N N . SER A 1 670 ? 32.317 -11.537 -40.210 1.00 97.31 670 SER A N 1
ATOM 5182 C CA . SER A 1 670 ? 33.145 -11.544 -38.996 1.00 97.31 670 SER A CA 1
ATOM 5183 C C . SER A 1 670 ? 32.488 -12.284 -37.827 1.00 97.31 670 SER A C 1
ATOM 5185 O O . SER A 1 670 ? 33.186 -12.685 -36.897 1.00 97.31 670 SER A O 1
ATOM 5187 N N . PHE A 1 671 ? 31.173 -12.508 -37.885 1.00 98.25 671 PHE A N 1
ATO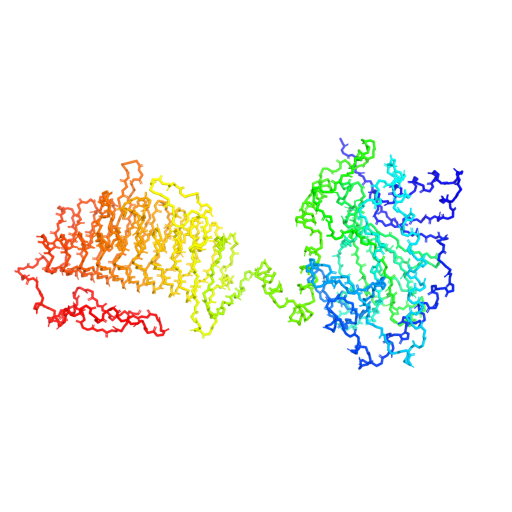M 5188 C CA . PHE A 1 671 ? 30.401 -13.159 -36.828 1.00 98.25 671 PHE A CA 1
ATOM 5189 C C . PHE A 1 671 ? 30.060 -14.609 -37.162 1.00 98.25 671 PHE A C 1
ATOM 5191 O O . PHE A 1 671 ? 29.955 -14.984 -38.336 1.00 98.25 671 PHE A O 1
ATOM 5198 N N . VAL A 1 672 ? 29.897 -15.430 -36.121 1.00 97.88 672 VAL A N 1
ATOM 5199 C CA . VAL A 1 672 ? 29.418 -16.816 -36.223 1.00 97.88 672 VAL A CA 1
ATOM 5200 C C . VAL A 1 672 ? 27.990 -16.826 -36.765 1.00 97.88 672 VAL A C 1
ATOM 5202 O O . VAL A 1 672 ? 27.721 -17.523 -37.742 1.00 97.88 672 VAL A O 1
ATOM 5205 N N . SER A 1 673 ? 27.115 -15.989 -36.199 1.00 98.06 673 SER A N 1
ATOM 5206 C CA . SER A 1 673 ? 25.754 -15.761 -36.682 1.00 98.06 673 SER A CA 1
ATOM 5207 C C . SER A 1 673 ? 25.381 -14.278 -36.634 1.00 98.06 673 SER A C 1
ATOM 5209 O O . SER A 1 673 ? 25.767 -13.557 -35.716 1.00 98.06 673 SER A O 1
ATOM 5211 N N . VAL A 1 674 ? 24.590 -13.842 -37.615 1.00 98.31 674 VAL A N 1
ATOM 5212 C CA . VAL A 1 674 ? 23.905 -12.534 -37.641 1.00 98.31 674 VAL A CA 1
ATOM 5213 C C . VAL A 1 674 ? 22.379 -12.696 -37.613 1.00 98.31 674 VAL A C 1
ATOM 5215 O O . VAL A 1 674 ? 21.637 -11.771 -37.930 1.00 98.31 674 VAL A O 1
ATOM 5218 N N . ASP A 1 675 ? 21.898 -13.892 -37.270 1.00 98.12 675 ASP A N 1
ATOM 5219 C CA . ASP A 1 675 ? 20.472 -14.178 -37.146 1.00 98.12 675 ASP A CA 1
ATOM 5220 C C . ASP A 1 675 ? 19.911 -13.572 -35.852 1.00 98.12 675 ASP A C 1
ATOM 5222 O O . ASP A 1 675 ? 20.068 -14.129 -34.765 1.00 98.12 675 ASP A O 1
ATOM 5226 N N . ALA A 1 676 ? 19.246 -12.422 -35.980 1.00 97.50 676 ALA A N 1
ATOM 5227 C CA . ALA A 1 676 ? 18.651 -11.702 -34.857 1.00 97.50 676 ALA A CA 1
ATOM 5228 C C . ALA A 1 676 ? 17.522 -12.475 -34.155 1.00 97.50 676 ALA A C 1
ATOM 5230 O O . ALA A 1 676 ? 17.192 -12.160 -33.010 1.00 97.50 676 ALA A O 1
ATOM 5231 N N . THR A 1 677 ? 16.943 -13.506 -34.782 1.00 97.38 677 THR A N 1
ATOM 5232 C CA . THR A 1 677 ? 15.879 -14.299 -34.144 1.00 97.38 677 THR A CA 1
ATOM 5233 C C . THR A 1 677 ? 16.373 -15.041 -32.897 1.00 97.38 677 THR A C 1
ATOM 5235 O O . THR A 1 677 ? 15.583 -15.314 -31.993 1.00 97.38 677 THR A O 1
ATOM 5238 N N . LEU A 1 678 ? 17.688 -15.266 -32.788 1.00 97.12 678 LEU A N 1
ATOM 5239 C CA . LEU A 1 678 ? 18.343 -15.911 -31.648 1.00 97.12 678 LEU A CA 1
ATOM 5240 C C . LEU A 1 678 ? 18.193 -15.146 -30.320 1.00 97.12 678 LEU A C 1
ATOM 5242 O O . LEU A 1 678 ? 18.324 -15.753 -29.262 1.00 97.12 678 LEU A O 1
ATOM 5246 N N . VAL A 1 679 ? 17.891 -13.841 -30.354 1.00 96.94 679 VAL A N 1
ATOM 5247 C CA . VAL A 1 679 ? 17.704 -13.002 -29.148 1.00 96.94 679 VAL A CA 1
ATOM 5248 C C . VAL A 1 679 ? 16.270 -12.480 -28.968 1.00 96.94 679 VAL A C 1
ATOM 5250 O O . VAL A 1 679 ? 15.943 -11.862 -27.952 1.00 96.94 679 VAL A O 1
ATOM 5253 N N . GLN A 1 680 ? 15.387 -12.761 -29.930 1.00 96.00 680 GLN A N 1
ATOM 5254 C CA . GLN A 1 680 ? 13.999 -12.273 -29.968 1.00 96.00 680 GLN A CA 1
ATOM 5255 C C . GLN A 1 680 ? 12.976 -13.281 -29.416 1.00 96.00 680 GLN A C 1
ATOM 5257 O O . GLN A 1 680 ? 11.791 -12.969 -29.314 1.00 96.00 680 GLN A O 1
ATOM 5262 N N . GLY A 1 681 ? 13.418 -14.491 -29.059 1.00 93.88 681 GLY A N 1
ATOM 5263 C CA . GLY A 1 681 ? 12.563 -15.547 -28.513 1.00 93.88 681 GLY A CA 1
ATOM 5264 C C . GLY A 1 681 ? 12.039 -15.269 -27.099 1.00 93.88 681 GLY A C 1
ATOM 5265 O O . GLY A 1 681 ? 12.317 -14.238 -26.486 1.00 93.88 681 GLY A O 1
ATOM 5266 N N . ALA A 1 682 ? 11.274 -16.214 -26.553 1.00 93.56 682 ALA A N 1
ATOM 5267 C CA . ALA A 1 682 ? 10.863 -16.157 -25.152 1.00 93.56 682 ALA A CA 1
ATOM 5268 C C . ALA A 1 682 ? 12.083 -16.252 -24.216 1.00 93.56 682 ALA A C 1
ATOM 5270 O O . ALA A 1 682 ? 13.059 -16.937 -24.527 1.00 93.56 682 ALA A O 1
ATOM 5271 N N . ARG A 1 683 ? 12.012 -15.578 -23.064 1.00 94.12 683 ARG A N 1
ATOM 5272 C CA . ARG A 1 683 ? 13.002 -15.729 -21.989 1.00 94.12 683 ARG A CA 1
ATOM 5273 C C . ARG A 1 683 ? 12.890 -17.113 -21.342 1.00 94.12 683 ARG A C 1
ATOM 5275 O O . ARG A 1 683 ? 11.827 -17.738 -21.365 1.00 94.12 683 ARG A O 1
ATOM 5282 N N . GLY A 1 684 ? 13.987 -17.570 -20.748 1.00 92.00 684 GLY A N 1
ATOM 5283 C CA . GLY A 1 684 ? 13.989 -18.698 -19.823 1.00 92.00 684 GLY A CA 1
ATOM 5284 C C . GLY A 1 684 ? 13.221 -18.378 -18.536 1.00 92.00 684 GLY A C 1
ATOM 5285 O O . GLY A 1 684 ? 12.880 -17.228 -18.260 1.00 92.00 684 GLY A O 1
ATOM 5286 N N . ALA A 1 685 ? 12.961 -19.403 -17.720 1.00 87.50 685 ALA A N 1
ATOM 5287 C CA . ALA A 1 685 ? 12.278 -19.238 -16.431 1.00 87.50 685 ALA A CA 1
ATOM 5288 C C . ALA A 1 685 ? 13.081 -18.395 -15.418 1.00 87.50 685 ALA A C 1
ATOM 5290 O O . ALA A 1 685 ? 12.507 -17.833 -14.492 1.00 87.50 685 ALA A O 1
ATOM 5291 N N . ASP A 1 686 ? 14.397 -18.288 -15.607 1.00 88.62 686 ASP A N 1
ATOM 5292 C CA . ASP A 1 686 ? 15.303 -17.413 -14.855 1.00 88.62 686 ASP A CA 1
ATOM 5293 C C . ASP A 1 686 ? 15.295 -15.955 -15.358 1.00 88.62 686 ASP A C 1
ATOM 5295 O O . ASP A 1 686 ? 16.004 -15.110 -14.822 1.00 88.62 686 ASP A O 1
ATOM 5299 N N . GLY A 1 687 ? 14.497 -15.648 -16.386 1.00 90.62 687 GLY A N 1
ATOM 5300 C CA . GLY A 1 687 ? 14.422 -14.335 -17.020 1.00 90.62 687 GLY A CA 1
ATOM 5301 C C . GLY A 1 687 ? 15.511 -14.072 -18.060 1.00 90.62 687 GLY A C 1
ATOM 5302 O O . GLY A 1 687 ? 15.424 -13.076 -18.774 1.00 90.62 687 GLY A O 1
ATOM 5303 N N . ARG A 1 688 ? 16.514 -14.938 -18.223 1.00 94.81 688 ARG A N 1
ATOM 5304 C CA . ARG A 1 688 ? 17.603 -14.714 -19.186 1.00 94.81 688 ARG A CA 1
ATOM 5305 C C . ARG A 1 688 ? 17.159 -15.061 -20.605 1.00 94.81 688 ARG A C 1
ATOM 5307 O O . ARG A 1 688 ? 16.242 -15.857 -20.817 1.00 94.81 688 ARG A O 1
ATOM 5314 N N . ILE A 1 689 ? 17.809 -14.468 -21.602 1.00 95.38 689 ILE A N 1
ATOM 5315 C CA . ILE A 1 689 ? 17.688 -14.963 -22.978 1.00 95.38 689 ILE A CA 1
ATOM 5316 C C . ILE A 1 689 ? 18.439 -16.290 -23.120 1.00 95.38 689 ILE A C 1
ATOM 5318 O O . ILE A 1 689 ? 19.355 -16.589 -22.353 1.00 95.38 689 ILE A O 1
ATOM 5322 N N . GLN A 1 690 ? 18.079 -17.084 -24.125 1.00 94.62 690 GLN A N 1
ATOM 5323 C CA . GLN A 1 690 ? 18.861 -18.266 -24.462 1.00 94.62 690 GLN A CA 1
ATOM 5324 C C . GLN A 1 690 ? 20.239 -17.843 -24.994 1.00 94.62 690 GLN A C 1
ATOM 5326 O O . GLN A 1 690 ? 20.333 -17.104 -25.975 1.00 94.62 690 GLN A O 1
ATOM 5331 N N . ALA A 1 691 ? 21.305 -18.348 -24.370 1.00 95.50 691 ALA A N 1
ATOM 5332 C CA . ALA A 1 691 ? 22.660 -18.168 -24.874 1.00 95.50 691 ALA A CA 1
ATOM 5333 C C . ALA A 1 691 ? 22.781 -18.699 -26.313 1.00 95.50 691 ALA A C 1
ATOM 5335 O O . ALA A 1 691 ? 22.317 -19.796 -26.635 1.00 95.50 691 ALA A O 1
ATOM 5336 N N . SER A 1 692 ? 23.416 -17.914 -27.174 1.00 96.44 692 SER A N 1
ATOM 5337 C CA . SER A 1 692 ? 23.538 -18.166 -28.605 1.00 96.44 692 SER A CA 1
ATOM 5338 C C . SER A 1 692 ? 24.821 -17.562 -29.179 1.00 96.44 692 SER A C 1
ATOM 5340 O O . SER A 1 692 ? 25.505 -16.762 -28.539 1.00 96.44 692 SER A O 1
ATOM 5342 N N . ASP A 1 693 ? 25.111 -17.898 -30.433 1.00 96.88 693 ASP A N 1
ATOM 5343 C CA . ASP A 1 693 ? 26.263 -17.361 -31.162 1.00 96.88 693 ASP A CA 1
ATOM 5344 C C . ASP A 1 693 ? 25.940 -16.052 -31.913 1.00 96.88 693 ASP A C 1
ATOM 5346 O O . ASP A 1 693 ? 26.666 -15.655 -32.832 1.00 96.88 693 ASP A O 1
ATOM 5350 N N . PHE A 1 694 ? 24.825 -15.392 -31.573 1.00 98.31 694 PHE A N 1
ATOM 5351 C CA . PHE A 1 694 ? 24.439 -14.121 -32.180 1.00 98.31 694 PHE A CA 1
ATOM 5352 C C . PHE A 1 694 ? 25.515 -13.061 -31.933 1.00 98.31 694 PHE A C 1
ATOM 5354 O O . PHE A 1 694 ? 25.849 -12.762 -30.789 1.00 98.31 694 PHE A O 1
ATOM 5361 N N . LEU A 1 695 ? 26.064 -12.521 -33.025 1.00 98.06 695 LEU A N 1
ATOM 5362 C CA . LEU A 1 695 ? 27.145 -11.531 -33.040 1.00 98.06 695 LEU A CA 1
ATOM 5363 C C . LEU A 1 695 ? 28.421 -11.954 -32.294 1.00 98.06 695 LEU A C 1
ATOM 5365 O O . LEU A 1 695 ? 29.279 -11.120 -32.005 1.00 98.06 695 LEU A O 1
ATOM 5369 N N . LEU A 1 696 ? 28.610 -13.256 -32.068 1.00 97.06 696 LEU A N 1
ATOM 5370 C CA . LEU A 1 696 ? 29.854 -13.779 -31.519 1.00 97.06 696 LEU A CA 1
ATOM 5371 C C . LEU A 1 696 ? 30.963 -13.716 -32.591 1.00 97.06 696 LEU A C 1
ATOM 5373 O O . LEU A 1 696 ? 30.748 -14.213 -33.705 1.00 97.06 696 LEU A O 1
ATOM 5377 N N . PRO A 1 697 ? 32.149 -13.139 -32.317 1.00 96.38 697 PRO A N 1
ATOM 5378 C CA . PRO A 1 697 ? 33.236 -13.085 -33.294 1.00 96.38 697 PRO A CA 1
ATOM 5379 C C . PRO A 1 697 ? 33.758 -14.471 -33.693 1.00 96.38 697 PRO A C 1
ATOM 5381 O O . PRO A 1 697 ? 34.089 -15.295 -32.842 1.00 96.38 697 PRO A O 1
ATOM 5384 N N . LYS A 1 698 ? 33.948 -14.711 -34.999 1.00 95.69 698 LYS A N 1
ATOM 5385 C CA . LYS A 1 698 ? 34.571 -15.954 -35.506 1.00 95.69 698 LYS A CA 1
ATOM 5386 C C . LYS A 1 698 ? 36.033 -16.117 -35.109 1.00 95.69 698 LYS A C 1
ATOM 5388 O O . LYS A 1 698 ? 36.539 -17.235 -35.139 1.00 95.69 698 LYS A O 1
ATOM 5393 N N . SER A 1 699 ? 36.720 -15.023 -34.779 1.00 91.75 699 SER A N 1
ATOM 5394 C CA . SER A 1 699 ? 38.106 -15.068 -34.307 1.00 91.75 699 SER A CA 1
ATOM 5395 C C . SER A 1 699 ? 38.242 -15.802 -32.969 1.00 91.75 699 SER A C 1
ATOM 5397 O O . SER A 1 699 ? 39.342 -16.228 -32.629 1.00 91.75 699 SER A O 1
ATOM 5399 N N . GLY A 1 700 ? 37.145 -15.945 -32.209 1.00 89.75 700 GLY A N 1
ATOM 5400 C CA . GLY A 1 700 ? 37.167 -16.444 -30.834 1.00 89.75 700 GLY A CA 1
ATOM 5401 C C . GLY A 1 700 ? 37.764 -15.445 -29.839 1.00 89.75 700 GLY A C 1
ATOM 5402 O O . GLY A 1 700 ? 37.898 -15.761 -28.658 1.00 89.75 700 GLY A O 1
ATOM 5403 N N . GLU A 1 701 ? 38.130 -14.244 -30.294 1.00 89.62 701 GLU A N 1
ATOM 5404 C CA . GLU A 1 701 ? 38.621 -13.186 -29.423 1.00 89.62 701 GLU A CA 1
ATOM 5405 C C . GLU A 1 701 ? 37.515 -12.705 -28.492 1.00 89.62 701 GLU A C 1
ATOM 5407 O O . GLU A 1 701 ? 36.342 -12.599 -28.852 1.00 89.62 701 GLU A O 1
ATOM 5412 N N . ALA A 1 702 ? 37.921 -12.355 -27.279 1.00 92.06 702 ALA A N 1
ATOM 5413 C CA . ALA A 1 702 ? 37.040 -11.839 -26.254 1.00 92.06 702 ALA A CA 1
ATOM 5414 C C . ALA A 1 702 ? 36.731 -10.344 -26.520 1.00 92.06 702 ALA A C 1
ATOM 5416 O O . ALA A 1 702 ? 37.016 -9.503 -25.672 1.00 92.06 702 ALA A O 1
ATOM 5417 N N . ILE A 1 703 ? 36.144 -10.028 -27.676 1.00 96.19 703 ILE A N 1
ATOM 5418 C CA . ILE A 1 703 ? 35.751 -8.684 -28.128 1.00 96.19 703 ILE A CA 1
ATOM 5419 C C . ILE A 1 703 ? 34.248 -8.661 -28.445 1.00 96.19 703 ILE A C 1
ATOM 5421 O O . ILE A 1 703 ? 33.690 -9.668 -28.873 1.00 96.19 703 ILE A O 1
ATOM 5425 N N . GLY A 1 704 ? 33.590 -7.526 -28.223 1.00 97.75 704 GLY A N 1
ATOM 5426 C CA . GLY A 1 704 ? 32.149 -7.383 -28.394 1.00 97.75 704 GLY A CA 1
ATOM 5427 C C . GLY A 1 704 ? 31.340 -8.098 -27.315 1.00 97.75 704 GLY A C 1
ATOM 5428 O O . GLY A 1 704 ? 31.880 -8.775 -26.425 1.00 97.75 704 GLY A O 1
ATOM 5429 N N . ALA A 1 705 ? 30.032 -7.912 -27.405 1.00 97.94 705 ALA A N 1
ATOM 5430 C CA . ALA A 1 705 ? 29.080 -8.465 -26.470 1.00 97.94 705 ALA A CA 1
ATOM 5431 C C . ALA A 1 705 ? 28.860 -9.960 -26.719 1.00 97.94 705 ALA A C 1
ATOM 5433 O O . ALA A 1 705 ? 29.094 -10.485 -27.807 1.00 97.94 705 ALA A O 1
ATOM 5434 N N . THR A 1 706 ? 28.391 -10.647 -25.687 1.00 96.31 706 THR A N 1
ATOM 5435 C CA . THR A 1 706 ? 27.963 -12.041 -25.729 1.00 96.31 706 THR A CA 1
ATOM 5436 C C . THR A 1 706 ? 26.569 -12.172 -25.136 1.00 96.31 706 THR A C 1
ATOM 5438 O O . THR A 1 706 ? 26.195 -11.450 -24.213 1.00 96.31 706 THR A O 1
ATOM 5441 N N . THR A 1 707 ? 25.803 -13.137 -25.637 1.00 95.88 707 THR A N 1
ATOM 5442 C CA . THR A 1 707 ? 24.501 -13.512 -25.062 1.00 95.88 707 THR A CA 1
ATOM 5443 C C . THR A 1 707 ? 24.638 -14.525 -23.917 1.00 95.88 707 THR A C 1
ATOM 5445 O O . THR A 1 707 ? 23.645 -14.928 -23.316 1.00 95.88 707 THR A O 1
ATOM 5448 N N . GLN A 1 708 ? 25.867 -14.942 -23.592 1.00 92.62 708 GLN A N 1
ATOM 5449 C CA . GLN A 1 708 ? 26.176 -15.718 -22.391 1.00 92.62 708 GLN A CA 1
ATOM 5450 C C . GLN A 1 708 ? 26.242 -14.786 -21.176 1.00 92.62 708 GLN A C 1
ATOM 5452 O O . GLN A 1 708 ? 27.324 -14.417 -20.726 1.00 92.62 708 GLN A O 1
ATOM 5457 N N . TRP A 1 709 ? 25.076 -14.371 -20.686 1.00 89.81 709 TRP A N 1
ATOM 5458 C CA . TRP A 1 709 ? 24.962 -13.497 -19.517 1.00 89.81 709 TRP A CA 1
ATOM 5459 C C . TRP A 1 709 ? 25.309 -14.245 -18.228 1.00 89.81 709 TRP A C 1
ATOM 5461 O O . TRP A 1 709 ? 24.889 -15.394 -18.037 1.00 89.81 709 TRP A O 1
ATOM 5471 N N . SER A 1 710 ? 26.088 -13.592 -17.359 1.00 65.19 710 SER A N 1
ATOM 5472 C CA . SER A 1 710 ? 26.564 -14.149 -16.083 1.00 65.19 710 SER A CA 1
ATOM 5473 C C . SER A 1 710 ? 25.454 -14.315 -15.057 1.00 65.19 710 SER A C 1
ATOM 5475 O O . SER A 1 710 ? 24.623 -13.398 -14.901 1.00 65.19 710 SER A O 1
#

Radius of gyration: 35.13 Å; chains: 1; bounding box: 81×58×95 Å

pLDDT: mean 94.61, std 6.55, range [31.23, 98.94]

Organism: Aspergillus terreus (NCBI:txid33178)

InterPro domains:
  IPR005123 Oxoglutarate/iron-dependent dioxygenase domain [PS51471] (179-292)
  IPR011050 Pectin lyase fold/virulence factor [SSF51126] (361-700)
  IPR012334 Pectin lyase fold [G3DSA:2.160.20.10] (358-708)
  IPR026992 Non-haem dioxygenase, N-terminal domain [PF14226] (11-132)
  IPR027443 Isopenicillin N synthase-like superfamily [G3DSA:2.60.120.330] (2-336)
  IPR044861 Isopenicillin N synthase-like, Fe(2+) 2OG dioxygenase domain [PF03171] (185-268)
  IPR052052 Polysaccharide Lyase 9 [PTHR40088] (363-710)
  IPR053868 Pel9A-like, right handed beta-helix region [PF22842] (364-628)

Sequence (710 aa):
MGSTQESFTAIPVLDYSKSTSATTKPEFLADLRHAIVNVGFFYLIHHPVDPAVVQNLVDKTRALFDLPLEKKLEIEMINSKHFLGYSRLGAETTARKADYREQFDFATELPAPGPDEPLYRNICGPNQWPDERAIPGFRQTLETYLGAVAPLADEFQILIAEALDLPRTALQQFFDVPSRHKMKLIKYPPPPASSAAQTQGVGPHKDSEFLTFLLQATPHPGLEVQNKAGEWIPAPPMDGSLVVNIGRALEALTGGVCTATTHRVSLAPHNFIDAQGTSLGPRFSIPVFQGISLDLSAANVSLDIPPHIRDLVRDEKVRSDAEATFNRMFRGRIGEGTLIHRVTSHQDVGRRWYPELLAWALVDLATAGSTIYLRKGTFSPSSNIQITKSGKPGAPYVLRAYDGEKVIIDGEALPGTPAELDASLPNEDRGILHIQDAEYWEFYDLELINGPYGVYSRDASNNHYERIVTRDNYETGFQLQGAASNNTVLYLDSYRNRDPRKNGESADGFACKEGEGEGNVLRGARLWNNVDDGLDLWEFESAVTIEDTISWGNGYNRWGFTPFEGDGNGFKLGGGDDADIGPANHVITNCIAFGNAKDGFTDNSQPGDFLLTRNTAWNNAAVGFRFGTAVATLKSNVAAANGEKPASLSDDQISQGNSWDGSATWSNSSFVSVDATLVQGARGADGRIQASDFLLPKSGEAIGATTQWS

Foldseek 3Di:
DDPPPDKDQAAAEAEVVLCPDPVSVVVRLQSVLCRQQRPQKHKYFPAQQDPVLLVVLLVLLVLLVPDDPVQQVLFPLLVALQSFGWDAQQLFDAPNGTARKTKTKDKQADDADDPPDDSLSSVDHGHRDGDCVSRPCSVVSVNSRCVSCQVVVLQVCQSNCVSLVHDSCLRVLFADVVWMKMKMKMKRFQDDPVCLVPHFHHDWDFAAFAKKWKDFSFQFWFKWWAIPVRDTHTDTDDPRITMMGGGLVNCLLQLNSGPGTIIGGRSHNVSQADPVRHGRGITIMMMMGGHTDQADAPVSRDDDRPPVSVVSDPDPVSSVVSNVSNCVCRVPTNSLVVSLVSCCRPVSSCVSPPVPSNLVSVVVVDAFQEEDEDEADEAEDLEADEAQEEHDVVRAYEYEHDPLHAYEYEACNFPPQPPAAQDDDDLRRDESARAENYERYEYDRYEYESRCEPADHELYEHYEYECYEFENYQAAHEEAEAQYEQYEHYLYEFEHHAHNRHQRPHHERYEYEYYEYYNAEDEQYEFEHRQAESYADELYAEEYEYYNYEFAHYNDPPPPRVPHDHHWEHYAQYYYDPVRAHAYAYEHEQYEAEHTAEEHYEPHQHEYEYEAYQAEQEHHAYEDEEEEHYLYEHYQAEFENHNHYPYHYDPSHNHYNYPVVDPDHHYCVQFPDCPPVQQVDDADPNSAGDWDRHRPGPVNDSGHHGSPDD